Protein 6KBC (pdb70)

B-factor: mean 33.28, std 11.39, range [14.94, 90.56]

Solvent-accessible surface area: 15825 Å² total; per-residue (Å²): 137,78,102,0,69,1,84,46,122,129,16,60,13,143,80,89,57,124,26,68,74,12,50,74,77,0,3,2,8,20,3,8,6,31,117,96,0,0,28,43,0,14,0,7,0,12,0,0,0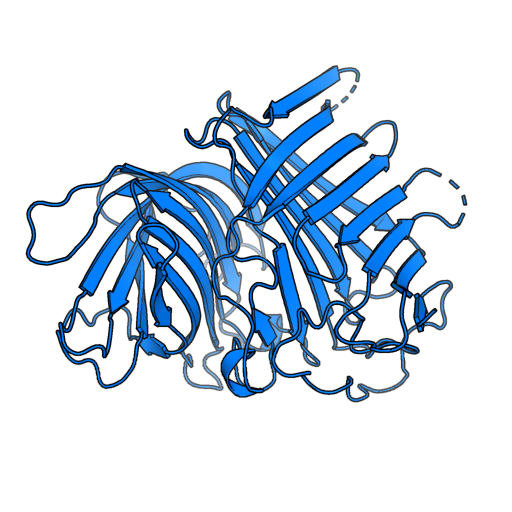,1,6,99,82,6,38,8,0,0,13,0,16,0,55,0,31,2,60,87,37,126,34,0,2,24,0,12,1,23,0,0,20,78,100,46,32,64,14,61,59,83,4,72,6,56,0,0,18,0,33,0,67,37,137,69,52,10,84,6,64,4,24,0,35,0,75,45,150,174,10,39,0,25,1,48,0,23,44,110,26,44,43,2,51,0,61,4,50,0,56,52,64,0,44,23,34,0,26,0,138,33,77,61,27,70,38,45,3,110,45,73,125,50,0,33,5,22,92,28,4,29,30,3,9,3,2,2,3,0,58,1,29,1,71,0,24,0,34,49,180,241,89,105,51,124,5,79,11,18,94,162,101,29,1,3,0,0,0,2,0,2,6,16,50,57,35,85,28,153,51,4,4,5,6,0,21,0,1,0,48,0,46,33,1,1,0,1,2,20,6,20,29,11,20,46,107,79,189,102,83,43,29,2,5,0,3,0,2,90,102,16,150,65,34,0,63,0,29,106,10,13,59,62,125,94,168,50,105,53,9,117,32,36,2,0,6,3,35,53,15,117,120,59,118,26,80,76,6,155,50,75,18,108,3,7,0,2,62,0,5,0,2,10,42,24,144,137,128,54,24,2,29,0,21,0,51,4,97,22,58,2,50,55,96,88,44,38,216,129,49,150,122,14,3,1,26,6,0,9,1,0,56,0,53,22,6,52,73,86,47,174,47,97,20,97,6,35,0,4,0,5,11,20,12,22,53,66,47,244

Secondary structure (DSSP, 8-state):
-EEEEE-TT--B-SS--PPPPP-TTS---S-SS-SSB-TT-EEEEEEEEE-TTSSEEEEEEEEEEGGGTTS-EEEEEEEEETTS-EEEEEEE-SEEEEEEESS-TTSSEEEEEEE----EEEEEE-TTSSEEEEEEEETTTEEEEEEEEE-------SSHHHHEEETTEEEEEEEEEEEEEEEEEEEE--EEEEEEE-TTTT-EEEEEEEEESS-GGGTEEEEEEEEEEETTEEEEEEEEEE-GGGT--EEEEEEEEETTEEEEEE--EE-TT------SS-EEEEEEE-SSSSPPPSSS---SEEEEEEE--STT--EEEEEEEEEEEEEEEESS-SSTT--EEEEEEEEEEEEETTSS--EEEEEEEEEEE-----

Organism: Chaetomium globosum (strain ATCC 6205 / CBS 148.51 / DSM 1962 / NBRC 6347 / NRRL 1970) (NCBI:txid306901)

InterPro domains:
  IPR054499 Diels-Alderase, C-terminal domain [PF22903] (342-501)
  IPR056402 Diels-Alderase, N-terminal domain [PF24137] (118-338)

Nearest PDB structures (foldseek):
  6kbc-assembly1_A  TM=1.003E+00  e=5.858E-81  Chaetomium globosum CBS 148.51
  6kaw-assembly1_A  TM=1.002E+00  e=5.000E-77  Chaetomium globosum CBS 148.51
  7e5u-assembly3_C  TM=9.248E-01  e=1.112E-38  Pyrenochaetopsis sp.
  7e5t-assembly4_D  TM=9.239E-01  e=1.516E-38  Fusarium sp. FN080326
  7e5v-assembly1_A  TM=9.127E-01  e=8.570E-37  Pyrenochaetopsis sp.

Foldseek 3Di:
DQKQKAFDAQQADPALDFFADDDFPFPLPQGRSRRHHYLFKKKWKKWWKAFFFRQKIKIWIFMQHNVVPPQRTWIWIWMAGNVFDIATDIDGERMWMKDFDDPDPRQGWIKIWRCHCPWIWMKTAHSVRQKMKIATDDPLAKGWIKMWGAPPFDWTHRDRLLQDQDVQWGKTFSGQKTQMWTWMWGCDVVDIDTDTDDSPRRMMITIMIIMHSHNCLQFFFKWKWKFKDWQQKTKTKTWTFTFCVVPRDIFIQMFIGGNRYTQARAGAEDDQPDDDLDPPHKHKYKHFAADDDAQFADWQGRGQFIKIWIFHPPPVGKIWIKTWGFDHWGDKAWPDDHDNQTWIKTKGWTWMWTTIPPDPDITTTIMMMIMGGHGSHD

Structure (mmCIF, N/CA/C/O backbone):
data_6KBC
#
_entry.id   6KBC
#
_cell.length_a   75.247
_cell.length_b   75.247
_cell.length_c   189.586
_cell.angle_alpha   90.000
_cell.angle_beta   90.000
_cell.angle_gamma   90.000
#
_symmetry.space_group_name_H-M   'P 43 21 2'
#
loop_
_entity.id
_entity.type
_entity.pdbx_description
1 polymer CghA
2 non-polymer '(2S)-3-[(2S,4E)-4-[[(1R,2S,4aR,6S,8R,8aS)-2-[(E)-but-2-en-2-yl]-6,8-dimethyl-1,2,4a,5,6,7,8,8a-octahydronaphthalen-1-yl]-oxidanyl-methylidene]-3,5-bis(oxidanylidene)pyrrolidin-2-yl]-2-methyl-2-oxidanyl-propanoic acid'
3 water water
#
loop_
_atom_site.group_PDB
_atom_site.id
_atom_site.type_symbol
_atom_site.label_atom_id
_atom_site.label_alt_id
_atom_site.label_comp_id
_atom_site.label_asym_id
_atom_site.label_entity_id
_atom_site.label_seq_id
_atom_site.pdbx_PDB_ins_code
_atom_site.Cartn_x
_atom_site.Cartn_y
_atom_site.Cartn_z
_atom_site.occupancy
_atom_site.B_iso_or_equiv
_atom_site.auth_seq_id
_atom_site.auth_comp_id
_atom_site.auth_asym_id
_atom_site.auth_atom_id
_atom_site.pdbx_PDB_model_num
ATOM 1 N N . PRO A 1 5 ? -53.50900 -21.48000 -32.77100 1.000 61.35543 5 PRO A N 1
ATOM 2 C CA . PRO A 1 5 ? -52.58000 -20.70200 -31.94900 1.000 61.26532 5 PRO A CA 1
ATOM 3 C C . PRO A 1 5 ? -52.66900 -21.06600 -30.46800 1.000 56.36477 5 PRO A C 1
ATOM 4 O O . PRO A 1 5 ? -53.74300 -20.94000 -29.87600 1.000 57.25849 5 PRO A O 1
ATOM 8 N N . PHE A 1 6 ? -51.56700 -21.51700 -29.87300 1.000 55.12490 6 PHE A N 1
ATOM 9 C CA . PHE A 1 6 ? -51.56200 -21.75600 -28.43700 1.000 46.82002 6 PHE A CA 1
ATOM 10 C C . PHE A 1 6 ? -51.80200 -20.44200 -27.71800 1.000 45.30766 6 PHE A C 1
ATOM 11 O O . PHE A 1 6 ? -51.20600 -19.42000 -28.06200 1.000 46.74261 6 PHE A O 1
ATOM 19 N N . ILE A 1 7 ? -52.69000 -20.45600 -26.73400 1.000 44.44402 7 ILE A N 1
ATOM 20 C CA . ILE A 1 7 ? -53.08900 -19.23500 -26.05000 1.000 47.13730 7 ILE A CA 1
ATOM 21 C C . ILE A 1 7 ? -53.12800 -19.48900 -24.54900 1.000 48.79733 7 ILE A C 1
ATOM 22 O O . ILE A 1 7 ? -53.79300 -20.42100 -24.08100 1.000 50.20243 7 ILE A O 1
ATOM 27 N N . SER A 1 8 ? -52.39700 -18.67000 -23.79900 1.000 46.08252 8 SER A N 1
ATOM 28 C CA . SER A 1 8 ? -52.51000 -18.60000 -22.34900 1.000 42.57005 8 SER A CA 1
ATOM 29 C C . SER A 1 8 ? -53.03400 -17.21300 -22.02100 1.000 45.41229 8 SER A C 1
ATOM 30 O O . SER A 1 8 ? -52.29800 -16.22600 -22.13400 1.000 46.78059 8 SER A O 1
ATOM 33 N N . LEU A 1 9 ? -54.30100 -17.12900 -21.62400 1.000 47.25673 9 LEU A N 1
ATOM 34 C CA . LEU A 1 9 ? -54.94400 -15.85100 -21.35300 1.000 45.87719 9 LEU A CA 1
ATOM 35 C C . LEU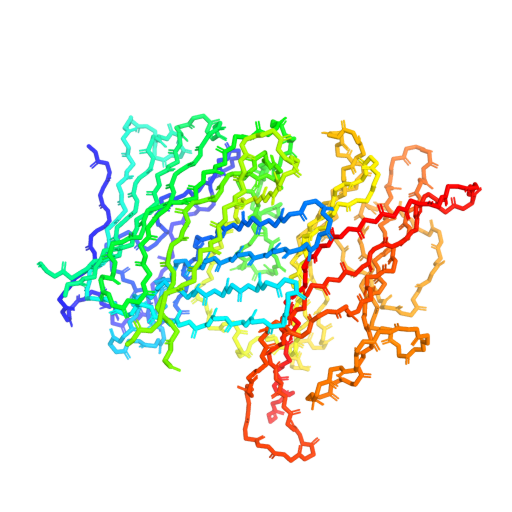 A 1 9 ? -55.39000 -15.80800 -19.90000 1.000 55.30774 9 LEU A C 1
ATOM 36 O O . LEU A 1 9 ? -56.26300 -16.57800 -19.48500 1.000 55.46808 9 LEU A O 1
ATOM 41 N N . LEU A 1 10 ? -54.78500 -14.90300 -19.13900 1.000 47.51552 10 LEU A N 1
ATOM 42 C CA . LEU A 1 10 ? -55.05500 -14.71300 -17.72400 1.000 48.80188 10 LEU A CA 1
ATOM 43 C C . LEU A 1 10 ? -55.59400 -13.30600 -17.53800 1.000 51.47236 10 LEU A C 1
ATOM 44 O O . LEU A 1 10 ? -54.91700 -12.32700 -17.86600 1.000 51.73310 10 LEU A O 1
ATOM 49 N N . GLN A 1 11 ? -56.81000 -13.21800 -17.01400 1.000 51.53914 11 GLN A N 1
ATOM 50 C CA . GLN A 1 11 ? -57.58100 -11.98600 -16.96800 1.000 52.82525 11 GLN A CA 1
ATOM 51 C C . GLN A 1 11 ? -58.61600 -12.11400 -15.86700 1.000 56.19829 11 GLN A C 1
ATOM 52 O O . GLN A 1 11 ? -58.88100 -13.20800 -15.36300 1.000 58.36205 11 GLN A O 1
ATOM 58 N N . GLY A 1 12 ? -59.21800 -10.98500 -15.51400 1.000 59.36505 12 GLY A N 1
ATOM 59 C CA . GLY A 1 12 ? -60.28800 -11.09900 -14.55000 1.000 61.15045 12 GLY A CA 1
ATOM 60 C C . GLY A 1 12 ? -59.75800 -11.41900 -13.16300 1.000 62.98988 12 GLY A C 1
ATOM 61 O O . GLY A 1 12 ? -58.61500 -11.11500 -12.81400 1.000 58.70995 12 GLY A O 1
ATOM 62 N N . ASP A 1 13 ? -60.61200 -12.06300 -12.36300 1.000 66.97050 13 ASP A N 1
ATOM 63 C CA . ASP A 1 13 ? -60.30100 -12.31600 -10.95900 1.000 67.44668 13 ASP A CA 1
ATOM 64 C C . ASP A 1 13 ? -60.38500 -13.79100 -10.58500 1.000 66.77784 13 ASP A C 1
ATOM 65 O O . ASP A 1 13 ? -60.41000 -14.11300 -9.39100 1.000 68.98952 13 ASP A O 1
ATOM 70 N N . GLN A 1 14 ? -60.43600 -14.69400 -11.56300 1.000 63.23217 14 GLN A N 1
ATOM 71 C CA . GLN A 1 14 ? -60.47400 -16.12500 -11.28700 1.000 63.49213 14 GLN A CA 1
ATOM 72 C C . GLN A 1 14 ? -59.36100 -16.86000 -12.02400 1.000 60.88896 14 GLN A C 1
ATOM 73 O O . GLN A 1 14 ? -59.50800 -18.03500 -12.35900 1.000 61.95828 14 GLN A O 1
ATOM 79 N N . PHE A 1 15 ? -58.23600 -16.18500 -12.27800 1.000 58.42667 15 PHE A N 1
ATOM 80 C CA . PHE A 1 15 ? -57.12600 -16.80200 -12.99900 1.000 58.51939 15 PHE A CA 1
ATOM 81 C C . PHE A 1 15 ? -56.23800 -17.64800 -12.09300 1.000 52.10302 15 PHE A C 1
ATOM 82 O O . PHE A 1 15 ? -55.47800 -18.48600 -12.59100 1.000 53.77384 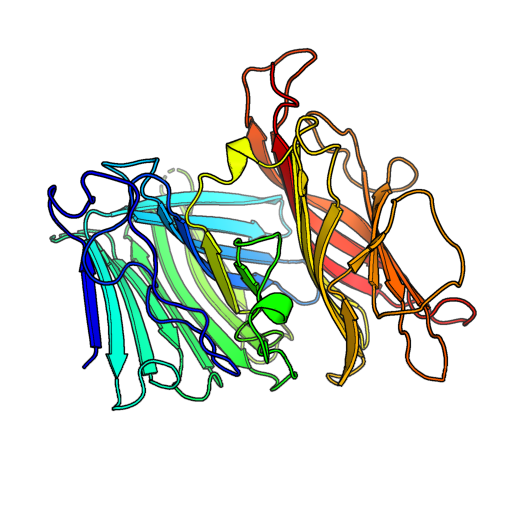15 PHE A O 1
ATOM 90 N N . LEU A 1 16 ? -56.31000 -17.43200 -10.78400 1.000 53.85855 16 LEU A N 1
ATOM 91 C CA . LEU A 1 16 ? -55.45300 -18.12700 -9.83600 1.000 55.02239 16 LEU A CA 1
ATOM 92 C C . LEU A 1 16 ? -56.01500 -19.50600 -9.51400 1.000 57.50306 16 LEU A C 1
ATOM 93 O O . LEU A 1 16 ? -57.22200 -19.67000 -9.32500 1.000 60.57746 16 LEU A O 1
ATOM 98 N N . ALA A 1 17 ? -55.13600 -20.50200 -9.46500 1.000 54.70552 17 ALA A N 1
ATOM 99 C CA . ALA A 1 17 ? -55.56000 -21.81500 -9.00700 1.000 56.80005 17 ALA A CA 1
ATOM 100 C C . ALA A 1 17 ? -55.82500 -21.79200 -7.50200 1.000 60.28888 17 ALA A C 1
ATOM 101 O O . ALA A 1 17 ? -55.39200 -20.89000 -6.77700 1.000 58.04380 17 ALA A O 1
ATOM 103 N N . ASP A 1 18 ? -56.56200 -22.80100 -7.03700 1.000 66.04734 18 ASP A N 1
ATOM 104 C CA . ASP A 1 18 ? -56.90200 -22.88600 -5.62000 1.000 65.72410 18 ASP A CA 1
ATOM 105 C C . ASP A 1 18 ? -55.71000 -23.36100 -4.79700 1.000 63.77496 18 ASP A C 1
ATOM 106 O O . ASP A 1 18 ? -55.41800 -22.80000 -3.73500 1.000 63.00327 18 ASP A O 1
ATOM 111 N N . THR A 1 19 ? -55.02000 -24.38600 -5.27100 1.000 64.87584 19 THR A N 1
ATOM 112 C CA . THR A 1 19 ? -53.81600 -24.91200 -4.65600 1.000 63.54664 19 THR A CA 1
ATOM 113 C C . THR A 1 19 ? -52.63700 -24.68200 -5.59100 1.000 60.11291 19 THR A C 1
ATOM 114 O O . THR A 1 19 ? -52.82100 -24.44900 -6.79200 1.000 57.04416 19 THR A O 1
ATOM 118 N N . PRO A 1 20 ? -51.41200 -24.71300 -5.07200 1.000 58.50887 20 PRO A N 1
ATOM 119 C CA . PRO A 1 20 ? -50.25500 -24.82700 -5.96800 1.000 56.19195 20 PRO A CA 1
ATOM 120 C C . PRO A 1 20 ? -50.40600 -26.04900 -6.86100 1.000 54.89515 20 PRO A C 1
ATOM 121 O O . PRO A 1 20 ? -50.53800 -27.17600 -6.38400 1.000 63.84841 20 PRO A O 1
ATOM 125 N N . ILE A 1 21 ? -50.43400 -25.81000 -8.16700 1.000 53.68808 21 ILE A N 1
ATOM 126 C CA . ILE A 1 21 ? -50.58300 -26.87400 -9.15700 1.000 52.46526 21 ILE A CA 1
ATOM 127 C C . ILE A 1 21 ? -49.27300 -26.96400 -9.93000 1.000 54.40902 21 ILE A C 1
ATOM 128 O O . ILE A 1 21 ? -48.52800 -25.97300 -9.98800 1.000 51.31127 21 ILE A O 1
ATOM 133 N N . PRO A 1 22 ? -48.93300 -28.10300 -10.52900 1.000 52.32996 22 PRO A N 1
ATOM 134 C CA . PRO A 1 22 ? -47.66600 -28.17300 -11.25900 1.000 51.15814 22 PRO A CA 1
ATOM 135 C C . PRO A 1 22 ? -47.71900 -27.36000 -12.54000 1.000 53.08658 22 PRO A C 1
ATOM 136 O O . PRO A 1 22 ? -48.77500 -27.18400 -13.15300 1.000 50.67333 22 PRO A O 1
ATOM 140 N N . GLY A 1 23 ? -46.55600 -26.84300 -12.93300 1.000 46.07007 23 GLY A N 1
ATOM 141 C CA . GLY A 1 23 ? -46.41300 -26.26900 -14.24900 1.000 44.51226 23 GLY A CA 1
ATOM 142 C C . GLY A 1 23 ? -46.00800 -27.31900 -15.26000 1.000 42.76290 23 GLY A C 1
ATOM 143 O O . GLY A 1 23 ? -45.56600 -28.40900 -14.90000 1.000 40.07821 23 GLY A O 1
ATOM 144 N N . SER A 1 24 ? -46.16600 -26.99500 -16.54000 1.000 39.59587 24 SER A N 1
ATOM 145 C CA . SER A 1 24 ? -45.73400 -27.95000 -17.54400 1.000 37.19177 24 SER A CA 1
ATOM 146 C C . SER A 1 24 ? -44.21000 -28.07900 -17.51900 1.000 40.28436 24 SER A C 1
ATOM 147 O O . SER A 1 24 ? -43.50000 -27.28700 -16.89100 1.000 39.78824 24 SER A O 1
ATOM 150 N N . ALA A 1 25 ? -43.71000 -29.09300 -18.22000 1.000 36.77311 25 ALA A N 1
ATOM 151 C CA . ALA A 1 25 ? -42.32700 -29.51000 -18.07700 1.000 39.41452 25 ALA A CA 1
ATOM 152 C C . ALA A 1 25 ? -41.38400 -28.63700 -18.90100 1.000 43.47279 25 ALA A C 1
ATOM 153 O O . ALA A 1 25 ? -41.79000 -27.92500 -19.82700 1.000 36.05255 25 ALA A O 1
ATOM 155 N N . VAL A 1 26 ? -40.09700 -28.69600 -18.53600 1.000 40.63268 26 VAL A N 1
ATOM 156 C CA . VAL A 1 26 ? -39.05800 -28.11600 -19.37500 1.000 37.10932 26 VAL A CA 1
ATOM 157 C C . VAL A 1 26 ? -39.06800 -28.80700 -20.72500 1.000 41.00188 26 VAL A C 1
ATOM 158 O O . VAL A 1 26 ? -39.08900 -30.04200 -20.81000 1.000 38.85435 26 VAL A O 1
ATOM 162 N N . ILE A 1 27 ? -39.02800 -28.01800 -21.78900 1.000 36.29791 27 ILE A N 1
ATOM 163 C CA . ILE A 1 27 ? -38.85500 -28.52400 -23.14500 1.000 36.80164 27 ILE A CA 1
ATOM 164 C C . ILE A 1 27 ? -37.38600 -28.39600 -23.50400 1.000 37.21785 27 ILE A C 1
ATOM 165 O O . ILE A 1 27 ? -36.87600 -27.26400 -23.57700 1.000 39.55483 27 ILE A O 1
ATOM 170 N N . PRO A 1 28 ? -36.66700 -29.49100 -23.73700 1.000 34.37236 28 PRO A N 1
ATOM 171 C CA . PRO A 1 28 ? -35.27400 -29.38200 -24.16900 1.000 36.16956 28 PRO A CA 1
ATOM 172 C C . PRO A 1 28 ? -35.14800 -28.62400 -25.47900 1.000 40.25836 28 PRO A C 1
ATOM 173 O O . PRO A 1 28 ? -36.04500 -28.64100 -26.32700 1.000 35.91009 28 PRO A O 1
ATOM 177 N N . ASN A 1 29 ? -34.00600 -27.95300 -25.62700 1.000 34.00305 29 ASN A N 1
ATOM 178 C CA . ASN A 1 29 ? -33.63900 -27.22900 -26.84400 1.000 38.76115 29 ASN A CA 1
ATOM 179 C C . ASN A 1 29 ? -34.72700 -26.25000 -27.28900 1.000 36.33517 29 ASN A C 1
ATOM 180 O O . ASN A 1 29 ? -35.02200 -26.11000 -28.47800 1.000 38.99974 29 ASN A O 1
ATOM 185 N N . SER A 1 30 ? -35.30600 -25.53500 -26.33400 1.000 34.95791 30 SER A N 1
ATOM 186 C CA . SER A 1 30 ? -36.37000 -24.59100 -26.63100 1.000 34.64334 30 SER A CA 1
ATOM 187 C C . SER A 1 30 ? -36.23100 -23.36300 -25.74700 1.000 35.66840 30 SER A C 1
ATOM 188 O O . SER A 1 30 ? -35.76300 -23.44700 -24.60800 1.000 32.87454 30 SER A O 1
ATOM 191 N N . GLY A 1 31 ? -36.64900 -22.21800 -26.28900 1.000 32.57529 31 GLY A N 1
ATOM 192 C CA . GLY A 1 31 ? -36.80500 -21.03000 -25.47400 1.000 29.73379 31 GLY A CA 1
ATOM 193 C C . GLY A 1 31 ? -37.78900 -21.20000 -24.33900 1.000 35.83375 31 GLY A C 1
ATOM 194 O O . GLY A 1 31 ? -37.73200 -20.44300 -23.36200 1.000 28.66841 31 GLY A O 1
ATOM 195 N N . ASN A 1 32 ? -38.69600 -22.17800 -24.44000 1.000 33.50519 32 ASN A N 1
ATOM 196 C CA . ASN A 1 32 ? -39.70000 -22.41700 -23.40400 1.000 30.44786 32 ASN A CA 1
ATOM 197 C C . ASN A 1 32 ? -40.54100 -21.17700 -23.14000 1.000 31.97842 32 ASN A C 1
ATOM 198 O O . ASN A 1 32 ? -41.00200 -20.95500 -22.02100 1.000 32.41541 32 ASN A O 1
ATOM 203 N N . LEU A 1 33 ? -40.75500 -20.36600 -24.17300 1.000 29.16725 33 LEU A N 1
ATOM 204 C CA . LEU A 1 33 ? -41.35400 -19.05400 -23.96900 1.000 31.31649 33 LEU A CA 1
ATOM 205 C C . LEU A 1 33 ? -42.83100 -19.13800 -23.62700 1.000 31.83890 33 LEU A C 1
ATOM 206 O O . LEU A 1 33 ? -43.37300 -18.21400 -23.00400 1.000 34.25749 33 LEU A O 1
ATOM 211 N N . PHE A 1 34 ? -43.50700 -20.20300 -24.03800 1.000 34.17403 34 PHE A N 1
ATOM 212 C CA . PHE A 1 34 ? -44.91600 -20.32200 -23.70100 1.000 35.68111 34 PHE A CA 1
ATOM 213 C C . PHE A 1 34 ? -45.07400 -20.59700 -22.20500 1.000 33.95798 34 PHE A C 1
ATOM 214 O O . PHE A 1 34 ? -44.30700 -21.37600 -21.63100 1.000 36.35435 34 PHE A O 1
ATOM 222 N N . PRO A 1 35 ? -46.04300 -19.96200 -21.54600 1.000 36.22220 35 PRO A N 1
ATOM 223 C CA . PRO A 1 35 ? -46.14900 -20.08200 -20.08800 1.000 36.23367 35 PRO A CA 1
ATOM 224 C C . PRO A 1 35 ? -46.27900 -21.52800 -19.63100 1.000 40.55969 35 PRO A C 1
ATOM 225 O O . PRO A 1 35 ? -46.92100 -22.35500 -20.28400 1.000 38.66696 35 PRO A O 1
ATOM 229 N N . LYS A 1 36 ? -45.65100 -21.82200 -18.48900 1.000 39.83459 36 LYS A N 1
ATOM 230 C CA . LYS A 1 36 ? -45.71800 -23.14800 -17.89200 1.000 39.46993 36 LYS A CA 1
ATOM 231 C C . LYS A 1 36 ? -46.98000 -23.34100 -17.06900 1.000 35.30307 36 LYS A C 1
ATOM 232 O O . LYS A 1 36 ? -47.34600 -24.48500 -16.78000 1.000 38.69257 36 LYS A O 1
ATOM 238 N N . TRP A 1 37 ? -47.63200 -22.25200 -16.67000 1.000 35.73773 37 TRP A N 1
ATOM 239 C CA . TRP A 1 37 ? -48.97000 -22.27400 -16.08100 1.000 42.13800 37 TRP A CA 1
ATOM 240 C C . TRP A 1 37 ? -49.91200 -21.65100 -17.11100 1.000 42.77619 37 TRP A C 1
ATOM 241 O O . TRP A 1 37 ? -50.23800 -20.46500 -17.05300 1.000 44.51039 37 TRP A O 1
ATOM 252 N N . ALA A 1 38 ? -50.35100 -22.47800 -18.06500 1.000 43.40749 38 ALA A N 1
ATOM 253 C CA . ALA A 1 38 ? -51.04000 -21.96800 -19.25100 1.000 47.64637 38 ALA A CA 1
ATOM 254 C C . ALA A 1 38 ? -52.45300 -21.48800 -18.93200 1.000 50.92261 38 ALA A C 1
ATOM 255 O O . ALA A 1 38 ? -52.86600 -20.41400 -19.38100 1.000 52.17114 38 ALA A O 1
ATOM 257 N N . ASP A 1 39 ? -53.21400 -22.26400 -18.15900 1.000 52.39754 39 ASP A N 1
ATOM 258 C CA . ASP A 1 39 ? -54.62900 -21.96500 -17.96600 1.000 53.16542 39 ASP A CA 1
ATOM 259 C C . ASP A 1 39 ? -54.92300 -21.29900 -16.62700 1.000 53.41146 39 ASP A C 1
ATOM 260 O O . ASP A 1 39 ? -55.58600 -20.25700 -16.58900 1.000 56.36769 39 ASP A O 1
ATOM 265 N N . LYS A 1 40 ? -54.45700 -21.88400 -15.52800 1.000 51.24917 40 LYS A N 1
ATOM 266 C CA . LYS A 1 40 ? -54.58100 -21.29500 -14.20500 1.000 49.52730 40 LYS A CA 1
ATOM 267 C C . LYS A 1 40 ? -53.17800 -21.06800 -13.65600 1.000 47.77126 40 LYS A C 1
ATOM 268 O O . LYS A 1 40 ? -52.26600 -21.85800 -13.91300 1.000 43.24962 40 LYS A O 1
ATOM 274 N N . LEU A 1 41 ? -52.99700 -19.98900 -12.90500 1.000 45.93383 41 LEU A N 1
ATOM 275 C CA . LEU A 1 41 ? -51.68800 -19.65700 -12.35800 1.000 46.47563 41 LEU A CA 1
ATOM 276 C C . LEU A 1 41 ? -51.61600 -20.12700 -10.91000 1.000 47.73941 41 LEU A C 1
ATOM 277 O O . LEU A 1 41 ? -52.43800 -19.72400 -10.07900 1.000 46.68784 41 LEU A O 1
ATOM 282 N N . SER A 1 42 ? -50.63900 -20.98100 -10.62100 1.000 46.48442 42 SER A N 1
ATOM 283 C CA . SER A 1 42 ? -50.41200 -21.41900 -9.25300 1.000 46.21267 42 SER A CA 1
ATOM 284 C C . SER A 1 42 ? -50.18800 -20.21200 -8.34700 1.000 45.62218 42 SER A C 1
ATOM 285 O O . SER A 1 42 ? -49.51100 -19.25400 -8.73800 1.000 42.99324 42 SER A O 1
ATOM 288 N N . PRO A 1 43 ? -50.74200 -20.21800 -7.13200 1.000 47.79882 43 PRO A N 1
ATOM 289 C CA . PRO A 1 43 ? -50.57000 -19.06200 -6.24000 1.000 46.22194 43 PRO A CA 1
ATOM 290 C C . PRO A 1 43 ? -49.16200 -18.92100 -5.67800 1.000 41.42661 43 PRO A C 1
ATOM 291 O O . PRO A 1 43 ? -48.88900 -17.91900 -5.01000 1.000 41.64185 43 PRO A O 1
ATOM 295 N N . THR A 1 44 ? -48.26800 -19.88100 -5.90900 1.000 39.63503 44 THR A N 1
ATOM 296 C CA . THR A 1 44 ? -46.88000 -19.74800 -5.47600 1.000 42.07657 44 THR A CA 1
ATOM 297 C C . THR A 1 44 ? -45.91500 -19.73400 -6.65100 1.000 43.05042 44 THR A C 1
ATOM 298 O O . THR A 1 44 ? -44.69800 -19.82100 -6.44000 1.000 39.48571 44 THR A O 1
ATOM 302 N N . ALA A 1 45 ? -46.42000 -19.66300 -7.87600 1.000 36.03385 45 ALA A N 1
ATOM 303 C CA . ALA A 1 45 ? -45.55200 -19.70000 -9.03900 1.000 38.02784 45 ALA A CA 1
ATOM 304 C C . ALA A 1 45 ? -45.23200 -18.28800 -9.50900 1.000 37.57219 45 ALA A C 1
ATOM 305 O O . ALA A 1 45 ? -45.94800 -17.32400 -9.22300 1.000 37.13692 45 ALA A O 1
ATOM 307 N N . VAL A 1 46 ? -44.12500 -18.17400 -10.22700 1.000 40.09438 46 VAL A N 1
ATOM 308 C CA . VAL A 1 46 ? -43.75200 -16.92900 -10.88300 1.000 35.10037 46 VAL A CA 1
ATOM 309 C C . VAL A 1 46 ? -43.13900 -17.27500 -12.22500 1.000 34.05389 46 VAL A C 1
ATOM 310 O O . VAL A 1 46 ? -42.30500 -18.18100 -12.32200 1.000 35.91952 46 VAL A O 1
ATOM 314 N N . GLU A 1 47 ? -43.60400 -16.59900 -13.26800 1.000 32.42963 47 GLU A N 1
ATOM 315 C CA . GLU A 1 47 ? -43.03400 -16.71000 -14.59500 1.000 32.74645 47 GLU A CA 1
ATOM 316 C C . GLU A 1 47 ? -42.48700 -15.34700 -14.98200 1.000 31.03339 47 GLU A C 1
ATOM 317 O O . GLU A 1 47 ? -43.09800 -14.31500 -14.68000 1.000 31.16510 47 GLU A O 1
ATOM 323 N N . THR A 1 48 ? -41.32200 -15.35100 -15.62100 1.000 29.40125 48 THR A N 1
ATOM 324 C CA . THR A 1 48 ? -40.61100 -14.12800 -15.95800 1.000 27.44248 48 THR A CA 1
ATOM 325 C C . THR A 1 48 ? -40.10000 -14.21700 -17.38500 1.000 25.67531 48 THR A C 1
ATOM 326 O O . THR A 1 48 ? -39.50000 -15.22300 -17.77600 1.000 27.85653 48 THR A O 1
ATOM 330 N N . TRP A 1 49 ? -40.36500 -13.16900 -18.16000 1.000 26.28340 49 TRP A N 1
ATOM 331 C CA . TRP A 1 49 ? -39.74000 -12.94200 -19.45400 1.000 28.64398 49 TRP A CA 1
ATOM 332 C C . TRP A 1 49 ? -38.97100 -11.63600 -19.34300 1.000 25.19230 49 TRP A C 1
ATOM 333 O O . TRP A 1 49 ? -39.57500 -10.58100 -19.12700 1.000 27.69757 49 TRP A O 1
ATOM 344 N N . LEU A 1 50 ? -37.65100 -11.70500 -19.46600 1.000 24.94037 50 LEU A N 1
ATOM 345 C CA . LEU A 1 50 ? -36.79900 -10.53700 -19.27200 1.000 25.07679 50 LEU A CA 1
ATOM 346 C C . LEU A 1 50 ? -36.17600 -10.11400 -20.59300 1.000 23.40503 50 LEU A C 1
ATOM 347 O O . LEU A 1 50 ? -35.66500 -10.95100 -21.34300 1.000 25.66046 50 LEU A O 1
ATOM 352 N N . PHE A 1 51 ? -36.17500 -8.80700 -20.85000 1.000 25.69631 51 PHE A N 1
ATOM 353 C CA . PHE A 1 51 ? -35.55100 -8.23600 -22.04000 1.000 26.08635 51 PHE A CA 1
ATOM 354 C C . PHE A 1 51 ? -34.74200 -7.03100 -21.59800 1.000 21.51031 51 PHE A C 1
ATOM 355 O O . PHE A 1 51 ? -35.24300 -6.19600 -20.84700 1.000 24.09120 51 PHE A O 1
ATOM 363 N N . ASP A 1 52 ? -33.50900 -6.90900 -22.07700 1.000 23.88914 52 ASP A N 1
ATOM 364 C CA . ASP A 1 52 ? -32.73600 -5.75400 -21.65300 1.000 26.27011 52 ASP A CA 1
ATOM 365 C C . ASP A 1 52 ? -31.86600 -5.24600 -22.79000 1.000 23.88698 52 ASP A C 1
ATOM 366 O O . ASP A 1 52 ? -31.76500 -5.85300 -23.86100 1.000 24.77601 52 ASP A O 1
ATOM 371 N N . ALA A 1 53 ? -31.22000 -4.11800 -22.52600 1.000 23.21668 53 ALA A N 1
ATOM 372 C CA . ALA A 1 53 ? -30.35800 -3.49200 -23.50900 1.000 23.92246 53 ALA A CA 1
ATOM 373 C C . ALA A 1 53 ? -29.46100 -2.52600 -22.76100 1.000 23.97678 53 ALA A C 1
ATOM 374 O O . ALA A 1 53 ? -29.91000 -1.86200 -21.82900 1.000 26.39994 53 ALA A O 1
ATOM 376 N N . MET A 1 54 ? -28.19900 -2.44400 -23.15400 1.000 21.70970 54 MET A N 1
ATOM 377 C CA . MET A 1 54 ? -27.41700 -1.34000 -22.63600 1.000 29.05590 54 MET A CA 1
ATOM 378 C C . MET A 1 54 ? -26.44300 -0.88300 -23.69100 1.000 28.11270 54 MET A C 1
ATOM 379 O O . MET A 1 54 ? -26.03800 -1.66500 -24.54800 1.000 24.67678 54 MET A O 1
ATOM 384 N N . ALA A 1 55 ? -26.01900 0.36800 -23.55800 1.000 23.71921 55 ALA A N 1
ATOM 385 C CA . ALA A 1 55 ? -25.03400 0.92300 -24.46900 1.000 27.83215 55 ALA A CA 1
ATOM 386 C C . ALA A 1 55 ? -23.69800 0.24700 -24.22600 1.000 28.48174 55 ALA A C 1
ATOM 387 O O . ALA A 1 55 ? -23.37400 -0.14400 -23.10100 1.000 26.39874 55 ALA A O 1
ATOM 389 N N . GLU A 1 56 ? -22.91000 0.09900 -25.29200 1.000 25.27553 56 GLU A N 1
ATOM 390 C CA . GLU A 1 56 ? -21.66100 -0.63300 -25.13400 1.000 28.54930 56 GLU A CA 1
ATOM 391 C C . GLU A 1 56 ? -20.67300 0.10800 -24.24200 1.000 28.83878 56 GLU A C 1
ATOM 392 O O . GLU A 1 56 ? -19.70900 -0.50100 -23.76600 1.000 27.25830 56 GLU A O 1
ATOM 398 N N . ASP A 1 57 ? -20.89600 1.40200 -24.00600 1.000 27.63312 57 ASP A N 1
ATOM 399 C CA . ASP A 1 57 ? -20.04900 2.21700 -23.14600 1.000 26.22189 57 ASP A CA 1
ATOM 400 C C . ASP A 1 57 ? -20.69300 2.53600 -21.80800 1.000 24.37243 57 ASP A C 1
ATOM 401 O O . ASP A 1 57 ? -20.24900 3.47000 -21.13500 1.000 25.90030 57 ASP A O 1
ATOM 406 N N . GLY A 1 58 ? -21.75900 1.83600 -21.43900 1.000 24.10100 58 GLY A N 1
ATOM 407 C CA . GLY A 1 58 ? -22.41700 2.10100 -20.17100 1.000 27.09426 58 GLY A CA 1
ATOM 408 C C . GLY A 1 58 ? -23.14900 3.42100 -20.08600 1.000 29.78505 58 GLY A C 1
ATOM 409 O O . GLY A 1 58 ? -23.53600 3.82800 -18.98700 1.000 25.15622 58 GLY A O 1
ATOM 410 N N . SER A 1 59 ? -23.37900 4.10100 -21.21500 1.000 25.00757 59 SER A N 1
ATOM 411 C CA . SER A 1 59 ? -24.04400 5.39800 -21.16500 1.000 23.42444 59 SER A CA 1
ATOM 412 C C . SER A 1 59 ? -25.54200 5.28500 -20.97400 1.000 22.21992 59 SER A C 1
ATOM 413 O O . SER A 1 59 ? -26.20200 6.29800 -20.71600 1.000 26.41315 59 SER A O 1
ATOM 416 N N . ALA A 1 60 ? -26.09600 4.08600 -21.08800 1.000 23.17758 60 ALA A N 1
ATOM 417 C CA . ALA A 1 60 ? -27.52000 3.88700 -20.89600 1.000 21.10842 60 ALA A CA 1
ATOM 418 C C . ALA A 1 60 ? -27.75800 2.40600 -20.66600 1.000 21.54121 60 ALA A C 1
ATOM 419 O O . ALA A 1 60 ? -26.97700 1.56000 -21.10700 1.000 23.16081 60 ALA A O 1
ATOM 421 N N . ALA A 1 61 ? -28.83300 2.10900 -19.95500 1.000 21.93731 61 ALA A N 1
ATOM 422 C CA . ALA A 1 61 ? -29.17600 0.73000 -19.66600 1.000 21.97247 61 ALA A CA 1
ATOM 423 C C . ALA A 1 61 ? -30.67900 0.66300 -19.49900 1.000 23.69169 61 ALA A C 1
ATOM 424 O O . ALA A 1 61 ? -31.31500 1.61700 -19.04300 1.000 23.96740 61 ALA A O 1
ATOM 426 N N . PHE A 1 62 ? -31.24100 -0.48200 -19.85000 1.000 22.09357 62 PHE A N 1
ATOM 427 C CA . PHE A 1 62 ? -32.68200 -0.63600 -19.80700 1.000 24.91101 62 PHE A CA 1
ATOM 428 C C . PHE A 1 62 ? -32.98600 -2.09800 -19.55000 1.000 20.65170 62 PHE A C 1
ATOM 429 O O . PHE A 1 62 ? -32.34800 -2.97600 -20.12300 1.000 23.48437 62 PHE A O 1
ATOM 437 N N . THR A 1 63 ? -33.97300 -2.35400 -18.70900 1.000 25.17482 63 THR A N 1
ATOM 438 C CA . THR A 1 63 ? -34.38800 -3.72900 -18.50700 1.000 24.16305 63 THR A CA 1
ATOM 439 C C . THR A 1 63 ? -35.86500 -3.72700 -18.15900 1.000 24.28675 63 THR A C 1
ATOM 440 O O . THR A 1 63 ? -36.35900 -2.81700 -17.48900 1.000 25.49618 63 THR A O 1
ATOM 444 N N . VAL A 1 64 ? -36.56500 -4.73100 -18.65900 1.000 24.26238 64 VAL A N 1
ATOM 445 C CA . VAL A 1 64 ? -37.95900 -4.95100 -18.32100 1.000 26.42352 64 VAL A CA 1
ATOM 446 C C . VAL A 1 64 ? -38.12100 -6.43100 -18.02700 1.000 26.63549 64 VAL A C 1
ATOM 447 O O . VAL A 1 64 ? -37.56900 -7.28100 -18.73700 1.000 29.10945 64 VAL A O 1
ATOM 451 N N . SER A 1 65 ? -38.83700 -6.74000 -16.95800 1.000 25.99075 65 SER A N 1
ATOM 452 C CA . SER A 1 65 ? -39.24000 -8.10600 -16.67700 1.000 29.63327 65 SER A CA 1
ATOM 453 C C . SER A 1 65 ? -40.75500 -8.14200 -16.75100 1.000 29.59638 65 SER A C 1
ATOM 454 O O . SER A 1 65 ? -41.42700 -7.37800 -16.05100 1.000 31.42543 65 SER A O 1
ATOM 457 N N . PHE A 1 66 ? -41.28000 -8.98600 -17.63300 1.000 28.39460 66 PHE A N 1
ATOM 458 C CA . PHE A 1 66 ? -42.70500 -9.26700 -17.67900 1.000 31.42532 66 PHE A CA 1
ATOM 459 C C . PHE A 1 66 ? -42.99200 -10.39500 -16.69600 1.000 32.27687 66 PHE A C 1
ATOM 460 O O . PHE A 1 66 ? -42.47600 -11.50800 -16.85500 1.000 29.51592 66 PHE A O 1
ATOM 468 N N . PHE A 1 67 ? -43.81300 -10.10500 -15.69100 1.000 31.90890 67 PHE A N 1
ATOM 469 C CA . PHE A 1 67 ? -44.07500 -11.01600 -14.58900 1.000 36.50997 67 PHE A CA 1
ATOM 470 C C . PHE A 1 67 ? -45.50200 -11.54800 -14.63500 1.000 38.25965 67 PHE A C 1
ATOM 471 O O . PHE A 1 67 ? -46.45000 -10.79600 -14.88300 1.000 34.79985 67 PHE A O 1
ATOM 479 N N . ARG A 1 68 ? -45.63800 -12.84700 -14.38300 1.000 35.72395 68 ARG A N 1
ATOM 480 C CA . ARG A 1 68 ? -46.85200 -13.44200 -13.83300 1.000 36.01617 68 ARG A CA 1
ATOM 481 C C . ARG A 1 68 ? -46.45600 -14.02700 -12.48200 1.000 36.30422 68 ARG A C 1
ATOM 482 O O . ARG A 1 68 ? -45.75700 -15.04400 -12.42800 1.000 36.50382 68 ARG A O 1
ATOM 490 N N . ASP A 1 69 ? -46.87400 -13.37800 -11.40000 1.000 35.80006 69 ASP A N 1
ATOM 491 C CA . ASP A 1 69 ? -46.49100 -13.77000 -10.04200 1.000 41.18535 69 ASP A CA 1
ATOM 492 C C . ASP A 1 69 ? -47.75500 -14.14800 -9.27100 1.000 41.94415 69 ASP A C 1
ATOM 493 O O . ASP A 1 69 ? -48.52000 -13.27300 -8.84600 1.000 40.29060 69 ASP A O 1
ATOM 498 N N . GLY A 1 70 ? -47.96000 -15.45400 -9.08400 1.000 39.70073 70 GLY A N 1
ATOM 499 C CA . GLY A 1 70 ? -49.15100 -15.91400 -8.38900 1.000 46.19688 70 GLY A CA 1
ATOM 500 C C . GLY A 1 70 ? -49.22200 -15.40400 -6.96500 1.000 47.02828 70 GLY A C 1
ATOM 501 O O . GLY A 1 70 ? -50.28900 -15.01700 -6.48500 1.000 48.54040 70 GLY A O 1
ATOM 502 N N . SER A 1 71 ? -48.07900 -15.34800 -6.28500 1.000 43.95469 71 SER A N 1
ATOM 503 C CA . SER A 1 71 ? -48.07300 -14.95600 -4.87800 1.000 46.90118 71 SER A CA 1
ATOM 504 C C . SER A 1 71 ? -48.44900 -13.50300 -4.64100 1.000 50.49319 71 SER A C 1
ATOM 505 O O . SER A 1 71 ? -48.76600 -13.14700 -3.50300 1.000 50.52789 71 SER A O 1
ATOM 508 N N . GLN A 1 72 ? -48.40900 -12.64200 -5.65200 1.000 48.59086 72 GLN A N 1
ATOM 509 C CA . GLN A 1 72 ? -48.69800 -11.24600 -5.38600 1.000 51.26016 72 GLN A CA 1
ATOM 510 C C . GLN A 1 72 ? -50.06500 -10.85500 -5.97700 1.000 52.35902 72 GLN A C 1
ATOM 511 O O . GLN A 1 72 ? -50.35200 -9.67200 -6.19400 1.000 52.15166 72 GLN A O 1
ATOM 517 N N . ALA A 1 73 ? -50.90100 -11.85600 -6.26800 1.000 51.28885 73 ALA A N 1
ATOM 518 C CA . ALA A 1 73 ? -52.28700 -11.62200 -6.64000 1.000 51.13222 73 ALA A CA 1
ATOM 519 C C . ALA A 1 73 ? -52.99300 -10.79400 -5.56300 1.000 49.56300 73 ALA A C 1
ATOM 520 O O . ALA A 1 73 ? -52.67300 -10.89300 -4.37100 1.000 53.15844 73 ALA A O 1
ATOM 522 N N . PRO A 1 74 ? -53.97400 -9.95500 -5.95600 1.000 51.93121 74 PRO A N 1
ATOM 523 C CA . PRO A 1 74 ? -54.55800 -9.87100 -7.30500 1.000 52.59763 74 PRO A CA 1
ATOM 524 C C . PRO A 1 74 ? -53.64400 -9.25000 -8.36800 1.000 50.09183 74 PRO A C 1
ATOM 525 O O . PRO A 1 74 ? -53.81700 -9.55100 -9.54800 1.000 48.87798 74 PRO A O 1
ATOM 529 N N . ALA A 1 75 ? -52.68200 -8.42200 -7.95500 1.000 51.07079 75 ALA A N 1
ATOM 530 C CA . ALA A 1 75 ? -51.80200 -7.72300 -8.89500 1.000 48.12986 75 ALA A CA 1
ATOM 531 C C . ALA A 1 75 ? -50.67700 -8.64400 -9.38200 1.000 48.03480 75 ALA A C 1
ATOM 532 O O . ALA A 1 75 ? -49.49000 -8.39500 -9.18100 1.000 49.73572 75 ALA A O 1
ATOM 534 N N . SER A 1 76 ? -51.07600 -9.72200 -10.05900 1.000 46.26960 76 SER A N 1
ATOM 535 C CA . SER A 1 76 ? -50.12100 -10.74500 -10.46800 1.000 47.04943 76 SER A CA 1
ATOM 536 C C . SER A 1 76 ? -49.37500 -10.40700 -11.74700 1.000 42.39129 7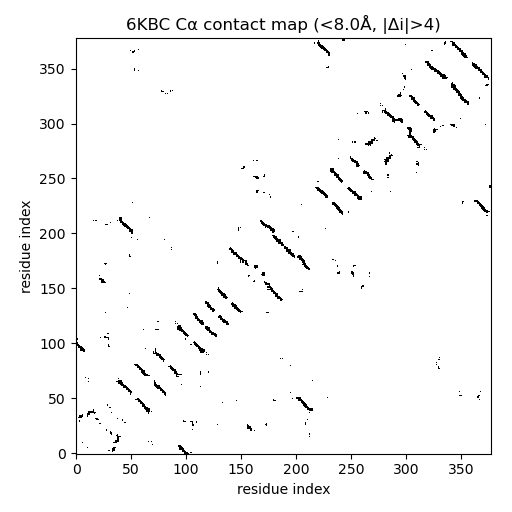6 SER A C 1
ATOM 537 O O . SER A 1 76 ? -48.35600 -11.04400 -12.03100 1.000 42.89216 76 SER A O 1
ATOM 540 N N . PHE A 1 77 ? -49.86400 -9.45800 -12.54000 1.000 43.51761 77 PHE A N 1
ATOM 541 C CA . PHE A 1 77 ? -49.34300 -9.21600 -13.88000 1.000 41.91475 77 PHE A CA 1
ATOM 542 C C . PHE A 1 77 ? -48.70000 -7.84400 -13.93100 1.000 42.88153 77 PHE A C 1
ATOM 543 O O . PHE A 1 77 ? -49.33300 -6.83700 -13.59500 1.000 41.95072 77 PHE A O 1
ATOM 551 N N . ARG A 1 78 ? -47.45000 -7.80900 -14.37500 1.000 39.51407 78 ARG A N 1
ATOM 552 C CA . ARG A 1 78 ? -46.59800 -6.67600 -14.06900 1.000 39.47194 78 ARG A CA 1
ATOM 553 C C . ARG A 1 78 ? -45.45800 -6.68300 -15.07200 1.000 35.13186 78 ARG A C 1
ATOM 554 O O . ARG A 1 78 ? -44.88500 -7.74000 -15.35000 1.000 33.71628 78 ARG A O 1
ATOM 562 N N . ALA A 1 79 ? -45.16800 -5.52700 -15.64500 1.000 34.10415 79 ALA A N 1
ATOM 563 C CA . ALA A 1 79 ? -43.94300 -5.32100 -16.40700 1.000 34.21818 79 ALA A CA 1
ATOM 564 C C . ALA A 1 79 ? -43.10700 -4.38900 -15.55200 1.000 34.75870 79 ALA A C 1
ATOM 565 O O . ALA A 1 79 ? -43.45900 -3.21700 -15.38400 1.000 34.68983 79 ALA A O 1
ATOM 567 N N . ALA A 1 80 ? -42.03600 -4.92100 -14.96800 1.000 29.51426 80 ALA A N 1
ATOM 568 C CA . ALA A 1 80 ? -41.17500 -4.13000 -14.10000 1.000 33.55814 80 ALA A CA 1
ATOM 569 C C . ALA A 1 80 ? -40.06900 -3.53800 -14.95700 1.000 26.93545 80 ALA A C 1
ATOM 570 O O . ALA A 1 80 ? -39.30600 -4.28000 -15.58200 1.000 27.52908 80 ALA A O 1
ATOM 572 N N . ILE A 1 81 ? -39.97300 -2.20900 -14.97100 1.000 28.40299 81 ILE A N 1
ATOM 573 C CA . ILE A 1 81 ? -39.10600 -1.50000 -15.90200 1.000 29.55392 81 ILE A CA 1
ATOM 574 C C . ILE A 1 81 ? -38.08100 -0.68500 -15.13600 1.000 25.36372 81 ILE A C 1
ATOM 575 O O . ILE A 1 81 ? -38.42000 0.01700 -14.17800 1.000 27.91193 81 ILE A O 1
ATOM 580 N N . ASN A 1 82 ? -36.83400 -0.74300 -15.59100 1.000 25.49045 82 ASN A N 1
ATOM 581 C CA . ASN A 1 82 ? -35.78600 0.10000 -15.03700 1.000 26.81737 82 ASN A CA 1
ATOM 582 C C . ASN A 1 82 ? -34.96800 0.68300 -16.17600 1.000 23.53054 82 ASN A C 1
ATOM 583 O O . ASN A 1 82 ? -34.63400 -0.02200 -17.13000 1.000 23.89888 82 ASN A O 1
ATOM 588 N N . ALA A 1 83 ? -34.60900 1.95600 -16.04600 1.000 22.99235 83 ALA A N 1
ATOM 589 C CA . ALA A 1 83 ? -33.85500 2.64300 -17.08200 1.000 25.14335 83 ALA A CA 1
ATOM 590 C C . ALA A 1 83 ? -32.84600 3.56500 -16.42200 1.000 24.57472 83 ALA A C 1
ATOM 591 O O . ALA A 1 83 ? -33.13300 4.15300 -15.37400 1.000 25.03540 83 ALA A O 1
ATOM 593 N N . ALA A 1 84 ? -31.66700 3.68000 -17.03100 1.000 24.80414 84 ALA A N 1
ATOM 594 C CA . ALA A 1 84 ? -30.59600 4.50900 -16.49900 1.000 25.59791 84 ALA A CA 1
ATOM 595 C C . ALA A 1 84 ? -29.94100 5.27900 -17.63500 1.000 25.14675 84 ALA A C 1
ATOM 596 O O . ALA A 1 84 ? -29.78700 4.75300 -18.74000 1.000 25.04851 84 ALA A O 1
ATOM 598 N N . TRP A 1 85 ? -29.54700 6.51900 -17.35300 1.000 26.31714 85 TRP A N 1
ATOM 599 C CA . TRP A 1 85 ? -28.80600 7.35600 -18.28900 1.000 27.01378 85 TRP A CA 1
ATOM 600 C C . TRP A 1 85 ? -27.49200 7.76600 -17.64100 1.000 28.04487 85 TRP A C 1
ATOM 601 O O . TRP A 1 85 ? -27.43400 7.98800 -16.43300 1.000 26.85883 85 TRP A O 1
ATOM 612 N N . SER A 1 86 ? -26.45400 7.92200 -18.46500 1.000 27.16872 86 SER A N 1
ATOM 613 C CA . SER A 1 86 ? -25.13800 8.28200 -17.94100 1.000 34.02287 86 SER A CA 1
ATOM 614 C C . SER A 1 86 ? -25.16000 9.60000 -17.17400 1.000 34.59597 86 SER A C 1
ATOM 615 O O . SER A 1 86 ? -24.28400 9.83200 -16.33600 1.000 31.24798 86 SER A O 1
ATOM 618 N N . ASP A 1 87 ? -26.13200 10.47700 -17.44200 1.000 32.59430 87 ASP A N 1
ATOM 619 C CA . ASP A 1 87 ? -26.17500 11.74900 -16.72500 1.000 32.02358 87 ASP A CA 1
ATOM 620 C C . ASP A 1 87 ? -26.71100 11.62100 -15.30400 1.000 38.21532 87 ASP A C 1
ATOM 621 O O . ASP A 1 87 ? -26.81900 12.63900 -14.61000 1.000 36.05729 87 ASP A O 1
ATOM 626 N N . GLY A 1 88 ? -27.03300 10.40400 -14.85100 1.000 33.38110 88 GLY A N 1
ATOM 627 C CA . GLY A 1 88 ? -27.52500 10.17200 -13.51100 1.000 30.99840 88 GLY A CA 1
ATOM 628 C C . GLY A 1 88 ? -29.00800 9.88100 -13.43600 1.000 31.46637 88 GLY A C 1
ATOM 629 O O . GLY A 1 88 ? -29.47000 9.34300 -12.42500 1.000 30.31365 88 GLY A O 1
ATOM 630 N N . THR A 1 89 ? -29.76300 10.20000 -14.48500 1.000 30.10927 89 THR A N 1
ATOM 631 C CA . THR A 1 89 ? -31.19000 9.92800 -14.45500 1.000 26.86632 89 THR A CA 1
ATOM 632 C C . THR A 1 89 ? -31.44400 8.43100 -14.36700 1.000 23.57977 89 THR A C 1
ATOM 633 O O . THR A 1 89 ? -30.81500 7.63300 -15.06400 1.000 28.28994 89 THR A O 1
ATOM 637 N N . VAL A 1 90 ? -32.36500 8.05000 -13.49000 1.000 24.00768 90 VAL A N 1
ATOM 638 C CA . VAL A 1 90 ? -32.86200 6.68700 -13.45300 1.000 26.62270 90 VAL A CA 1
ATOM 639 C C . VAL A 1 90 ? -34.38000 6.75800 -13.44100 1.000 29.26949 90 VAL A C 1
ATOM 640 O O . VAL A 1 90 ? -34.97700 7.74100 -12.99200 1.000 31.27517 90 VAL A O 1
ATOM 644 N N . TRP A 1 91 ? -35.00200 5.70500 -13.94900 1.000 25.85096 91 TRP A N 1
ATOM 645 C CA . TRP A 1 91 ? -36.44400 5.65700 -14.11000 1.000 28.04171 91 TRP A CA 1
ATOM 646 C C . TRP A 1 91 ? -36.88100 4.23000 -13.84800 1.000 31.35205 91 TRP A C 1
ATOM 647 O O . TRP A 1 91 ? -36.42500 3.30500 -14.53000 1.000 31.30256 91 TRP A O 1
ATOM 658 N N . SER A 1 92 ? -37.75100 4.05600 -12.86200 1.000 28.79639 92 SER A N 1
ATOM 659 C CA . SER A 1 92 ? -38.20000 2.73800 -12.44600 1.000 32.41665 92 SER A CA 1
ATOM 660 C C . SER A 1 92 ? -39.68900 2.81100 -12.19400 1.000 31.15741 92 SER A C 1
ATOM 661 O O . SER A 1 92 ? -40.13800 3.59200 -11.35200 1.000 34.30978 92 SER A O 1
ATOM 664 N N . GLN A 1 93 ? -40.44700 2.00000 -12.91400 1.000 34.39490 93 GLN A N 1
ATOM 665 C CA . GLN A 1 93 ? -41.87200 1.90500 -12.66100 1.000 38.65963 93 GLN A CA 1
ATOM 666 C C . GLN A 1 93 ? -42.33100 0.50100 -13.00000 1.000 35.64938 93 GLN A C 1
ATOM 667 O O . GLN A 1 93 ? -41.73700 -0.17900 -13.84200 1.000 30.61043 93 GLN A O 1
ATOM 673 N N . HIS A 1 94 ? -43.38800 0.07700 -12.32200 1.000 32.96077 94 HIS A N 1
ATOM 674 C CA . HIS A 1 94 ? -44.14100 -1.10700 -12.69200 1.000 37.79981 94 HIS A CA 1
ATOM 675 C C . HIS A 1 94 ? -45.37000 -0.68100 -13.47100 1.000 38.55084 94 HIS A C 1
ATOM 676 O O . HIS A 1 94 ? -46.05600 0.27100 -13.09000 1.000 39.86669 94 HIS A O 1
ATOM 683 N N . LEU A 1 95 ? -45.62300 -1.37000 -14.57200 1.000 38.55755 95 LEU A N 1
ATOM 684 C CA . LEU A 1 95 ? -46.90500 -1.30400 -15.26300 1.000 39.58896 95 LEU A CA 1
ATOM 685 C C . LEU A 1 95 ? -47.70300 -2.50600 -14.78200 1.000 38.83985 95 LEU A C 1
ATOM 686 O O . LEU A 1 95 ? -47.47300 -3.63200 -15.22500 1.000 38.36511 95 LEU A O 1
ATOM 691 N N . VAL A 1 96 ? -48.60700 -2.27700 -13.84400 1.000 42.36922 96 VAL A N 1
ATOM 692 C CA . VAL A 1 96 ? -49.47800 -3.32800 -13.33800 1.000 43.16930 96 VAL A CA 1
ATOM 693 C C . VAL A 1 96 ? -50.73500 -3.35200 -14.19500 1.000 42.24054 96 VAL A C 1
ATOM 694 O O . VAL A 1 96 ? -51.40300 -2.32500 -14.35600 1.000 40.82310 96 VAL A O 1
ATOM 698 N N . VAL A 1 97 ? -51.05200 -4.51700 -14.75000 1.000 44.87392 97 VAL A N 1
ATOM 699 C CA . VAL A 1 97 ? -52.13600 -4.64000 -15.72200 1.000 45.35039 97 VAL A CA 1
ATOM 700 C C . VAL A 1 97 ? -53.05100 -5.78200 -15.30000 1.000 48.77998 97 VAL A C 1
ATOM 701 O O . VAL A 1 97 ? -52.63700 -6.70100 -14.57300 1.000 45.30522 97 VAL A O 1
ATOM 705 N N . PRO A 1 98 ? -54.31600 -5.74800 -15.73600 1.000 48.84755 98 PRO A N 1
ATOM 706 C CA . PRO A 1 98 ? -55.24400 -6.84600 -15.43400 1.000 48.30688 98 PRO A CA 1
ATOM 707 C C . PRO A 1 98 ? -55.20900 -8.01700 -16.40300 1.000 45.42294 98 PRO A C 1
ATOM 708 O O . PRO A 1 98 ? -55.79800 -9.05900 -16.09100 1.000 47.21925 98 PRO A O 1
ATOM 712 N N . VAL A 1 99 ? -54.55300 -7.89300 -17.55400 1.000 43.90767 99 VAL A N 1
ATOM 713 C CA . VAL A 1 99 ? -54.53700 -8.94400 -18.56500 1.000 48.35290 99 VAL A CA 1
ATOM 714 C C . VAL A 1 99 ? -53.09900 -9.27600 -18.92800 1.000 48.57776 99 VAL A C 1
ATOM 715 O O . VAL A 1 99 ? -52.30600 -8.38000 -19.24000 1.000 46.69909 99 VAL A O 1
ATOM 719 N N . SER A 1 100 ? -52.78100 -10.56600 -18.92000 1.000 42.09548 100 SER A N 1
ATOM 720 C CA . SER A 1 100 ? -51.54200 -11.09000 -19.47500 1.000 43.46519 100 SER A CA 1
ATOM 721 C C . SER A 1 100 ? -51.88500 -12.23000 -20.40800 1.000 42.73794 100 SER A C 1
ATOM 722 O O . SER A 1 100 ? -52.41400 -13.25300 -19.96600 1.000 45.37836 100 SER A O 1
ATOM 725 N N . VAL A 1 101 ? -51.56100 -12.07500 -21.68400 1.000 41.73349 101 VAL A N 1
ATOM 726 C CA . VAL A 1 101 ? -51.81700 -13.11900 -22.66100 1.000 41.76972 101 VAL A CA 1
ATOM 727 C C . VAL A 1 101 ? -50.53300 -13.41800 -23.41400 1.000 40.93057 101 VAL A C 1
ATOM 728 O O . VAL A 1 101 ? -49.83600 -12.50100 -23.86300 1.000 41.34773 101 VAL A O 1
ATOM 732 N N . VAL A 1 102 ? -50.21100 -14.70100 -23.53300 1.000 38.22311 102 VAL A N 1
ATOM 733 C CA . VAL A 1 102 ? -49.08600 -15.15400 -24.33700 1.000 38.28073 102 VAL A CA 1
ATOM 734 C C . VAL A 1 102 ? -49.60700 -16.14800 -25.35800 1.000 42.57388 102 VAL A C 1
ATOM 735 O O . VAL A 1 102 ? -50.32500 -17.09000 -25.00600 1.000 43.02840 102 VAL A O 1
ATOM 739 N N . THR A 1 103 ? -49.25200 -15.93100 -26.61500 1.000 40.28914 103 THR A N 1
ATOM 740 C CA . THR A 1 103 ? -49.62600 -16.81900 -27.69600 1.000 39.61531 103 THR A CA 1
ATOM 741 C C . THR A 1 103 ? -48.36900 -17.33500 -28.37100 1.000 41.69826 103 THR A C 1
ATOM 742 O O . THR A 1 103 ? -47.35800 -16.63500 -28.44800 1.000 44.29738 103 THR A O 1
ATOM 746 N N . SER A 1 104 ? -48.43200 -18.57100 -28.84700 1.000 40.68428 104 SER A N 1
ATOM 747 C CA . SER A 1 104 ? -47.36400 -19.15500 -29.64200 1.000 41.28075 104 SER A CA 1
ATOM 748 C C . SER A 1 104 ? -47.97700 -19.65700 -30.94100 1.000 46.33221 104 SER A C 1
ATOM 749 O O . SER A 1 104 ? -48.89700 -20.48100 -30.91400 1.000 43.80434 104 SER A O 1
ATOM 752 N N . ASP A 1 105 ? -47.47400 -19.15700 -32.06800 1.000 47.77045 105 ASP A N 1
ATOM 753 C CA . ASP A 1 105 ? -48.01700 -19.46700 -33.38700 1.000 47.71791 105 ASP A CA 1
ATOM 754 C C . ASP A 1 105 ? -47.22700 -20.60500 -34.01300 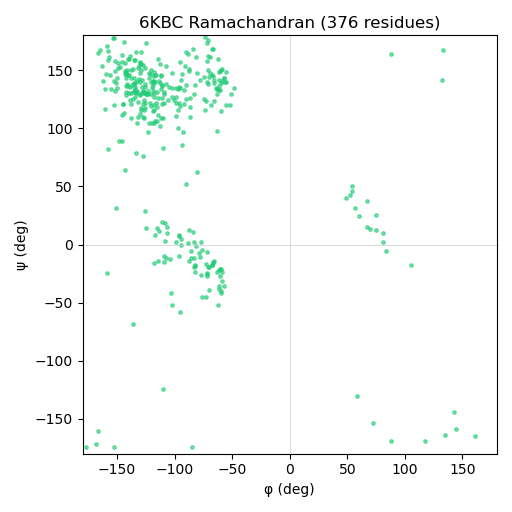1.000 48.48875 105 ASP A C 1
ATOM 755 O O . ASP A 1 105 ? -46.01700 -20.48000 -34.22700 1.000 50.56672 105 ASP A O 1
ATOM 760 N N . GLY A 1 106 ? -47.92000 -21.68900 -34.34300 1.000 50.96524 106 GLY A N 1
ATOM 761 C CA . GLY A 1 106 ? -47.30500 -22.82600 -34.98200 1.000 50.15569 106 GLY A CA 1
ATOM 762 C C . GLY A 1 106 ? -47.73300 -24.10500 -34.29700 1.000 48.15615 106 GLY A C 1
ATOM 763 O O . GLY A 1 106 ? -48.31100 -24.07900 -33.20700 1.000 49.42467 106 GLY A O 1
ATOM 764 N N . PRO A 1 107 ? -47.46100 -25.25300 -34.92300 1.000 44.88235 107 PRO A N 1
ATOM 765 C CA . PRO A 1 107 ? -47.87200 -26.52100 -34.30200 1.000 51.90939 107 PRO A CA 1
ATOM 766 C C . PRO A 1 107 ? -47.04000 -26.89800 -33.08400 1.000 51.09748 107 PRO A C 1
ATOM 767 O O . PRO A 1 107 ? -47.55600 -27.58500 -32.19300 1.000 51.97009 107 PRO A O 1
ATOM 771 N N . ASP A 1 108 ? -45.78000 -26.45000 -33.00500 1.000 47.19061 108 ASP A N 1
ATOM 772 C CA . ASP A 1 108 ? -44.84500 -26.85300 -31.95400 1.000 44.40991 108 ASP A CA 1
ATOM 773 C C . ASP A 1 108 ? -44.80500 -25.77900 -30.86500 1.000 43.26000 108 ASP A C 1
ATOM 774 O O . ASP A 1 108 ? -44.26900 -24.68800 -31.08200 1.000 42.93269 108 ASP A O 1
ATOM 779 N N . VAL A 1 109 ? -45.33300 -26.10700 -29.68000 1.000 43.04556 109 VAL A N 1
ATOM 780 C CA . VAL A 1 109 ? -45.46300 -25.12500 -28.60300 1.000 44.36642 109 VAL A CA 1
ATOM 781 C C . VAL A 1 109 ? -44.09700 -24.67300 -28.08200 1.000 41.45374 109 VAL A C 1
ATOM 782 O O . VAL A 1 109 ? -44.00700 -23.65900 -27.37500 1.000 41.25929 109 VAL A O 1
ATOM 786 N N . GLY A 1 110 ? -43.03300 -25.40100 -28.40900 1.000 35.10401 110 GLY A N 1
ATOM 787 C CA . GLY A 1 110 ? -41.69500 -25.03000 -28.00800 1.000 41.93007 110 GLY A CA 1
ATOM 788 C C . GLY A 1 110 ? -40.90300 -24.27100 -29.03800 1.000 44.64745 110 GLY A C 1
ATOM 789 O O . GLY A 1 110 ? -39.82400 -23.76300 -28.72300 1.000 35.95492 110 GLY A O 1
ATOM 790 N N . HIS A 1 111 ? -41.40400 -24.18700 -30.27500 1.000 40.39262 111 HIS A N 1
ATOM 791 C CA . HIS A 1 111 ? -40.71900 -23.48600 -31.35300 1.000 41.15636 111 HIS A CA 1
ATOM 792 C C . HIS A 1 111 ? -41.73400 -22.76900 -32.24000 1.000 40.92060 111 HIS A C 1
ATOM 793 O O . HIS A 1 111 ? -41.89600 -23.06800 -33.41200 1.000 44.06434 111 HIS A O 1
ATOM 800 N N . GLY A 1 112 ? -42.42900 -21.79200 -31.66500 1.000 41.48184 112 GLY A N 1
ATOM 801 C CA . GLY A 1 112 ? -43.33400 -20.96600 -32.42500 1.000 44.18438 112 GLY A CA 1
ATOM 802 C C . GLY A 1 112 ? -43.05600 -19.49800 -32.18000 1.000 45.45648 112 GLY A C 1
ATOM 803 O O . GLY A 1 112 ? -42.34300 -19.11300 -31.24700 1.000 37.85080 112 GLY A O 1
ATOM 804 N N . HIS A 1 113 ? -43.62300 -18.67600 -33.05300 1.000 40.52652 113 HIS A N 1
ATOM 805 C CA . HIS A 1 113 ? -43.58500 -17.23400 -32.87300 1.000 40.37969 113 HIS A CA 1
ATOM 806 C C . HIS A 1 113 ? -44.43500 -16.85900 -31.66500 1.000 42.05083 113 HIS A C 1
ATOM 807 O O . HIS A 1 113 ? -45.63700 -17.14200 -31.63600 1.000 42.51844 113 HIS A O 1
ATOM 814 N N . VAL A 1 114 ? -43.81200 -16.23500 -30.66100 1.000 36.96619 114 VAL A N 1
ATOM 815 C CA . VAL A 1 114 ? -44.45700 -15.94400 -29.38600 1.000 34.46198 114 VAL A CA 1
ATOM 816 C C . VAL A 1 114 ? -44.74300 -14.45300 -29.29100 1.000 35.13135 114 VAL A C 1
ATOM 817 O O . VAL A 1 114 ? -43.90400 -13.62300 -29.65700 1.000 40.74367 114 VAL A O 1
ATOM 821 N N . ALA A 1 115 ? -45.91900 -14.11500 -28.77900 1.000 36.44039 115 ALA A N 1
ATOM 822 C CA . ALA A 1 115 ? -46.29100 -12.73700 -28.50000 1.000 38.46737 115 ALA A CA 1
ATOM 823 C C . ALA A 1 115 ? -46.91000 -12.67300 -27.11800 1.000 38.96430 115 ALA A C 1
ATOM 824 O O . ALA A 1 115 ? -47.80500 -13.46000 -26.79800 1.000 39.56840 115 ALA A O 1
ATOM 826 N N . GLY A 1 116 ? -46.43300 -11.75000 -26.30300 1.000 36.23622 116 GLY A N 1
ATOM 827 C CA . GLY A 1 116 ? -46.96300 -11.55100 -24.96600 1.000 39.34290 116 GLY A CA 1
ATOM 828 C C . GLY A 1 116 ? -47.51900 -10.14800 -24.85800 1.000 38.55666 116 GLY A C 1
ATOM 829 O O . GLY A 1 116 ? -46.94300 -9.20600 -25.40500 1.000 38.64562 116 GLY A O 1
ATOM 830 N N . VAL A 1 117 ? -48.65800 -10.02200 -24.18100 1.000 36.81813 117 VAL A N 1
ATOM 831 C CA . VAL A 1 117 ? -49.28200 -8.71900 -23.99000 1.000 36.59567 117 VAL A CA 1
ATOM 832 C C . VAL A 1 117 ? -49.79200 -8.59800 -22.56200 1.000 39.09392 117 VAL A C 1
ATOM 833 O O . VAL A 1 117 ? -50.72400 -9.29600 -22.15000 1.000 42.03915 117 VAL A O 1
ATOM 837 N N . TRP A 1 118 ? -49.10300 -7.76600 -21.79400 1.000 40.23573 118 TRP A N 1
ATOM 838 C CA . TRP A 1 118 ? -49.53600 -7.14600 -20.54600 1.000 42.01703 118 TRP A CA 1
ATOM 839 C C . TRP A 1 118 ? -50.29000 -5.86500 -20.86900 1.000 44.61465 118 TRP A C 1
ATOM 840 O O . TRP A 1 118 ? -49.69700 -4.88800 -21.34200 1.000 41.59924 118 TRP A O 1
ATOM 851 N N . ARG A 1 119 ? -51.60300 -5.87100 -20.64300 1.000 44.24851 119 ARG A N 1
ATOM 852 C CA . ARG A 1 119 ? -52.43600 -4.77200 -21.11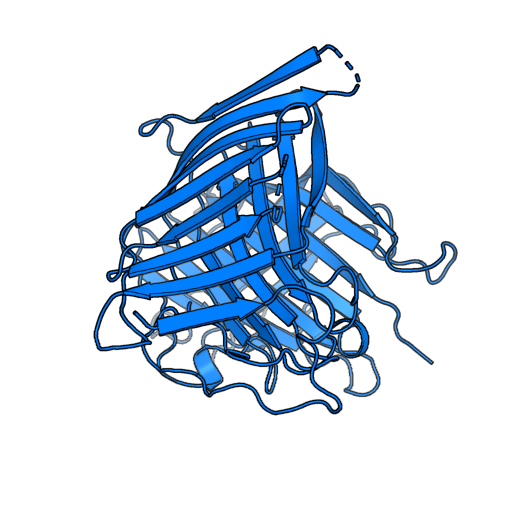200 1.000 48.33418 119 ARG A CA 1
ATOM 853 C C . ARG A 1 119 ? -53.66200 -4.59200 -20.23600 1.000 47.64533 119 ARG A C 1
ATOM 854 O O . ARG A 1 119 ? -54.10000 -5.50700 -19.53500 1.000 47.98642 119 ARG A O 1
ATOM 862 N N . THR A 1 120 ? -54.21000 -3.38100 -20.30100 1.000 49.38461 120 THR A N 1
ATOM 863 C CA . THR A 1 120 ? -55.54800 -3.10300 -19.80800 1.000 53.66989 120 THR A CA 1
ATOM 864 C C . THR A 1 120 ? -56.59400 -3.72700 -20.74000 1.000 53.45884 120 THR A C 1
ATOM 865 O O . THR A 1 120 ? -56.28000 -4.25100 -21.81600 1.000 51.59140 120 THR A O 1
ATOM 869 N N . GLU A 1 121 ? -57.85600 -3.65900 -20.31500 1.000 56.41646 121 GLU A N 1
ATOM 870 C CA . GLU A 1 121 ? -58.94100 -4.39100 -20.97500 1.000 58.14290 121 GLU A CA 1
ATOM 871 C C . GLU A 1 121 ? -59.32800 -3.80600 -22.33600 1.000 56.73234 121 GLU A C 1
ATOM 872 O O . GLU A 1 121 ? -59.32100 -2.59100 -22.52800 1.000 57.27402 121 GLU A O 1
ATOM 878 N N . ARG A 1 130 ? -54.92700 3.88500 -19.96400 1.000 51.70852 130 ARG A N 1
ATOM 879 C CA . ARG A 1 130 ? -54.50600 2.90700 -21.00300 1.000 53.97183 130 ARG A CA 1
ATOM 880 C C . ARG A 1 130 ? -53.06900 2.43700 -20.77300 1.000 51.38850 130 ARG A C 1
ATOM 881 O O . ARG A 1 130 ? -52.19900 3.28300 -20.59200 1.000 52.76005 130 ARG A O 1
ATOM 889 N N . THR A 1 131 ? -52.85700 1.12700 -20.80800 1.000 51.85153 131 THR A N 1
ATOM 890 C CA . THR A 1 131 ? -51.53300 0.53600 -20.62700 1.000 50.65325 131 THR A CA 1
ATOM 891 C C . THR A 1 131 ? -51.39000 -0.70300 -21.49700 1.000 49.16557 131 THR A C 1
ATOM 892 O O . THR A 1 131 ? -52.14500 -1.66800 -21.34500 1.000 49.00234 131 THR A O 1
ATOM 896 N N . THR A 1 132 ? -50.40500 -0.68400 -22.38700 1.000 44.18708 132 THR A N 1
ATOM 897 C CA . THR A 1 132 ? -50.01900 -1.85700 -23.15100 1.000 43.48080 132 THR A CA 1
ATOM 898 C C . THR A 1 132 ? -48.51000 -2.01300 -23.06100 1.000 45.21889 132 THR A C 1
ATOM 899 O O . THR A 1 132 ? -47.76800 -1.05300 -23.28600 1.000 45.63896 132 THR A O 1
ATOM 903 N N . ALA A 1 133 ? -48.06100 -3.21300 -22.70600 1.000 41.69159 133 ALA A N 1
ATOM 904 C CA . ALA A 1 133 ? -46.65600 -3.58000 -22.78600 1.000 38.77776 133 ALA A CA 1
ATOM 905 C C . ALA A 1 133 ? -46.60400 -4.95600 -23.41900 1.000 37.40233 133 ALA A C 1
ATOM 906 O O . ALA A 1 133 ? -47.29700 -5.87200 -22.97100 1.000 38.91657 133 ALA A O 1
ATOM 908 N N . SER A 1 134 ? -45.81900 -5.10200 -24.47200 1.000 33.62364 134 SER A N 1
ATOM 909 C CA . SER A 1 134 ? -45.89700 -6.32600 -25.24200 1.000 36.66086 134 SER A CA 1
ATOM 910 C C . SER A 1 134 ? -44.50600 -6.74700 -25.67400 1.000 34.17611 134 SER A C 1
ATOM 911 O O . SER A 1 134 ? -43.61900 -5.91300 -25.87000 1.000 35.65916 134 SER A O 1
ATOM 914 N N . PHE A 1 135 ? -44.32100 -8.05300 -25.82300 1.000 34.39086 135 PHE A N 1
ATOM 915 C CA . PHE A 1 135 ? -43.10400 -8.57200 -26.41800 1.000 33.71634 135 PHE A CA 1
ATOM 916 C C . PHE A 1 135 ? -43.45000 -9.55200 -27.52300 1.000 34.55991 135 PHE A C 1
ATOM 917 O O . PHE A 1 135 ? -44.51900 -10.16200 -27.54000 1.000 35.97264 135 PHE A O 1
ATOM 925 N N . ASP A 1 136 ? -42.51200 -9.69200 -28.45200 1.000 33.82150 136 ASP A N 1
ATOM 926 C CA . ASP A 1 136 ? -42.67000 -10.55100 -29.60600 1.000 36.05527 136 ASP A CA 1
ATOM 927 C C . ASP A 1 136 ? -41.33000 -11.21100 -29.87500 1.000 34.51225 136 ASP A C 1
ATOM 928 O O . ASP A 1 136 ? -40.30900 -10.52400 -29.96200 1.000 34.55718 136 ASP A O 1
ATOM 933 N N . VAL A 1 137 ? -41.31500 -12.53100 -29.99800 1.000 35.96802 137 VAL A N 1
ATOM 934 C CA . VAL A 1 137 ? -40.07900 -13.25800 -30.24500 1.000 32.50068 137 VAL A CA 1
ATOM 935 C C . VAL A 1 137 ? -40.26900 -14.16400 -31.44900 1.000 35.84640 137 VAL A C 1
ATOM 936 O O . VAL A 1 137 ? -41.23800 -14.92900 -31.50300 1.000 37.23925 137 VAL A O 1
ATOM 940 N N . ALA A 1 138 ? -39.33200 -14.09100 -32.39500 1.000 34.30460 138 ALA A N 1
ATOM 941 C CA . ALA A 1 138 ? -39.35700 -14.95500 -33.56600 1.000 35.61881 138 ALA A CA 1
ATOM 942 C C . ALA A 1 138 ? -39.32300 -16.42100 -33.15100 1.000 39.58903 138 ALA A C 1
ATOM 943 O O . ALA A 1 138 ? -38.77900 -16.78100 -32.10200 1.000 35.07293 138 ALA A O 1
ATOM 945 N N . ALA A 1 139 ? -39.92700 -17.27300 -33.98500 1.000 33.27761 139 ALA A N 1
ATOM 946 C CA . ALA A 1 139 ? -39.91000 -18.70800 -33.71900 1.000 36.54953 139 ALA A CA 1
ATOM 947 C C . ALA A 1 139 ? -38.49300 -19.26300 -33.70800 1.000 35.05522 139 ALA A C 1
ATOM 948 O O . ALA A 1 139 ? -38.19900 -20.19100 -32.94700 1.000 35.68339 139 ALA A O 1
ATOM 950 N N . ASP A 1 140 ? -37.60600 -18.74700 -34.55600 1.000 32.05844 140 ASP A N 1
ATOM 951 C CA . ASP A 1 140 ? -36.22300 -19.20400 -34.51300 1.000 33.59475 140 ASP A CA 1
ATOM 952 C C . ASP A 1 140 ? -35.35800 -18.42000 -33.52600 1.000 29.89180 140 ASP A C 1
ATOM 953 O O . ASP A 1 140 ? -34.13300 -18.55800 -33.57100 1.000 28.77838 140 ASP A O 1
ATOM 958 N N . LEU A 1 141 ? -35.97100 -17.61300 -32.65900 1.000 28.87178 141 LEU A N 1
ATOM 959 C CA . LEU A 1 141 ? -35.28000 -16.82800 -31.63000 1.000 33.81592 141 LEU A CA 1
ATOM 960 C C . LEU A 1 141 ? -34.28000 -15.84300 -32.23100 1.000 36.37772 141 LEU A C 1
ATOM 961 O O . LEU A 1 141 ? -33.31200 -15.43400 -31.57000 1.000 29.59350 141 LEU A O 1
ATOM 966 N N . SER A 1 142 ? -34.48300 -15.44700 -33.48600 1.000 27.45931 142 SER A N 1
ATOM 967 C CA . SER A 1 142 ? -33.49400 -14.58800 -34.11600 1.000 28.37305 142 SER A CA 1
ATOM 968 C C . SER A 1 142 ? -33.69200 -13.13100 -33.74200 1.000 24.61686 142 SER A C 1
ATOM 969 O O . SER A 1 142 ? -32.74200 -12.34800 -33.81900 1.000 28.65390 142 SER A O 1
ATOM 972 N N . THR A 1 143 ? -34.90400 -12.74500 -33.34800 1.000 24.86985 143 THR A N 1
ATOM 973 C CA . THR A 1 143 ? -35.22400 -11.34800 -33.10600 1.000 27.87114 143 THR A CA 1
ATOM 974 C C . THR A 1 143 ? -36.28700 -11.26400 -32.02900 1.000 28.73677 143 THR A C 1
ATOM 975 O O . THR A 1 143 ? -37.06200 -12.20100 -31.81700 1.000 31.60142 143 THR A O 1
ATOM 979 N N . THR A 1 144 ? -36.32300 -10.11400 -31.35600 1.000 25.76609 144 THR A N 1
ATOM 980 C CA . THR A 1 144 ? -37.39000 -9.77700 -30.43700 1.000 26.01152 144 THR A CA 1
ATOM 981 C C . THR A 1 144 ? -37.83500 -8.35700 -30.70900 1.000 26.65806 144 THR A C 1
ATOM 982 O O . THR A 1 144 ? -37.08400 -7.54200 -31.24500 1.000 31.67649 144 THR A O 1
ATOM 986 N N . THR A 1 145 ? -39.05000 -8.06000 -30.27700 1.000 29.32316 145 THR A N 1
ATOM 987 C CA . THR A 1 145 ? -39.54100 -6.69600 -30.23900 1.000 30.18298 145 THR A CA 1
ATOM 988 C C . THR A 1 145 ? -40.33100 -6.51600 -28.96300 1.000 31.46604 145 THR A C 1
ATOM 989 O O . THR A 1 145 ? -41.18900 -7.33800 -28.64200 1.000 35.43297 145 THR A O 1
ATOM 993 N N . VAL A 1 146 ? -40.02600 -5.45600 -28.23100 1.000 29.29168 146 VAL A N 1
ATOM 994 C CA . VAL A 1 146 ? -40.75600 -5.08400 -27.03200 1.000 33.29188 146 VAL A CA 1
ATOM 995 C C . VAL A 1 146 ? -41.30600 -3.69200 -27.26600 1.000 30.16122 146 VAL A C 1
ATOM 996 O O . VAL A 1 146 ? -40.56700 -2.79800 -27.68400 1.000 32.64722 146 VAL A O 1
ATOM 1000 N N . VAL A 1 147 ? -42.59900 -3.51000 -27.02300 1.000 30.45841 147 VAL A N 1
ATOM 1001 C CA . VAL A 1 147 ? -43.25700 -2.25000 -27.32800 1.000 33.65901 147 VAL A CA 1
ATOM 1002 C C . VAL A 1 147 ? -44.03900 -1.79500 -26.11300 1.000 31.31545 147 VAL A C 1
ATOM 1003 O O . VAL A 1 147 ? -44.82300 -2.56200 -25.54400 1.000 35.27485 147 VAL A O 1
ATOM 1007 N N . PHE A 1 148 ? -43.82100 -0.55200 -25.71900 1.000 34.08647 148 PHE A N 1
ATOM 1008 C CA . PHE A 1 148 ? -44.54100 0.06700 -24.62100 1.000 34.04788 148 PHE A CA 1
ATOM 1009 C C . PHE A 1 148 ? -45.48300 1.11700 -25.18300 1.000 38.60178 148 PHE A C 1
ATOM 1010 O O . PHE A 1 148 ? -45.07800 1.94300 -26.00900 1.000 32.68108 148 PHE A O 1
ATOM 1018 N N . ASP A 1 149 ? -46.73400 1.06900 -24.74200 1.000 40.86751 149 ASP A N 1
ATOM 1019 C CA . ASP A 1 149 ? -47.73200 2.09300 -25.04700 1.000 46.27282 149 ASP A CA 1
ATOM 1020 C C . ASP A 1 149 ? -48.40900 2.41700 -23.72100 1.000 39.45197 149 ASP A C 1
ATOM 1021 O O . ASP A 1 149 ? -49.50300 1.93900 -23.42500 1.000 43.45812 149 ASP A O 1
ATOM 1026 N N . ALA A 1 150 ? -47.73100 3.21500 -22.90200 1.000 41.26592 150 ALA A N 1
ATOM 1027 C CA . ALA A 1 150 ? -48.22700 3.60300 -21.58300 1.000 41.28538 150 ALA A CA 1
ATOM 1028 C C . ALA A 1 150 ? -48.17300 5.12000 -21.49400 1.000 46.08511 150 ALA A C 1
ATOM 1029 O O . ALA A 1 150 ? -47.28800 5.68300 -20.83100 1.000 43.90999 150 ALA A O 1
ATOM 1031 N N . PRO A 1 151 ? -49.11500 5.81500 -22.14100 1.000 47.61559 151 PRO A N 1
ATOM 1032 C CA . PRO A 1 151 ? -49.02400 7.28000 -22.23100 1.000 46.46762 151 PRO A CA 1
ATOM 1033 C C . PRO A 1 151 ? -48.91400 7.93000 -20.86000 1.000 45.16112 151 PRO A C 1
ATOM 1034 O O . PRO A 1 151 ? -49.56000 7.51200 -19.89400 1.000 46.70777 151 PRO A O 1
ATOM 1038 N N . GLY A 1 152 ? -48.06000 8.95000 -20.77600 1.000 45.56765 152 GLY A N 1
ATOM 1039 C CA . GLY A 1 152 ? -47.75600 9.58100 -19.51000 1.000 47.33413 152 GLY A CA 1
ATOM 1040 C C . GLY A 1 152 ? -46.73100 8.85500 -18.66300 1.000 46.27217 152 GLY A C 1
ATOM 1041 O O . GLY A 1 152 ? -46.44000 9.31200 -17.54900 1.000 49.37367 152 GLY A O 1
ATOM 1042 N N . ARG A 1 153 ? -46.17500 7.74300 -19.15200 1.000 44.67199 153 ARG A N 1
ATOM 1043 C CA . ARG A 1 153 ? -45.15000 6.99100 -18.43200 1.000 41.61513 153 ARG A CA 1
ATOM 1044 C C . ARG A 1 153 ? -44.02600 6.56800 -19.37400 1.000 39.71574 153 ARG A C 1
ATOM 1045 O O . ARG A 1 153 ? -42.90600 7.08000 -19.27300 1.000 39.59570 153 ARG A O 1
ATOM 1053 N N . ILE A 1 154 ? -44.30800 5.65200 -20.30000 1.000 36.15745 154 ILE A N 1
ATOM 1054 C CA . ILE A 1 154 ? -43.27900 5.14600 -21.20700 1.000 35.78959 154 ILE A CA 1
ATOM 1055 C C . ILE A 1 154 ? -43.91800 4.74400 -22.53000 1.000 35.18742 154 ILE A C 1
ATOM 1056 O O . ILE A 1 154 ? -44.95700 4.07500 -22.55700 1.000 37.62789 154 ILE A O 1
ATOM 1061 N N . THR A 1 155 ? -43.28500 5.14200 -23.63200 1.000 35.37238 155 THR A N 1
ATOM 1062 C CA . THR A 1 155 ? -43.68200 4.70500 -24.96200 1.000 36.68169 155 THR A CA 1
ATOM 1063 C C . THR A 1 155 ? -42.44300 4.43200 -25.79400 1.000 36.44191 155 THR A C 1
ATOM 1064 O O . THR A 1 155 ? -41.42300 5.11700 -25.66800 1.000 37.42466 155 THR A O 1
ATOM 1068 N N . GLY A 1 156 ? -42.54500 3.45000 -26.66800 1.000 34.18597 156 GLY A N 1
ATOM 1069 C CA . GLY A 1 156 ? -41.46200 3.19700 -27.57900 1.000 34.17451 156 GLY A CA 1
ATOM 1070 C C . GLY A 1 156 ? -41.16900 1.73100 -27.65100 1.000 32.10358 156 GLY A C 1
ATOM 1071 O O . GLY A 1 156 ? -41.96500 0.88900 -27.22800 1.000 34.31200 156 GLY A O 1
ATOM 1072 N N . SER A 1 157 ? -39.99600 1.40500 -28.18300 1.000 32.44205 157 SER A N 1
ATOM 1073 C CA . SER A 1 157 ? -39.68700 0.01700 -28.45800 1.000 32.15713 157 SER A CA 1
ATOM 1074 C C . SER A 1 157 ? -38.23900 -0.31200 -28.11800 1.000 32.76449 157 SER A C 1
ATOM 1075 O O . SER A 1 157 ? -37.36300 0.55400 -28.02200 1.000 31.29663 157 SER A O 1
ATOM 1078 N N . LEU A 1 158 ? -38.02900 -1.60800 -27.93600 1.000 28.88242 158 LEU A N 1
ATOM 1079 C CA . LEU A 1 158 ? -36.75200 -2.27600 -27.79700 1.000 28.76655 158 LEU A CA 1
ATOM 1080 C C . LEU A 1 158 ? -36.73500 -3.41400 -28.79000 1.000 26.93756 158 LEU A C 1
ATOM 1081 O O . LEU A 1 158 ? -37.74800 -4.09700 -28.96400 1.000 30.82205 158 LEU A O 1
ATOM 1086 N N . THR A 1 159 ? -35.59000 -3.65500 -29.41000 1.000 24.88859 159 THR A N 1
ATOM 1087 C CA . THR A 1 159 ? -35.48400 -4.80800 -30.28500 1.000 27.49120 159 THR A CA 1
ATOM 1088 C C . THR A 1 159 ? -34.15100 -5.48900 -30.06900 1.000 26.37332 159 THR A C 1
ATOM 1089 O O . THR A 1 159 ? -33.15900 -4.85700 -29.70600 1.000 29.90881 159 THR A O 1
ATOM 1093 N N . HIS A 1 160 ? -34.15200 -6.79400 -30.28900 1.000 24.08078 160 HIS A N 1
ATOM 1094 C CA . HIS A 1 160 ? -32.95900 -7.61700 -30.26200 1.000 25.32182 160 HIS A CA 1
ATOM 1095 C C . HIS A 1 160 ? -32.76000 -8.24800 -31.62400 1.000 25.87401 160 HIS A C 1
ATOM 1096 O O . HIS A 1 1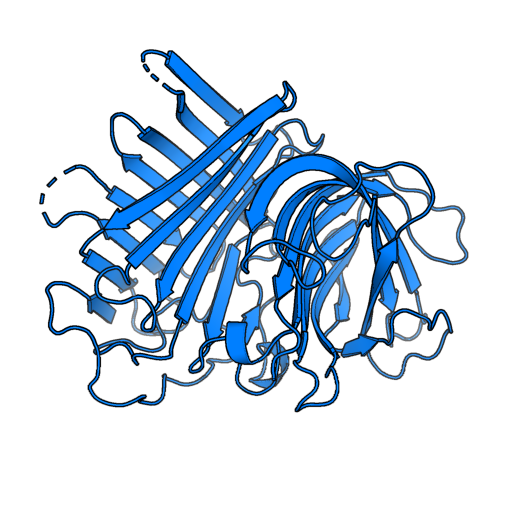60 ? -33.72200 -8.69900 -32.24400 1.000 27.16647 160 HIS A O 1
ATOM 1103 N N . ARG A 1 161 ? -31.50900 -8.32500 -32.05200 1.000 27.34629 161 ARG A N 1
ATOM 1104 C CA . ARG A 1 161 ? -31.09000 -9.10800 -33.21200 1.000 32.23072 161 ARG A CA 1
ATOM 1105 C C . ARG A 1 161 ? -30.09500 -10.10400 -32.64600 1.000 29.69468 161 ARG A C 1
ATOM 1106 O O . ARG A 1 161 ? -28.96100 -9.72300 -32.34100 1.000 26.94655 161 ARG A O 1
ATOM 1114 N N . SER A 1 162 ? -30.50700 -11.36200 -32.50400 1.000 27.98225 162 SER A N 1
ATOM 1115 C CA . SER A 1 162 ? -29.65200 -12.33500 -31.84200 1.000 28.89668 162 SER A CA 1
ATOM 1116 C C . SER A 1 162 ? -28.33300 -12.48200 -32.57600 1.000 30.40235 162 SER A C 1
ATOM 1117 O O . SER A 1 162 ? -28.28600 -12.50400 -33.80800 1.000 27.28565 162 SER A O 1
ATOM 1120 N N . LEU A 1 163 ? -27.24600 -12.57700 -31.81300 1.000 26.18509 163 LEU A N 1
ATOM 1121 C CA . LEU A 1 163 ? -25.97100 -12.88500 -32.43600 1.000 27.19018 163 LEU A CA 1
ATOM 1122 C C . LEU A 1 163 ? -25.78300 -14.38300 -32.64800 1.000 27.80188 163 LEU A C 1
ATOM 1123 O O . LEU A 1 163 ? -24.72800 -14.79600 -33.14200 1.000 29.76575 163 LEU A O 1
ATOM 1128 N N . GLY A 1 164 ? -26.77700 -15.19400 -32.29100 1.000 27.59833 164 GLY A N 1
ATOM 1129 C CA . GLY A 1 164 ? -26.71300 -16.62800 -32.53100 1.000 29.70507 164 GLY A CA 1
ATOM 1130 C C . GLY A 1 164 ? -25.79400 -17.39700 -31.60500 1.000 31.04923 164 GLY A C 1
ATOM 1131 O O . GLY A 1 164 ? -25.27400 -18.45200 -31.99300 1.000 27.03405 164 GLY A O 1
ATOM 1132 N N . TYR A 1 165 ? -25.55400 -16.88000 -30.39400 1.000 27.08968 165 TYR A N 1
ATOM 1133 C CA . TYR A 1 165 ? -24.73300 -17.59200 -29.42900 1.000 25.83250 165 TYR A CA 1
ATOM 1134 C C . TYR A 1 165 ? -25.44000 -18.87600 -28.99900 1.000 24.77058 165 TYR A C 1
ATOM 1135 O O . TYR A 1 165 ? -26.64500 -18.85800 -28.74100 1.000 24.56547 165 TYR A O 1
ATOM 1144 N N . PRO A 1 166 ? -24.71500 -19.98200 -28.86000 1.000 26.37637 166 PRO A N 1
ATOM 1145 C CA . PRO A 1 166 ? -25.31800 -21.18500 -28.27100 1.000 30.81519 166 PRO A CA 1
ATOM 1146 C C . PRO A 1 166 ? -25.77500 -20.90900 -26.84800 1.000 29.34031 166 PRO A C 1
ATOM 1147 O O . PRO A 1 166 ? -25.05800 -20.28900 -26.06000 1.000 28.44933 166 PRO A O 1
ATOM 1151 N N . THR A 1 167 ? -26.97800 -21.37800 -26.51000 1.000 25.32080 167 THR A N 1
ATOM 1152 C CA . THR A 1 167 ? -27.55200 -20.99800 -25.22300 1.000 28.33737 167 THR A CA 1
ATOM 1153 C C . THR A 1 167 ? -28.63300 -21.93200 -24.68600 1.000 30.25122 167 THR A C 1
ATOM 1154 O O . THR A 1 167 ? -28.88500 -21.95800 -23.47600 1.000 29.05745 167 THR A O 1
ATOM 1158 N N . LEU A 1 168 ? -29.31000 -22.68000 -25.56800 1.000 28.78791 168 LEU A N 1
ATOM 1159 C CA . LEU A 1 168 ? -30.55400 -23.28400 -25.09400 1.000 29.02928 168 LEU A CA 1
ATOM 1160 C C . LEU A 1 168 ? -30.24800 -24.51100 -24.23200 1.000 28.14994 168 LEU A C 1
ATOM 1161 O O . LEU A 1 168 ? -29.30100 -25.24900 -24.51600 1.000 25.65309 168 LEU A O 1
ATOM 1166 N N . PRO A 1 169 ? -31.00800 -24.73000 -23.15700 1.000 26.99895 169 PRO A N 1
ATOM 1167 C CA . PRO A 1 169 ? -30.74700 -25.89200 -22.30600 1.000 29.42474 169 PRO A CA 1
ATOM 1168 C C . PRO A 1 169 ? -31.16800 -27.17200 -23.00300 1.000 36.21587 169 PRO A C 1
ATOM 1169 O O . PRO A 1 169 ? -32.21100 -27.23800 -23.66200 1.000 31.75056 169 PRO A O 1
ATOM 1173 N N . GLN A 1 170 ? -30.34100 -28.19500 -22.84300 1.000 36.19203 170 GLN A N 1
ATOM 1174 C CA . GLN A 1 170 ? -30.52900 -29.46500 -23.52000 1.000 33.56398 170 GLN A CA 1
ATOM 1175 C C . GLN A 1 170 ? -31.19900 -30.49500 -22.62200 1.000 38.49500 170 GLN A C 1
ATOM 1176 O O . GLN A 1 170 ? -31.41800 -31.63300 -23.05100 1.000 38.04456 170 GLN A O 1
ATOM 1182 N N . SER A 1 171 ? -31.55400 -30.10400 -21.40000 1.000 33.69762 171 SER A N 1
ATOM 1183 C CA . SER A 1 171 ? -32.02500 -30.99500 -20.35000 1.000 36.12363 171 SER A CA 1
ATOM 1184 C C . SER A 1 171 ? -32.63100 -30.13400 -19.25100 1.000 36.93246 171 SER A C 1
ATOM 1185 O O . SER A 1 171 ? -32.43300 -28.91700 -19.21100 1.000 35.05033 171 SER A O 1
ATOM 1188 N N . ASP A 1 172 ? -33.38800 -30.77700 -18.35900 1.000 34.48511 172 ASP A N 1
ATOM 1189 C CA . ASP A 1 172 ? -33.94700 -30.05000 -17.22700 1.000 34.43435 172 ASP A CA 1
ATOM 1190 C C . ASP A 1 172 ? -32.84600 -29.43200 -16.37500 1.000 32.54020 172 ASP A C 1
ATOM 1191 O O . ASP A 1 172 ? -32.97700 -28.29300 -15.91300 1.000 30.22381 172 ASP A O 1
ATOM 1196 N N . ARG A 1 173 ? -31.75000 -30.17000 -16.17000 1.000 32.44280 173 ARG A N 1
ATOM 1197 C CA . ARG A 1 173 ? -30.63700 -29.68600 -15.35600 1.000 35.37253 173 ARG A CA 1
ATOM 1198 C C . ARG A 1 173 ? -30.04500 -28.40100 -15.93100 1.000 34.15568 173 ARG A C 1
ATOM 1199 O O . ARG A 1 173 ? -29.71700 -27.47000 -15.18800 1.000 29.38233 173 ARG A O 1
ATOM 1207 N N . GLU A 1 174 ? -29.89900 -28.33400 -17.25600 1.000 29.52454 174 GLU A N 1
ATOM 1208 C CA . GLU A 1 174 ? -29.31000 -27.15700 -17.88400 1.000 28.80421 174 GLU A CA 1
ATOM 1209 C C . GLU A 1 174 ? -30.22200 -25.94000 -17.83400 1.000 28.49212 174 GLU A C 1
ATOM 1210 O O . GLU A 1 174 ? -29.73800 -24.81500 -17.97800 1.000 28.35725 174 GLU A O 1
ATOM 1216 N N . ALA A 1 175 ? -31.51800 -26.12500 -17.62100 1.000 25.38825 175 ALA A N 1
ATOM 1217 C CA . ALA A 1 175 ? -32.42500 -24.99900 -17.47500 1.000 26.94263 175 ALA A CA 1
ATOM 1218 C C . ALA A 1 175 ? -32.51600 -24.50200 -16.04400 1.000 26.29336 175 ALA A C 1
ATOM 1219 O O . ALA A 1 175 ? -33.04800 -23.41100 -15.80700 1.000 24.62129 175 ALA A O 1
ATOM 1221 N N . GLU A 1 176 ? -32.02100 -25.28300 -15.09100 1.000 24.91248 176 GLU A N 1
ATOM 1222 C CA . GLU A 1 176 ? -32.18400 -24.94900 -13.69300 1.000 27.65002 176 GLU A CA 1
ATOM 1223 C C . GLU A 1 176 ? -31.25600 -23.80800 -13.30500 1.000 23.35505 176 GLU A C 1
ATOM 1224 O O . GLU A 1 176 ? -30.12600 -23.71700 -13.78900 1.000 24.23591 176 GLU A O 1
ATOM 1230 N N . VAL A 1 177 ? -31.74600 -22.94700 -12.42200 1.000 24.12726 177 VAL A N 1
ATOM 1231 C CA . VAL A 1 177 ? -30.90100 -22.05000 -11.63700 1.000 22.68856 177 VAL A CA 1
ATOM 1232 C C . VAL A 1 177 ? -30.82900 -22.50000 -10.18200 1.000 26.51006 177 VAL A C 1
ATOM 1233 O O . VAL A 1 177 ? -30.01100 -21.96600 -9.41600 1.000 24.74006 177 VAL A O 1
ATOM 1237 N N . ALA A 1 178 ? -31.67900 -23.44200 -9.79000 1.000 25.24788 178 ALA A N 1
ATOM 1238 C CA . ALA A 1 178 ? -31.66600 -24.15900 -8.51900 1.000 27.14064 178 ALA A CA 1
ATOM 1239 C C . ALA A 1 178 ? -32.57200 -25.37100 -8.70100 1.000 31.23174 178 ALA A C 1
ATOM 1240 O O . ALA A 1 178 ? -33.29000 -25.46300 -9.71300 1.000 27.38386 178 ALA A O 1
ATOM 1242 N N . PRO A 1 179 ? -32.54000 -26.34800 -7.77200 1.000 30.62623 179 PRO A N 1
ATOM 1243 C CA . PRO A 1 179 ? -33.43000 -27.51300 -7.93800 1.000 27.85431 179 PRO A CA 1
ATOM 1244 C C . PRO A 1 179 ? -34.88300 -27.11700 -8.16400 1.000 27.21478 179 PRO A C 1
ATOM 1245 O O . PRO A 1 179 ? -35.48400 -26.41300 -7.34400 1.000 30.51486 179 PRO A O 1
ATOM 1249 N N . GLY A 1 180 ? -35.43900 -27.52600 -9.30600 1.000 33.50036 180 GLY A N 1
ATOM 1250 C CA . GLY A 1 180 ? -36.82800 -27.23600 -9.62200 1.000 34.05783 180 GLY A CA 1
ATOM 1251 C C . GLY A 1 180 ? -37.15000 -25.77900 -9.86200 1.000 33.08162 180 GLY A C 1
ATOM 1252 O O . GLY A 1 180 ? -38.32900 -25.40300 -9.84300 1.000 30.32368 180 GLY A O 1
ATOM 1253 N N . ALA A 1 181 ? -36.13500 -24.94100 -10.06800 1.000 30.92638 181 ALA A N 1
ATOM 1254 C CA . ALA A 1 181 ? -36.31000 -23.52800 -10.37300 1.000 29.75038 181 ALA A CA 1
ATOM 1255 C C . ALA A 1 181 ? -35.49100 -23.21500 -11.61800 1.000 28.69211 181 ALA A C 1
ATOM 1256 O O . ALA A 1 181 ? -34.34700 -23.66300 -11.74000 1.000 27.15987 181 ALA A O 1
ATOM 1258 N N . TYR A 1 182 ? -36.07600 -22.47000 -12.55500 1.000 27.55000 182 TYR A N 1
ATOM 1259 C CA . TYR A 1 182 ? -35.49700 -22.34100 -13.88600 1.000 26.10542 182 TYR A CA 1
ATOM 1260 C C . TYR A 1 182 ? -35.23900 -20.88600 -14.21900 1.000 23.54958 182 TYR A C 1
ATOM 1261 O O . TYR A 1 182 ? -36.08900 -20.02300 -13.98000 1.000 25.33134 182 TYR A O 1
ATOM 1270 N N . TRP A 1 183 ? -34.03500 -20.63200 -14.71400 1.000 24.76634 183 TRP A N 1
ATOM 1271 C CA . TRP A 1 183 ? -33.66000 -19.34600 -15.27700 1.000 23.97596 183 TRP A CA 1
ATOM 1272 C C . TRP A 1 183 ? -32.57200 -19.63200 -16.29200 1.000 25.39944 183 TRP A C 1
ATOM 1273 O O . TRP A 1 183 ? -31.52600 -20.18500 -15.94900 1.000 25.09443 183 TRP A O 1
ATOM 1284 N N . PHE A 1 184 ? -32.82000 -19.28600 -17.54600 1.000 22.84471 184 PHE A N 1
ATOM 1285 C CA . PHE A 1 184 ? -31.80400 -19.45800 -18.56200 1.000 21.60309 184 PHE A CA 1
ATOM 1286 C C . PHE A 1 184 ? -32.07000 -18.40900 -19.63600 1.000 21.87585 184 PHE A C 1
ATOM 1287 O O . PHE A 1 184 ? -32.95100 -17.55700 -19.48900 1.000 25.51095 184 PHE A O 1
ATOM 1295 N N . ARG A 1 185 ? -31.32100 -18.47500 -20.72500 1.000 23.33657 185 ARG A N 1
ATOM 1296 C CA . ARG A 1 185 ? -31.28700 -17.36900 -21.67700 1.000 22.42628 185 ARG A CA 1
ATOM 1297 C C . ARG A 1 185 ? -31.69100 -17.84000 -23.06500 1.000 22.96219 185 ARG A C 1
ATOM 1298 O O . ARG A 1 185 ? -30.85500 -18.37700 -23.81400 1.000 25.46438 185 ARG A O 1
ATOM 1306 N N . PRO A 1 186 ? -32.95100 -17.66100 -23.45200 1.000 23.15173 186 PRO A N 1
ATOM 1307 C CA . PRO A 1 186 ? -33.34300 -17.99600 -24.83200 1.000 24.41904 186 PRO A CA 1
ATOM 1308 C C . PRO A 1 186 ? -32.52800 -17.25500 -25.87200 1.000 27.13690 186 PRO A C 1
ATOM 1309 O O . PRO A 1 186 ? -32.23400 -17.81400 -26.93900 1.000 27.81733 186 PRO A O 1
ATOM 1313 N N . ILE A 1 187 ? -32.15200 -16.00700 -25.60200 1.000 24.24720 187 ILE A N 1
ATOM 1314 C CA . ILE A 1 187 ? -31.19000 -15.29700 -26.43300 1.000 24.65877 187 ILE A CA 1
ATOM 1315 C C . ILE A 1 187 ? -30.08600 -14.77000 -25.53100 1.000 23.03370 187 ILE A C 1
ATOM 1316 O O . ILE A 1 187 ? -30.30500 -13.83200 -24.75100 1.000 21.79886 187 ILE A O 1
ATOM 1321 N N . ALA A 1 188 ? -28.90300 -15.36600 -25.65500 1.000 24.67442 188 ALA A N 1
ATOM 1322 C CA . ALA A 1 188 ? -27.78300 -15.04500 -24.78200 1.000 26.79862 188 ALA A CA 1
ATOM 1323 C C . ALA A 1 188 ? -27.24200 -13.65500 -25.07200 1.000 28.99798 188 ALA A C 1
ATOM 1324 O O . ALA A 1 188 ? -26.88000 -12.92100 -24.14300 1.000 24.62102 188 ALA A O 1
ATOM 1326 N N . MET A 1 189 ? -27.17600 -13.27700 -26.35300 1.000 23.48309 189 MET A N 1
ATOM 1327 C CA . MET A 1 189 ? -26.51500 -12.04000 -26.75000 1.000 22.42634 189 MET A CA 1
ATOM 1328 C C . MET A 1 189 ? -27.15900 -11.52600 -28.03200 1.000 27.71361 189 MET A C 1
ATOM 1329 O O . MET A 1 189 ? -27.33100 -12.28700 -28.99200 1.000 25.65066 189 MET A O 1
ATOM 1334 N N . ALA A 1 190 ? -27.49500 -10.24200 -28.05500 1.000 26.14610 190 ALA A N 1
ATOM 1335 C CA . ALA A 1 190 ? -28.14700 -9.65400 -29.21400 1.000 27.37498 190 ALA A CA 1
ATOM 1336 C C . ALA A 1 190 ? -27.64100 -8.23600 -29.41800 1.000 30.66909 190 ALA A C 1
ATOM 1337 O O . ALA A 1 190 ? -27.31000 -7.53900 -28.45300 1.000 26.82742 190 ALA A O 1
ATOM 1339 N N . ASN A 1 191 ? -27.56500 -7.81400 -30.68400 1.000 28.63902 191 ASN A N 1
ATOM 1340 C CA . ASN A 1 191 ? -27.56400 -6.38400 -30.96500 1.000 27.13686 191 ASN A CA 1
ATOM 1341 C C . ASN A 1 191 ? -28.88600 -5.81400 -30.50800 1.000 25.78519 191 ASN A C 1
ATOM 1342 O O . ASN A 1 191 ? -29.94800 -6.33600 -30.85000 1.000 28.63463 191 ASN A O 1
ATOM 1347 N N . ALA A 1 192 ? -28.83100 -4.74700 -29.73200 1.000 25.98763 192 ALA A N 1
ATOM 1348 C CA . ALA A 1 192 ? -30.03300 -4.16500 -29.17600 1.000 23.77153 192 ALA A CA 1
ATOM 1349 C C . ALA A 1 192 ? -30.24400 -2.78300 -29.77200 1.000 28.37109 192 ALA A C 1
ATOM 1350 O O . ALA A 1 192 ? -29.28500 -2.04500 -30.02000 1.000 28.13491 192 ALA A O 1
ATOM 1352 N N . THR A 1 193 ? -31.49500 -2.45500 -30.05500 1.000 28.45249 193 THR A N 1
ATOM 1353 C CA . THR A 1 193 ? -31.86100 -1.07900 -30.31600 1.000 30.88295 193 THR A CA 1
ATOM 1354 C C . THR A 1 193 ? -32.90300 -0.65500 -29.30400 1.000 31.78012 193 THR A C 1
ATOM 1355 O O . THR A 1 193 ? -33.68700 -1.46900 -28.80500 1.000 33.52627 193 THR A O 1
ATOM 1359 N N . VAL A 1 194 ? -32.88700 0.63200 -28.99300 1.000 29.62062 194 VAL A N 1
ATOM 1360 C CA . VAL A 1 194 ? -33.85400 1.23100 -28.09700 1.000 26.75840 194 VAL A CA 1
ATOM 1361 C C . VAL A 1 194 ? -34.31900 2.54200 -28.71000 1.000 26.14683 194 VAL A C 1
ATOM 1362 O O . VAL A 1 194 ? -33.51300 3.31300 -29.23700 1.000 27.13252 194 VAL A O 1
ATOM 1366 N N . ASP A 1 195 ? -35.61600 2.80000 -28.63400 1.000 26.67866 195 ASP A N 1
ATOM 1367 C CA . ASP A 1 195 ? -36.12700 4.10000 -29.05400 1.000 32.53848 195 ASP A CA 1
ATOM 1368 C C . ASP A 1 195 ? -37.33000 4.36300 -28.15100 1.000 31.56698 195 ASP A C 1
ATOM 1369 O O . ASP A 1 195 ? -38.45900 3.96900 -28.45000 1.000 32.27424 195 ASP A O 1
ATOM 1374 N N . LEU A 1 196 ? -37.05900 4.98300 -27.01200 1.000 31.50112 196 LEU A N 1
ATOM 1375 C CA . LEU A 1 196 ? -38.01200 5.03400 -25.92400 1.000 31.28345 196 LEU A CA 1
ATOM 1376 C C . LEU A 1 196 ? -38.17300 6.47100 -25.46900 1.000 32.21477 196 LEU A C 1
ATOM 1377 O O . LEU A 1 196 ? -37.23300 7.26700 -25.54000 1.000 29.97694 196 LEU A O 1
ATOM 1382 N N . THR A 1 197 ? -39.36900 6.78200 -24.97500 1.000 30.41961 197 THR A N 1
ATOM 1383 C CA . THR A 1 197 ? -39.64800 8.08000 -24.38300 1.000 34.42342 197 THR A CA 1
ATOM 1384 C C . THR A 1 197 ? -40.22100 7.85600 -22.99800 1.000 36.48636 197 THR A C 1
ATOM 1385 O O . THR A 1 197 ? -41.20700 7.12700 -22.84300 1.000 36.51581 197 THR A O 1
ATOM 1389 N N . PHE A 1 198 ? -39.58200 8.46500 -21.99900 1.000 34.42214 198 PHE A N 1
ATOM 1390 C CA . PHE A 1 198 ? -39.96600 8.34000 -20.60100 1.000 38.58942 198 PHE A CA 1
ATOM 1391 C C . PHE A 1 198 ? -40.47700 9.68100 -20.10300 1.000 43.96511 198 PHE A C 1
ATOM 1392 O O . PHE A 1 198 ? -39.89400 10.72900 -20.40400 1.000 42.36426 198 PHE A O 1
ATOM 1400 N N . HIS A 1 199 ? -41.54100 9.64900 -19.31900 1.000 41.12987 199 HIS A N 1
ATOM 1401 C CA . HIS A 1 199 ? -42.06300 10.85700 -18.70000 1.000 46.87754 199 HIS A CA 1
ATOM 1402 C C . HIS A 1 199 ? -41.48500 10.95400 -17.29400 1.000 45.64115 199 HIS A C 1
ATOM 1403 O O . HIS A 1 199 ? -41.67600 10.04900 -16.47600 1.000 44.88201 199 HIS A O 1
ATOM 1410 N N . ILE A 1 200 ? -40.74400 12.02200 -17.03700 1.000 47.85900 200 ILE A N 1
ATOM 1411 C CA . ILE A 1 200 ? -40.08500 12.22900 -15.71800 1.000 50.95197 200 ILE A CA 1
ATOM 1412 C C . ILE A 1 200 ? -40.94900 13.17800 -14.88900 1.000 56.61774 200 ILE A C 1
ATOM 1413 O O . ILE A 1 200 ? -41.26800 14.26000 -15.38200 1.000 59.04621 200 ILE A O 1
ATOM 1418 N N . ASP A 1 201 ? -41.30100 12.77500 -13.67100 1.000 63.70383 201 ASP A N 1
ATOM 1419 C CA . ASP A 1 201 ? -42.10600 13.64800 -12.78100 1.000 65.52980 201 ASP A CA 1
ATOM 1420 C C . ASP A 1 201 ? -41.31500 14.92000 -12.45100 1.000 61.90368 201 ASP A C 1
ATOM 1421 O O . ASP A 1 201 ? -40.33400 14.80600 -11.71200 1.000 61.53306 201 ASP A O 1
ATOM 1426 N N . LYS A 1 209 ? -44.76400 18.83000 -17.64100 1.000 73.24576 209 LYS A N 1
ATOM 1427 C CA . LYS A 1 209 ? -44.42800 17.42100 -17.45500 1.000 72.55225 209 LYS A CA 1
ATOM 1428 C C . LYS A 1 209 ? -43.35400 17.02500 -18.47700 1.000 66.46028 209 LYS A C 1
ATOM 1429 O O . LYS A 1 209 ? -43.55800 17.13500 -19.68700 1.000 66.84377 209 LYS A O 1
ATOM 1435 N N . THR A 1 210 ? -42.20900 16.56800 -17.97400 1.000 64.61957 210 THR A N 1
ATOM 1436 C CA . THR A 1 210 ? -40.99900 16.44300 -18.77500 1.000 57.49389 210 THR A CA 1
ATOM 1437 C C . THR A 1 210 ? -40.85600 15.04900 -19.37600 1.000 52.14790 210 THR A C 1
ATOM 1438 O O . THR A 1 210 ? -41.25100 14.04300 -18.77900 1.000 50.93162 210 THR A O 1
ATOM 1442 N N . GLU A 1 211 ? -40.27800 15.00700 -20.57400 1.000 47.13455 211 GLU A N 1
ATOM 1443 C CA . GLU A 1 211 ? -40.01300 13.77700 -21.29900 1.000 41.97117 211 GLU A CA 1
ATOM 1444 C C . GLU A 1 211 ? -38.51300 13.60500 -21.50000 1.000 43.45026 211 GLU A C 1
ATOM 1445 O O . GLU A 1 211 ? -37.77400 14.58100 -21.67000 1.000 45.44737 211 GLU A O 1
ATOM 1451 N N . LYS A 1 212 ? -38.06200 12.35400 -21.47800 1.000 37.25969 212 LYS A N 1
ATOM 1452 C CA . LYS A 1 212 ? -36.65800 12.05300 -21.69400 1.000 33.71806 212 LYS A CA 1
ATOM 1453 C C . LYS A 1 212 ? -36.57500 10.89300 -22.66400 1.000 31.09808 212 LYS A C 1
ATOM 1454 O O . LYS A 1 212 ? -37.36100 9.94700 -22.57700 1.000 31.93654 212 LYS A O 1
ATOM 1460 N N . ARG A 1 213 ? -35.62500 10.97300 -23.58500 1.000 32.32975 213 ARG A N 1
ATOM 1461 C CA . ARG A 1 213 ? -35.46700 9.96400 -24.61600 1.000 34.40267 213 ARG A CA 1
ATOM 1462 C C . ARG A 1 213 ? -34.31200 9.03600 -24.27600 1.000 30.10155 213 ARG A C 1
ATOM 1463 O O . ARG A 1 213 ? -33.32000 9.43900 -23.66400 1.000 29.02858 213 ARG A O 1
ATOM 1471 N N . MET A 1 214 ? -34.45000 7.78100 -24.68600 1.000 31.97800 214 MET A N 1
ATOM 1472 C CA . MET A 1 214 ? -33.33100 6.85500 -24.72300 1.000 30.72554 214 MET A CA 1
ATOM 1473 C C . MET A 1 214 ? -33.29800 6.23000 -26.10300 1.000 27.54729 214 MET A C 1
ATOM 1474 O O . MET A 1 214 ? -34.23000 5.51300 -26.48100 1.000 28.79556 214 MET A O 1
ATOM 1479 N N . VAL A 1 215 ? -32.23000 6.49700 -26.84700 1.000 27.90803 215 VAL A N 1
ATOM 1480 C CA . VAL A 1 215 ? -32.11400 6.05800 -28.22700 1.000 28.24258 215 VAL A CA 1
ATOM 1481 C C . VAL A 1 215 ? -30.79300 5.33100 -28.36600 1.000 28.17261 215 VAL A C 1
ATOM 1482 O O . VAL A 1 215 ? -29.73000 5.91200 -28.11400 1.000 30.71485 215 VAL A O 1
ATOM 1486 N N . LEU A 1 216 ? -30.85300 4.07200 -28.77300 1.000 26.12683 216 LEU A N 1
ATOM 1487 C CA . LEU A 1 216 ? -29.65900 3.30800 -29.10200 1.000 28.13106 216 LEU A CA 1
ATOM 1488 C C . LEU A 1 216 ? -29.92300 2.69100 -30.46300 1.000 28.63998 216 LEU A C 1
ATOM 1489 O O . LEU A 1 216 ? -30.81100 1.84400 -30.59400 1.000 26.40596 216 LEU A O 1
ATOM 1494 N N . GLY A 1 217 ? -29.18200 3.14200 -31.47100 1.000 29.79155 217 GLY A N 1
ATOM 1495 C CA . GLY A 1 217 ? -29.41500 2.72100 -32.83100 1.000 29.09058 217 GLY A CA 1
ATOM 1496 C C . GLY A 1 217 ? -28.73900 1.40900 -33.14600 1.000 32.85838 217 GLY A C 1
ATOM 1497 O O . GLY A 1 217 ? -27.88600 0.89600 -32.39400 1.000 31.93267 217 GLY A O 1
ATOM 1498 N N . PRO A 1 218 ? -29.10400 0.84300 -34.29700 1.000 30.01150 218 PRO A N 1
ATOM 1499 C CA . PRO A 1 218 ? -28.66700 -0.52300 -34.61300 1.000 30.44540 218 PRO A CA 1
ATOM 1500 C C . PRO A 1 218 ? -27.17700 -0.67600 -34.81100 1.000 31.33976 218 PRO A C 1
ATOM 1501 O O . PRO A 1 218 ? -26.68900 -1.80600 -34.76600 1.000 36.37633 218 PRO A O 1
ATOM 1505 N N . GLU A 1 219 ? -26.44700 0.42500 -34.96700 1.000 30.78611 219 GLU A N 1
ATOM 1506 C CA . GLU A 1 219 ? -24.99700 0.32900 -35.27800 1.000 33.40508 219 GLU A CA 1
ATOM 1507 C C . GLU A 1 219 ? -24.15800 0.90000 -34.13500 1.000 33.99320 219 GLU A C 1
ATOM 1508 O O . GLU A 1 219 ? -22.96300 1.11700 -34.33100 1.000 39.03204 219 GLU A O 1
ATOM 1514 N N . GLN A 1 220 ? -24.76500 1.10100 -32.98000 1.000 30.30085 220 GLN A N 1
ATOM 1515 C CA . GLN A 1 220 ? -24.04900 1.68500 -31.86100 1.000 30.46971 220 GLN A CA 1
ATOM 1516 C C . GLN A 1 220 ? -23.46000 0.64600 -30.92100 1.000 30.83540 220 GLN A C 1
ATOM 1517 O O . GLN A 1 220 ? -22.90300 1.01900 -29.88800 1.000 30.04327 220 GLN A O 1
ATOM 1523 N N . GLY A 1 221 ? -23.56300 -0.63900 -31.24900 1.000 27.51860 221 GLY A N 1
ATOM 1524 C CA . GLY A 1 221 ? -22.96500 -1.64000 -30.39100 1.000 30.48882 221 GLY A CA 1
ATOM 1525 C C . GLY A 1 221 ? -23.72000 -1.89800 -29.10700 1.000 27.62382 221 GLY A C 1
ATOM 1526 O O . GLY A 1 221 ? -23.17700 -2.54600 -28.20500 1.000 28.27376 221 GLY A O 1
ATOM 1527 N N . ALA A 1 222 ? -24.95300 -1.41100 -28.99200 1.000 24.29124 222 ALA A N 1
ATOM 1528 C CA . ALA A 1 222 ? -25.74900 -1.69100 -27.80600 1.000 29.40225 222 ALA A CA 1
ATOM 1529 C C . ALA A 1 222 ? -26.15500 -3.15800 -27.81700 1.000 29.06280 222 ALA A C 1
ATOM 1530 O O . ALA A 1 222 ? -26.40400 -3.74500 -28.87500 1.000 28.22243 222 ALA A O 1
ATOM 1532 N N . PHE A 1 223 ? -26.19700 -3.76100 -26.63700 1.000 26.10949 223 PHE A N 1
ATOM 1533 C CA . PHE A 1 223 ? -26.36600 -5.20100 -26.55100 1.000 24.53456 223 PHE A CA 1
ATOM 1534 C C . PHE A 1 223 ? -27.32700 -5.54100 -25.42400 1.000 27.16583 223 PHE A C 1
ATOM 1535 O O . PHE A 1 223 ? -27.59200 -4.74000 -24.51800 1.000 25.48620 223 PHE A O 1
ATOM 1543 N N . GLY A 1 224 ? -27.83100 -6.76000 -25.48100 1.000 26.29907 224 GLY A N 1
ATOM 1544 C CA . GLY A 1 224 ? -28.75300 -7.21000 -24.46300 1.000 24.51683 224 GLY A CA 1
ATOM 1545 C C . GLY A 1 224 ? -29.11500 -8.64700 -24.73600 1.000 25.77615 224 GLY A C 1
ATOM 1546 O O . GLY A 1 224 ? -28.56000 -9.28800 -25.63200 1.000 24.29601 224 GLY A O 1
ATOM 1547 N N . GLY A 1 225 ? -30.04900 -9.14600 -23.95600 1.000 27.33024 225 GLY A N 1
ATOM 1548 C CA . GLY A 1 225 ? -30.46700 -10.53300 -24.13300 1.000 25.25085 225 GLY A CA 1
ATOM 1549 C C . GLY A 1 225 ? -31.88400 -10.72900 -23.68500 1.000 25.88322 225 GLY A C 1
ATOM 1550 O O . GLY A 1 225 ? -32.49300 -9.78900 -23.20500 1.000 22.86284 225 GLY A O 1
ATOM 1551 N N . MET A 1 226 ? -32.35600 -11.94700 -23.85500 1.000 23.39282 226 MET A N 1
ATOM 1552 C CA . MET A 1 226 ? -33.70600 -12.32900 -23.42900 1.000 24.19534 226 MET A CA 1
ATOM 1553 C C . MET A 1 226 ? -33.53700 -13.48600 -22.44800 1.000 25.53621 226 MET A C 1
ATOM 1554 O O . MET A 1 226 ? -32.86900 -14.42700 -22.78300 1.000 23.46150 226 MET A O 1
ATOM 1559 N N . ASP A 1 227 ? -34.03800 -13.30700 -21.23600 1.000 23.11412 227 ASP A N 1
ATOM 1560 C CA . ASP A 1 227 ? -33.93700 -14.33100 -20.17400 1.000 24.08446 227 ASP A CA 1
ATOM 1561 C C . ASP A 1 227 ? -35.33800 -14.86500 -19.89100 1.000 25.37162 227 ASP A C 1
ATOM 1562 O O . ASP A 1 227 ? -36.26100 -14.10500 -19.92100 1.000 25.80572 227 ASP A O 1
ATOM 1567 N N . ARG A 1 228 ? -35.41100 -16.13700 -19.56100 1.000 26.45342 228 ARG A N 1
ATOM 1568 C CA . ARG A 1 228 ? -36.68700 -16.80100 -19.32900 1.000 24.66079 228 ARG A CA 1
ATOM 1569 C C . ARG A 1 228 ? -36.58900 -17.58000 -18.03400 1.000 24.21752 228 ARG A C 1
ATOM 1570 O O . ARG A 1 228 ? -35.62100 -18.31600 -17.82700 1.000 26.03831 228 ARG A O 1
ATOM 1578 N N . SER A 1 229 ? -37.58900 -17.42200 -17.17600 1.000 26.61095 229 SER A N 1
ATOM 1579 C CA . SER A 1 229 ? -37.57200 -18.05100 -15.87100 1.000 27.39067 229 SER A CA 1
ATOM 1580 C C . SER A 1 229 ? -38.97300 -18.50400 -15.49600 1.000 30.46000 229 SER A C 1
ATOM 1581 O O . SER A 1 229 ? -39.97300 -17.89500 -15.89400 1.000 30.30043 229 SER A O 1
ATOM 1584 N N . TRP A 1 230 ? -39.03100 -19.58100 -14.72000 1.000 27.91892 230 TRP A N 1
ATOM 1585 C CA . TRP A 1 230 ? -40.26300 -19.92300 -14.02000 1.000 32.80190 230 TRP A CA 1
ATOM 1586 C C . TRP A 1 230 ? -39.92500 -20.76900 -12.80000 1.000 31.07302 230 TRP A C 1
ATOM 1587 O O . TRP A 1 230 ? -38.98100 -21.56000 -12.81800 1.000 29.48768 230 TRP A O 1
ATOM 1598 N N . LEU A 1 231 ? -40.70700 -20.57700 -11.74100 1.000 31.84098 231 LEU A N 1
ATOM 1599 C CA . LEU A 1 231 ? -40.54800 -21.24700 -10.45500 1.000 38.13109 231 LEU A CA 1
ATOM 1600 C C . LEU A 1 231 ? -41.93700 -21.57800 -9.93200 1.000 39.57926 231 LEU A C 1
ATOM 1601 O O . LEU A 1 231 ? -42.82900 -20.71900 -9.98800 1.000 39.80079 231 LEU A O 1
ATOM 1606 N N . PRO A 1 232 ? -42.14800 -22.78000 -9.39800 1.000 38.60915 232 PRO A N 1
ATOM 1607 C CA . PRO A 1 232 ? -43.43900 -23.10600 -8.77600 1.000 36.65945 232 PRO A CA 1
ATOM 1608 C C . PRO A 1 232 ? -43.52600 -22.74800 -7.30200 1.000 40.70401 232 PRO A C 1
ATOM 1609 O O . PRO A 1 232 ? -44.54900 -23.03300 -6.67600 1.000 42.89419 232 PRO A O 1
ATOM 1613 N N . MET A 1 233 ? -42.44900 -22.16400 -6.77400 1.000 39.19684 233 MET A N 1
ATOM 1614 C CA . MET A 1 233 ? -42.37300 -21.75500 -5.35400 1.000 41.33856 233 MET A CA 1
ATOM 1615 C C . MET A 1 233 ? -41.96200 -20.28800 -5.25600 1.000 40.53912 233 MET A C 1
ATOM 1616 O O . MET A 1 233 ? -41.35200 -19.78500 -6.17600 1.000 39.78262 233 MET A O 1
ATOM 1621 N N . VAL A 1 234 ? -42.32800 -19.62400 -4.17800 1.000 36.99575 234 VAL A N 1
ATOM 1622 C CA . VAL A 1 234 ? -41.97200 -18.21200 -4.08200 1.000 43.75166 234 VAL A CA 1
ATOM 1623 C C . VAL A 1 234 ? -40.47800 -18.19600 -3.78000 1.000 42.47791 234 VAL A C 1
ATOM 1624 O O . VAL A 1 234 ? -40.00600 -18.88300 -2.86600 1.000 40.04842 234 VAL A O 1
ATOM 1628 N N . TRP A 1 235 ? -39.71400 -17.48500 -4.60000 1.000 37.33838 235 TRP A N 1
ATOM 1629 C CA . TRP A 1 235 ? -38.27000 -17.66000 -4.53200 1.000 37.70981 235 TRP A CA 1
ATOM 1630 C C . TRP A 1 235 ? -37.67900 -16.93800 -3.33100 1.000 35.85149 235 TRP A C 1
ATOM 1631 O O . TRP A 1 235 ? -36.64600 -17.36200 -2.79900 1.000 38.93631 235 TRP A O 1
ATOM 1642 N N . GLY A 1 236 ? -38.34400 -15.88300 -2.86800 1.000 36.93386 236 GLY A N 1
ATOM 1643 C CA . GLY A 1 236 ? -37.85800 -15.14800 -1.71800 1.000 36.57141 236 GLY A CA 1
ATOM 1644 C C . GLY A 1 236 ? -37.72900 -15.99600 -0.47100 1.000 38.82650 236 GLY A C 1
ATOM 1645 O O . GLY A 1 236 ? -36.84700 -15.75500 0.35900 1.000 38.02826 236 GLY A O 1
ATOM 1646 N N . LYS A 1 237 ? -38.59000 -17.00200 -0.32300 1.000 36.31959 237 LYS A N 1
ATOM 1647 C CA . LYS A 1 237 ? -38.51200 -17.87600 0.83900 1.000 40.37921 237 LYS A CA 1
ATOM 1648 C C . LYS A 1 237 ? -37.40600 -18.90800 0.70800 1.000 41.28480 237 LYS A C 1
ATOM 1649 O O . LYS A 1 237 ? -37.13400 -19.62900 1.67200 1.000 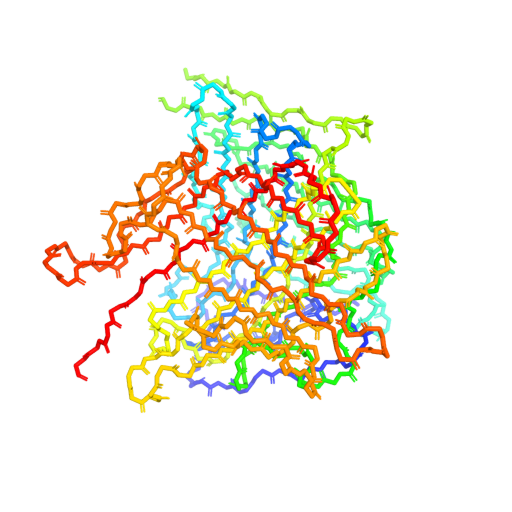43.01924 237 LYS A O 1
ATOM 1655 N N . GLU A 1 238 ? -36.76300 -18.99600 -0.45300 1.000 35.78644 238 GLU A N 1
ATOM 1656 C CA . GLU A 1 238 ? -35.74200 -19.99700 -0.67500 1.000 35.35607 238 GLU A CA 1
ATOM 1657 C C . GLU A 1 238 ? -34.32400 -19.43100 -0.74400 1.000 37.85887 238 GLU A C 1
ATOM 1658 O O . GLU A 1 238 ? -33.37000 -20.20900 -0.65200 1.000 39.14992 238 GLU A O 1
ATOM 1664 N N . ALA A 1 239 ? -34.15200 -18.11400 -0.89900 1.000 30.31442 239 ALA A N 1
ATOM 1665 C CA . ALA A 1 239 ? -32.84400 -17.53200 -1.17400 1.000 27.77306 239 ALA A CA 1
ATOM 1666 C C . ALA A 1 239 ? -32.49400 -16.45000 -0.16100 1.000 24.75484 239 ALA A C 1
ATOM 1667 O O . ALA A 1 239 ? -33.37300 -15.77900 0.39100 1.000 29.20731 239 ALA A O 1
ATOM 1669 N N . THR A 1 240 ? -31.18800 -16.26900 0.06600 1.000 20.27727 240 THR A N 1
ATOM 1670 C CA . THR A 1 240 ? -30.68300 -15.09300 0.77400 1.000 20.86492 240 THR A CA 1
ATOM 1671 C C . THR A 1 240 ? -29.94200 -14.13900 -0.14700 1.000 21.97831 240 THR A C 1
ATOM 1672 O O . THR A 1 240 ? -29.64700 -13.00800 0.25800 1.000 21.92269 240 THR A O 1
ATOM 1676 N N . ASP A 1 241 ? -29.66100 -14.55800 -1.37700 1.000 20.81571 241 ASP A N 1
ATOM 1677 C CA . ASP A 1 241 ? -28.84600 -13.76900 -2.28600 1.000 21.25449 241 ASP A CA 1
ATOM 1678 C C . ASP A 1 241 ? -29.18900 -14.15800 -3.71400 1.000 22.50623 241 ASP A C 1
ATOM 1679 O O . ASP A 1 241 ? -29.28500 -15.34700 -4.03200 1.000 20.79383 241 ASP A O 1
ATOM 1684 N N . ALA A 1 242 ? -29.37100 -13.15900 -4.56600 1.000 22.52649 242 ALA A N 1
ATOM 1685 C CA . ALA A 1 242 ? -29.56600 -13.40100 -5.98800 1.000 22.64492 242 ALA A CA 1
ATOM 1686 C C . ALA A 1 242 ? -28.70400 -12.40000 -6.73500 1.000 22.87843 242 ALA A C 1
ATOM 1687 O O . ALA A 1 242 ? -28.69600 -11.21600 -6.39200 1.000 23.63846 242 ALA A O 1
ATOM 1689 N N . LEU A 1 243 ? -27.95000 -12.87300 -7.72100 1.000 20.19181 243 LEU A N 1
ATOM 1690 C CA . LEU A 1 243 ? -27.09900 -12.00000 -8.52000 1.000 20.65186 243 LEU A CA 1
ATOM 1691 C C . LEU A 1 243 ? -27.41100 -12.20400 -9.99300 1.000 19.65173 243 LEU A C 1
ATOM 1692 O O . LEU A 1 243 ? -27.18200 -13.29400 -10.53000 1.000 19.11397 243 LEU A O 1
ATOM 1697 N N . PHE A 1 244 ? -27.92000 -11.15900 -10.63800 1.000 19.23838 244 PHE A N 1
ATOM 1698 C CA . PHE A 1 244 ? -28.02800 -11.09700 -12.09600 1.000 18.63767 244 PHE A CA 1
ATOM 1699 C C . PHE A 1 244 ? -26.82900 -10.35300 -12.65700 1.000 19.92390 244 PHE A C 1
ATOM 1700 O O . PHE A 1 244 ? -26.46000 -9.29900 -12.13900 1.000 20.61479 244 PHE A O 1
ATOM 1708 N N . VAL A 1 245 ? -26.23300 -10.87700 -13.73300 1.000 19.39876 245 VAL A N 1
ATOM 1709 C CA . VAL A 1 245 ? -25.17000 -10.16300 -14.43700 1.000 18.32215 245 VAL A CA 1
ATOM 1710 C C . VAL A 1 245 ? -25.39900 -10.28300 -15.92800 1.000 20.43841 245 VAL A C 1
ATOM 1711 O O . VAL A 1 245 ? -25.66100 -11.37700 -16.43400 1.000 20.72984 245 VAL A O 1
ATOM 1715 N N . ARG A 1 246 ? -25.21700 -9.17800 -16.64600 1.000 19.77056 246 ARG A N 1
ATOM 1716 C CA . ARG A 1 246 ? -24.95100 -9.25200 -18.07900 1.000 19.26936 246 ARG A CA 1
ATOM 1717 C C . ARG A 1 246 ? -23.87500 -8.23200 -18.38200 1.000 20.84446 246 ARG A C 1
ATOM 1718 O O . ARG A 1 246 ? -24.04000 -7.05800 -18.05000 1.000 22.49054 246 ARG A O 1
ATOM 1726 N N . ALA A 1 247 ? -22.77200 -8.67400 -18.97800 1.000 19.12710 247 ALA A N 1
ATOM 1727 C CA . ALA A 1 247 ? -21.65100 -7.77600 -19.19900 1.000 22.32267 247 ALA A CA 1
ATOM 1728 C C . ALA A 1 247 ? -20.92900 -8.16900 -20.47200 1.000 21.97795 247 ALA A C 1
ATOM 1729 O O . ALA A 1 247 ? -20.89200 -9.34300 -20.84300 1.000 20.04173 247 ALA A O 1
ATOM 1731 N N . GLN A 1 248 ? -20.29700 -7.17800 -21.09100 1.000 20.02390 248 GLN A N 1
ATOM 1732 C CA . GLN A 1 248 ? -19.45500 -7.38700 -22.26400 1.000 19.56525 248 GLN A CA 1
ATOM 1733 C C . GLN A 1 248 ? -18.15200 -6.63100 -22.06000 1.000 22.80075 248 GLN A C 1
ATOM 1734 O O . GLN A 1 248 ? -18.17100 -5.46000 -21.66600 1.000 27.13847 248 GLN A O 1
ATOM 1740 N N . ALA A 1 249 ? -17.02800 -7.30100 -22.29700 1.000 23.19271 249 ALA A N 1
ATOM 1741 C CA . ALA A 1 249 ? -15.71000 -6.67400 -22.16800 1.000 25.81404 249 ALA A CA 1
ATOM 1742 C C . ALA A 1 249 ? -14.80600 -7.28500 -23.22500 1.000 24.25171 249 ALA A C 1
ATOM 1743 O O . ALA A 1 249 ? -14.46400 -8.46700 -23.13700 1.000 22.86710 249 ALA A O 1
ATOM 1745 N N . GLY A 1 250 ? -14.42000 -6.49400 -24.22000 1.000 26.34552 250 GLY A N 1
ATOM 1746 C CA . GLY A 1 250 ? -13.63300 -7.01400 -25.31300 1.000 26.93983 250 GLY A CA 1
ATOM 1747 C C . GLY A 1 250 ? -14.36700 -8.14000 -26.00900 1.000 24.63627 250 GLY A C 1
ATOM 1748 O O . GLY A 1 250 ? -15.54700 -8.02500 -26.33800 1.000 24.99111 250 GLY A O 1
ATOM 1749 N N . PRO A 1 251 ? -13.69100 -9.27300 -26.21800 1.000 27.26747 251 PRO A N 1
ATOM 1750 C CA . PRO A 1 251 ? -14.35500 -10.41600 -26.86100 1.000 29.29972 251 PRO A CA 1
ATOM 1751 C C . PRO A 1 251 ? -15.30400 -11.17000 -25.94200 1.000 27.55702 251 PRO A C 1
ATOM 1752 O O . PRO A 1 251 ? -15.98100 -12.09300 -26.41100 1.000 24.32448 251 PRO A O 1
ATOM 1756 N N . TYR A 1 252 ? -15.37800 -10.81700 -24.66200 1.000 23.85917 252 TYR A N 1
ATOM 1757 C CA . TYR A 1 252 ? -16.09100 -11.62100 -23.67400 1.000 20.44784 252 TYR A CA 1
ATOM 1758 C C . TYR A 1 252 ? -17.50300 -11.10900 -23.47700 1.000 22.81379 252 TYR A C 1
ATOM 1759 O O . TYR A 1 252 ? -17.72300 -9.89900 -23.31600 1.000 22.01825 252 TYR A O 1
ATOM 1768 N N . VAL A 1 253 ? -18.45300 -12.03700 -23.45100 1.000 22.02706 253 VAL A N 1
ATOM 1769 C CA . VAL A 1 253 ? -19.81800 -11.75200 -23.03900 1.000 19.60256 253 VAL A CA 1
ATOM 1770 C C . VAL A 1 253 ? -20.15400 -12.71700 -21.91300 1.000 19.68804 253 VAL A C 1
ATOM 1771 O O . VAL A 1 253 ? -19.92900 -13.92400 -22.04100 1.000 19.64799 253 VAL A O 1
ATOM 1775 N N . MET A 1 254 ? -20.67000 -12.18700 -20.81500 1.000 20.00647 254 MET A N 1
ATOM 1776 C CA . MET A 1 254 ? -20.96200 -13.01300 -19.65000 1.000 21.34681 254 MET A CA 1
ATOM 1777 C C . MET A 1 254 ? -22.35100 -12.70500 -19.13100 1.000 22.00358 254 MET A C 1
ATOM 1778 O O . MET A 1 254 ? -22.79300 -11.54800 -19.13300 1.000 21.32795 254 MET A O 1
ATOM 1783 N N . ALA A 1 255 ? -23.05300 -13.75700 -18.71400 1.000 17.79057 255 ALA A N 1
ATOM 1784 C CA . ALA A 1 255 ? -24.39900 -13.61000 -18.19600 1.000 16.31225 255 ALA A CA 1
ATOM 1785 C C . ALA A 1 255 ? -24.55700 -14.59100 -17.05100 1.000 20.85904 255 ALA A C 1
ATOM 1786 O O . ALA A 1 255 ? -24.07000 -15.71900 -17.12400 1.000 21.41332 255 ALA A O 1
ATOM 1788 N N . VAL A 1 256 ? -25.16900 -14.13400 -15.96900 1.000 20.63588 256 VAL A N 1
ATOM 1789 C CA . VAL A 1 256 ? -25.15900 -14.88300 -14.71700 1.000 21.71183 256 VAL A CA 1
ATOM 1790 C C . VAL A 1 256 ? -26.51200 -14.74400 -14.05900 1.000 20.64612 256 VAL A C 1
ATOM 1791 O O . VAL A 1 256 ? -27.08700 -13.65400 -14.01900 1.000 20.83566 256 VAL A O 1
ATOM 1795 N N . MET A 1 257 ? -27.00900 -15.84700 -13.51500 1.000 20.39205 257 MET A N 1
ATOM 1796 C CA . MET A 1 257 ? -28.07400 -15.82300 -12.51600 1.000 19.47563 257 MET A CA 1
ATOM 1797 C C . MET A 1 257 ? -27.58400 -16.76700 -11.43000 1.000 19.40485 257 MET A C 1
ATOM 1798 O O . MET A 1 257 ? -27.57000 -17.98200 -11.65200 1.000 19.60457 257 MET A O 1
ATOM 1803 N N . ARG A 1 258 ? -27.11400 -16.21500 -10.30300 1.000 20.20006 258 ARG A N 1
ATOM 1804 C CA . ARG A 1 258 ? -26.58100 -17.00200 -9.19200 1.000 19.67298 258 ARG A CA 1
ATOM 1805 C C . ARG A 1 258 ? -27.47800 -16.82800 -7.96600 1.000 21.41363 258 ARG A C 1
ATOM 1806 O O . ARG A 1 258 ? -27.77300 -15.69500 -7.56300 1.000 20.37740 258 ARG A O 1
ATOM 1814 N N . LEU A 1 259 ? -27.85600 -17.94800 -7.33300 1.000 17.75997 259 LEU A N 1
ATOM 1815 C CA . LEU A 1 259 ? -28.67300 -17.93500 -6.12500 1.000 17.43046 259 LEU A CA 1
ATOM 1816 C C . LEU A 1 259 ? -27.88700 -18.54500 -4.97500 1.000 17.35036 259 LEU A C 1
ATOM 1817 O O . LEU A 1 259 ? -27.18300 -19.53800 -5.15800 1.000 18.78940 259 LEU A O 1
ATOM 1822 N N . VAL A 1 260 ? -28.03400 -17.95300 -3.79600 1.000 18.77835 260 VAL A N 1
ATOM 1823 C CA . VAL A 1 260 ? -27.58500 -18.55400 -2.54800 1.000 19.89477 260 VAL A CA 1
ATOM 1824 C C . VAL A 1 260 ? -28.82200 -18.76900 -1.68300 1.000 20.04910 260 VAL A C 1
ATOM 1825 O O . VAL A 1 260 ? -29.58900 -17.83000 -1.45100 1.000 21.81190 260 VAL A O 1
ATOM 1829 N N . SER A 1 261 ? -29.01200 -20.00000 -1.21000 1.000 20.47181 261 SER A N 1
ATOM 1830 C CA . SER A 1 261 ? -30.24700 -20.36300 -0.52700 1.000 24.84931 261 SER A CA 1
ATOM 1831 C C . SER A 1 261 ? -30.32100 -19.75200 0.87600 1.000 26.23057 261 SER A C 1
ATOM 1832 O O . SER A 1 261 ? -29.40900 -19.05800 1.35200 1.000 21.08964 261 SER A O 1
ATOM 1835 N N . LYS A 1 262 ? -31.44700 -20.02100 1.54300 1.000 24.47327 262 LYS A N 1
ATOM 1836 C CA . LYS A 1 262 ? -31.60700 -19.74100 2.96000 1.000 27.93395 262 LYS A CA 1
ATOM 1837 C C . LYS A 1 262 ? -30.72300 -20.67500 3.79200 1.000 23.08431 262 LYS A C 1
ATOM 1838 O O . LYS A 1 262 ? -30.30700 -21.73200 3.31500 1.000 21.86122 262 LYS A O 1
ATOM 1844 N N . PRO A 1 263 ? -30.45300 -20.32500 5.05900 1.000 23.82552 263 PRO A N 1
ATOM 1845 C CA . PRO A 1 263 ? -29.69700 -21.25200 5.92800 1.000 24.24485 263 PRO A CA 1
ATOM 1846 C C . PRO A 1 263 ? -30.38000 -22.59300 6.15600 1.000 25.72052 263 PRO A C 1
ATOM 1847 O O . PRO A 1 263 ? -29.68800 -23.56000 6.48500 1.000 26.29098 263 PRO A O 1
ATOM 1851 N N . HIS A 1 264 ? -31.70500 -22.70800 5.99000 1.000 25.76836 264 HIS A N 1
ATOM 1852 C CA . HIS A 1 264 ? -32.31000 -24.02100 6.21200 1.000 27.86345 264 HIS A CA 1
ATOM 1853 C C . HIS A 1 264 ? -31.87600 -25.02500 5.15900 1.000 31.50824 264 HIS A C 1
ATOM 1854 O O . HIS A 1 264 ? -31.99300 -26.23200 5.39000 1.000 28.70194 264 HIS A O 1
ATOM 1861 N N . LYS A 1 265 ? -31.33700 -24.56400 4.02500 1.000 24.57098 265 LYS A N 1
ATOM 1862 C CA . LYS A 1 265 ? -30.67100 -25.45700 3.08800 1.000 24.44619 265 LYS A CA 1
ATOM 1863 C C . LYS A 1 265 ? -29.16800 -25.22300 3.04200 1.000 23.64430 265 LYS A C 1
ATOM 1864 O O . LYS A 1 265 ? -28.51500 -25.61800 2.06600 1.000 23.02108 265 LYS A O 1
ATOM 1870 N N . TYR A 1 266 ? -28.61400 -24.57400 4.07200 1.000 22.98228 266 TYR A N 1
ATOM 1871 C CA . TYR A 1 266 ? -27.16100 -24.49100 4.26100 1.000 20.84461 266 TYR A CA 1
ATOM 1872 C C . TYR A 1 266 ? -26.49600 -23.65800 3.16200 1.000 19.90788 266 TYR A C 1
ATOM 1873 O O . TYR A 1 266 ? -25.38500 -23.95700 2.72800 1.000 20.17615 266 TYR A O 1
ATOM 1882 N N . TYR A 1 267 ? -27.17800 -22.58900 2.74400 1.000 19.52761 267 TYR A N 1
ATOM 1883 C CA . TYR A 1 267 ? -26.65300 -21.63100 1.77000 1.000 20.97990 267 TYR A CA 1
ATOM 1884 C C . TYR A 1 267 ? -26.19300 -22.33900 0.50400 1.000 21.56812 267 TYR A C 1
ATOM 1885 O O . TYR A 1 267 ? -25.08400 -22.12900 0.01000 1.000 23.94432 267 TYR A O 1
ATOM 1894 N N . GLN A 1 268 ? -27.03300 -23.24400 0.01700 1.000 19.51271 268 GLN A N 1
ATOM 1895 C CA . GLN A 1 268 ? -26.79000 -23.85700 -1.28100 1.000 22.06061 268 GLN A CA 1
ATOM 1896 C C . GLN A 1 268 ? -26.47200 -22.77800 -2.30300 1.000 20.38754 268 GLN A C 1
ATOM 1897 O O . GLN A 1 268 ? -27.12600 -21.73300 -2.34600 1.000 22.37494 268 GLN A O 1
ATOM 1903 N N . ASN A 1 269 ? -25.43700 -23.03700 -3.09700 1.000 19.80058 269 ASN A N 1
ATOM 1904 C CA . ASN A 1 269 ? -24.86700 -22.09000 -4.04600 1.000 23.23741 269 ASN A CA 1
ATOM 1905 C C . ASN A 1 269 ? -25.17300 -22.62900 -5.43500 1.000 18.92518 269 ASN A C 1
ATOM 1906 O O . ASN A 1 269 ? -24.62000 -23.66200 -5.82900 1.000 21.29992 269 ASN A O 1
ATOM 1911 N N . THR A 1 270 ? -26.08000 -21.97000 -6.15500 1.000 19.48592 270 THR A N 1
ATOM 1912 C CA . THR A 1 270 ? -26.48800 -22.45500 -7.47000 1.000 20.57502 270 THR A CA 1
ATOM 1913 C C . THR A 1 270 ? -26.41000 -21.33000 -8.49500 1.000 20.52691 270 THR A C 1
ATOM 1914 O O . THR A 1 270 ? -26.48100 -20.14200 -8.15500 1.000 19.52425 270 THR A O 1
ATOM 1918 N N . VAL A 1 271 ? -26.29500 -21.71100 -9.77000 1.000 23.26747 271 VAL A N 1
ATOM 1919 C CA . VAL A 1 271 ? -26.06900 -20.71600 -10.81200 1.000 20.45758 271 VAL A CA 1
ATOM 1920 C C . VAL A 1 271 ? -26.45800 -21.28300 -12.16800 1.000 20.62707 271 VAL A C 1
ATOM 1921 O O . VAL A 1 271 ? -26.28800 -22.47200 -12.44600 1.000 19.75703 271 VAL A O 1
ATOM 1925 N N . ASN A 1 272 ? -26.95300 -20.40900 -13.02400 1.000 19.05592 272 ASN A N 1
ATOM 1926 C CA . ASN A 1 272 ? -27.04400 -20.68700 -14.44900 1.000 20.31576 272 ASN A CA 1
ATOM 1927 C C . ASN A 1 272 ? -26.34000 -19.52400 -15.13300 1.000 17.88840 272 ASN A C 1
ATOM 1928 O O . ASN A 1 272 ? -26.83000 -18.39700 -15.08500 1.000 19.52433 272 ASN A O 1
ATOM 1933 N N . ALA A 1 273 ? -25.16400 -19.78400 -15.69700 1.000 20.15473 273 ALA A N 1
ATOM 1934 C CA . ALA A 1 273 ? -24.30900 -18.71100 -16.17900 1.000 22.17086 273 ALA A CA 1
ATOM 1935 C C . ALA A 1 273 ? -23.57400 -19.17900 -17.41700 1.000 19.79291 273 ALA A C 1
ATOM 1936 O O . ALA A 1 273 ? -23.44200 -20.37900 -17.67800 1.000 20.20891 273 ALA A O 1
ATOM 1938 N N . ALA A 1 274 ? -23.04000 -18.21300 -18.15100 1.000 17.72290 274 ALA A N 1
ATOM 1939 C CA . ALA A 1 274 ? -22.31300 -18.54200 -19.36100 1.000 18.61247 274 ALA A CA 1
ATOM 1940 C C . ALA A 1 274 ? -21.28900 -17.45700 -19.63200 1.000 21.82669 274 ALA A C 1
ATOM 1941 O O . ALA A 1 274 ? -21.56400 -16.26900 -19.43000 1.000 21.05555 274 ALA A O 1
ATOM 1943 N N . LEU A 1 275 ? -20.11300 -17.87200 -20.08600 1.000 20.30400 275 LEU A N 1
ATOM 1944 C CA . LEU A 1 275 ? -19.11300 -16.95600 -20.60300 1.000 20.07718 275 LEU A CA 1
ATOM 1945 C C . LEU A 1 275 ? -18.86000 -17.31000 -22.06300 1.000 21.69252 275 LEU A C 1
ATOM 1946 O O . LEU A 1 275 ? -18.68700 -18.48400 -22.40300 1.000 20.89229 275 LEU A O 1
ATOM 1951 N N . TYR A 1 276 ? -18.85700 -16.29900 -22.91300 1.000 18.70020 276 TYR A N 1
ATOM 1952 C CA . TYR A 1 276 ? -18.56800 -16.46500 -24.32500 1.000 20.55528 276 TYR A CA 1
ATOM 1953 C C . TYR A 1 276 ? -17.32800 -15.65800 -24.64200 1.000 22.04129 276 TYR A C 1
ATOM 1954 O O . TYR A 1 276 ? -17.06800 -14.63700 -24.01000 1.000 19.90383 276 TYR A O 1
ATOM 1963 N N . ARG A 1 277 ? -16.54800 -16.13900 -25.60300 1.000 22.51783 277 ARG A N 1
ATOM 1964 C CA . ARG A 1 277 ? -15.45100 -15.37300 -26.17300 1.000 21.73331 277 ARG A CA 1
ATOM 1965 C C . ARG A 1 277 ? -15.66100 -15.35000 -27.67800 1.000 28.60751 277 ARG A C 1
ATOM 1966 O O . ARG A 1 277 ? -15.67100 -16.40600 -28.31500 1.000 25.25921 277 ARG A O 1
ATOM 1974 N N . ASP A 1 278 ? -15.86100 -14.15800 -28.22700 1.000 27.48129 278 ASP A N 1
ATOM 1975 C CA . ASP A 1 278 ? -16.21200 -13.98800 -29.64100 1.000 33.71034 278 ASP A CA 1
ATOM 1976 C C . ASP A 1 278 ? -17.36000 -14.90100 -30.04200 1.000 33.52747 278 ASP A C 1
ATOM 1977 O O . ASP A 1 278 ? -17.36500 -15.48800 -31.12200 1.000 31.03984 278 ASP A O 1
ATOM 1982 N N . GLY A 1 279 ? -18.34200 -15.03100 -29.15500 1.000 26.94752 279 GLY A N 1
ATOM 1983 C CA . GLY A 1 279 ? -19.54300 -15.76300 -29.47700 1.000 27.30631 279 GLY A CA 1
ATOM 1984 C C . GLY A 1 279 ? -19.45900 -17.26000 -29.30500 1.000 23.84209 279 GLY A C 1
ATOM 1985 O O . GLY A 1 279 ? -20.48100 -17.94100 -29.45500 1.000 28.23373 279 GLY A O 1
ATOM 1986 N N . LYS A 1 280 ? -18.29200 -17.80200 -28.99800 1.000 23.25006 280 LYS A N 1
ATOM 1987 C CA . LYS A 1 280 ? -18.16300 -19.21700 -28.67500 1.000 21.67285 280 LYS A CA 1
ATOM 1988 C C . LYS A 1 280 ? -18.29900 -19.38500 -27.16300 1.000 25.86937 280 LYS A C 1
ATOM 1989 O O . LYS A 1 280 ? -17.66600 -18.64700 -26.39900 1.000 21.85051 280 LYS A O 1
ATOM 1995 N N . ILE A 1 281 ? -19.10700 -20.35200 -26.73000 1.000 24.87846 281 ILE A N 1
ATOM 1996 C CA . ILE A 1 281 ? -19.26500 -20.56500 -25.29400 1.000 24.54229 281 ILE A CA 1
ATOM 1997 C C . ILE A 1 281 ? -17.99100 -21.20400 -24.75400 1.000 25.83860 281 ILE A C 1
ATOM 1998 O O . ILE A 1 281 ? -17.52000 -22.23100 -25.25500 1.000 26.17679 281 ILE A O 1
ATOM 2003 N N . VAL A 1 282 ? -17.37900 -20.56200 -23.76300 1.000 22.40015 282 VAL A N 1
ATOM 2004 C CA . VAL A 1 282 ? -16.12900 -21.06700 -23.21700 1.000 18.86288 282 VAL A CA 1
ATOM 2005 C C . VAL A 1 282 ? -16.27700 -21.50900 -21.77000 1.000 22.25837 282 VAL A C 1
ATOM 2006 O O . VAL A 1 282 ? -15.40500 -22.23600 -21.26500 1.000 23.30123 282 VAL A O 1
ATOM 2010 N N . SER A 1 283 ? -17.37100 -21.14100 -21.10800 1.000 20.73134 283 SER A N 1
ATOM 2011 C CA . SER A 1 283 ? -17.73700 -21.73000 -19.82400 1.000 22.76977 283 SER A CA 1
ATOM 2012 C C . SER A 1 283 ? -19.25400 -21.84000 -19.78000 1.000 23.32989 283 SER A C 1
ATOM 2013 O O . SER A 1 283 ? -19.95600 -20.82500 -19.76000 1.000 23.39696 283 SER A O 1
ATOM 2016 N N . ASN A 1 284 ? -19.75900 -23.07100 -19.77600 1.000 21.71132 284 ASN A N 1
ATOM 2017 C CA . ASN A 1 284 ? -21.18000 -23.33200 -19.56200 1.000 22.59250 284 ASN A CA 1
ATOM 2018 C C . ASN A 1 284 ? -21.35800 -23.60000 -18.07200 1.000 24.43960 284 ASN A C 1
ATOM 2019 O O . ASN A 1 284 ? -21.34800 -24.74800 -17.61000 1.000 23.01164 284 ASN A O 1
ATOM 2024 N N . ALA A 1 285 ? -21.52200 -22.52800 -17.30700 1.000 25.36824 285 ALA A N 1
ATOM 2025 C CA . ALA A 1 285 ? -21.31300 -22.57800 -15.85900 1.000 23.16244 285 ALA A CA 1
ATOM 2026 C C . ALA A 1 285 ? -22.63700 -22.86400 -15.16600 1.000 20.69513 285 ALA A C 1
ATOM 2027 O O . ALA A 1 285 ? -23.44000 -21.96100 -14.91700 1.000 22.32308 285 ALA A O 1
ATOM 2029 N N . LEU A 1 286 ? -22.86100 -24.13200 -14.84400 1.000 19.92831 286 LEU A N 1
ATOM 2030 C CA . LEU A 1 286 ? -24.02300 -24.54500 -14.07400 1.000 20.47727 286 LEU A CA 1
ATOM 2031 C C . LEU A 1 286 ? -23.63000 -24.92500 -12.65400 1.000 22.22320 286 LEU A C 1
ATOM 2032 O O . LEU A 1 286 ? -24.44700 -25.48400 -11.91400 1.000 24.91378 286 LEU A O 1
ATOM 2037 N N . ARG A 1 287 ? -22.39000 -24.64000 -12.27500 1.000 23.36856 287 ARG A N 1
ATOM 2038 C CA . ARG A 1 287 ? -21.85200 -24.91500 -10.95200 1.000 20.84729 287 ARG A CA 1
ATOM 2039 C C . ARG A 1 287 ? -21.31700 -23.60600 -10.37400 1.000 20.95415 287 ARG A C 1
ATOM 2040 O O . ARG A 1 287 ? -20.55100 -22.90000 -11.03600 1.000 18.03653 287 ARG A O 1
ATOM 2048 N N . SER A 1 288 ? -21.72700 -23.28000 -9.15100 1.000 22.79489 288 SER A N 1
ATOM 2049 C CA . SER A 1 288 ? -21.33500 -22.05000 -8.47100 1.000 19.74016 288 SER A CA 1
ATOM 2050 C C . SER A 1 288 ? -20.38700 -22.39900 -7.32900 1.000 23.62640 288 SER A C 1
ATOM 2051 O O . SER A 1 288 ? -20.76900 -23.12900 -6.41400 1.000 21.76230 288 SER A O 1
ATOM 2054 N N . LEU A 1 289 ? -19.16100 -21.83500 -7.35800 1.000 20.74274 289 LEU A N 1
ATOM 2055 C CA . LEU A 1 289 ? -18.12900 -22.23900 -6.41400 1.000 19.96626 289 LEU A CA 1
ATOM 2056 C C . LEU A 1 289 ? -18.15400 -21.38200 -5.15500 1.000 20.10950 289 LEU A C 1
ATOM 2057 O O . LEU A 1 289 ? -18.56000 -20.21400 -5.20100 1.000 18.52580 289 LEU A O 1
ATOM 2062 N N . PRO A 1 290 ? -17.68000 -21.94200 -4.04100 1.000 21.61275 290 PRO A N 1
ATOM 2063 C CA . PRO A 1 290 ? -17.48800 -21.13900 -2.82200 1.000 18.88038 290 PRO A CA 1
ATOM 2064 C C . PRO A 1 290 ? -16.68200 -19.88900 -3.12700 1.000 19.85426 290 PRO A C 1
ATOM 2065 O O . PRO A 1 290 ? -15.62200 -19.95800 -3.76600 1.000 19.19691 290 PRO A O 1
ATOM 2069 N N . PRO A 1 291 ? -17.17600 -18.72500 -2.70600 1.000 20.04278 291 PRO A N 1
ATOM 2070 C CA . PRO A 1 291 ? -16.54900 -17.45200 -3.10200 1.000 20.81121 291 PRO A CA 1
ATOM 2071 C C . PRO A 1 291 ? -15.09700 -17.29300 -2.66100 1.000 22.56436 291 PRO A C 1
ATOM 2072 O O . PRO A 1 291 ? -14.38700 -16.46000 -3.23900 1.000 18.75026 291 PRO A O 1
ATOM 2076 N N . ASP A 1 292 ? -14.63300 -18.02600 -1.64400 1.000 18.62677 292 ASP A N 1
ATOM 2077 C CA . ASP A 1 292 ? -13.27100 -17.84700 -1.15900 1.000 17.98626 292 ASP A CA 1
ATOM 2078 C C . ASP A 1 292 ? -12.28600 -18.84500 -1.76100 1.000 20.79812 292 ASP A C 1
ATOM 2079 O O . ASP A 1 292 ? -11.12100 -18.89100 -1.34200 1.000 21.13899 292 ASP A O 1
ATOM 2084 N N . ARG A 1 293 ? -12.71100 -19.62400 -2.74900 1.000 19.43253 293 ARG A N 1
ATOM 2085 C CA . ARG A 1 293 ? -11.78600 -20.46100 -3.49300 1.000 22.33554 293 ARG A CA 1
ATOM 2086 C C . ARG A 1 293 ? -11.21700 -19.64400 -4.64800 1.000 24.57246 293 ARG A C 1
ATOM 2087 O O . ARG A 1 293 ? -11.83000 -18.68000 -5.10700 1.000 26.57363 293 ARG A O 1
ATOM 2095 N N . ARG A 1 294 ? -9.99300 -19.97600 -5.05600 1.000 23.79198 294 ARG A N 1
ATOM 2096 C CA . ARG A 1 294 ? -9.41800 -19.35000 -6.24600 1.000 25.63956 294 ARG A CA 1
ATOM 2097 C C . ARG A 1 294 ? -8.45200 -20.31500 -6.89300 1.000 25.15950 294 ARG A C 1
ATOM 2098 O O . ARG A 1 294 ? -7.45100 -19.90600 -7.49300 1.000 24.35514 294 ARG A O 1
ATOM 2106 N N . ASP A 1 295 ? -8.75000 -21.59300 -6.76500 1.000 23.12319 295 ASP A N 1
ATOM 2107 C CA . ASP A 1 295 ? -7.88300 -22.69400 -7.12000 1.000 23.06334 295 ASP A CA 1
ATOM 2108 C C . ASP A 1 295 ? -8.04200 -23.01200 -8.60400 1.000 21.85570 295 ASP A C 1
ATOM 2109 O O . ASP A 1 295 ? -8.77800 -22.33900 -9.32900 1.000 24.45101 295 ASP A O 1
ATOM 2114 N N . THR A 1 296 ? -7.40200 -24.08600 -9.05400 1.000 21.08106 296 THR A N 1
ATOM 2115 C CA . THR A 1 296 ? -7.46600 -24.49100 -10.45400 1.000 26.99162 296 THR A CA 1
ATOM 2116 C C . THR A 1 296 ? -8.29800 -25.73500 -10.68400 1.000 26.19997 296 THR A C 1
ATOM 2117 O O . THR A 1 296 ? -8.34600 -26.21700 -11.81600 1.000 27.15427 296 THR A O 1
ATOM 2121 N N . ALA A 1 297 ? -8.92900 -26.29700 -9.65600 1.000 23.09617 297 ALA A N 1
ATOM 2122 C CA . ALA A 1 297 ? -9.70900 -27.50000 -9.89700 1.000 26.02542 297 ALA A CA 1
ATOM 2123 C C . ALA A 1 297 ? -10.83400 -27.20200 -10.87900 1.000 30.73873 297 ALA A C 1
ATOM 2124 O O . ALA A 1 297 ? -11.44200 -26.12800 -10.85700 1.000 27.35542 297 ALA A O 1
ATOM 2126 N N . ALA A 1 298 ? -11.09900 -28.15700 -11.76200 1.000 28.58766 298 ALA A N 1
ATOM 2127 C CA . ALA A 1 298 ? -12.18300 -27.96800 -12.70700 1.000 29.39894 298 ALA A CA 1
ATOM 2128 C C . ALA A 1 298 ? -12.66600 -29.31000 -13.23400 1.000 32.02079 298 ALA A C 1
ATOM 2129 O O . ALA A 1 298 ? -12.26700 -29.72200 -14.32600 1.000 30.99995 298 ALA A O 1
ATOM 2131 N N . THR A 1 299 ? -13.52800 -29.98800 -12.48000 1.000 27.23817 299 THR A N 1
ATOM 2132 C CA . THR A 1 299 ? -14.18800 -31.18000 -12.98700 1.000 32.50956 299 THR A CA 1
ATOM 2133 C C . THR A 1 299 ? -15.45100 -30.85600 -13.76900 1.000 30.48513 299 THR A C 1
ATOM 2134 O O . THR A 1 299 ? -16.08200 -31.76900 -14.31300 1.000 32.98244 299 THR A O 1
ATOM 2138 N N . ALA A 1 300 ? -15.85000 -29.59000 -13.80400 1.000 25.74104 300 ALA A N 1
ATOM 2139 C CA . ALA A 1 300 ? -16.94800 -29.12400 -14.63700 1.000 26.57641 300 ALA A CA 1
ATOM 2140 C C . ALA A 1 300 ? -16.75600 -27.63300 -14.82900 1.000 26.90505 300 ALA A C 1
ATOM 2141 O O . ALA A 1 300 ? -16.06200 -26.97600 -14.04400 1.000 23.19723 300 ALA A O 1
ATOM 2143 N N . ASP A 1 301 ? -17.36700 -27.11100 -15.89000 1.000 25.56304 301 ASP A N 1
ATOM 2144 C CA . ASP A 1 301 ? -17.42000 -25.66900 -16.05600 1.000 24.73918 301 ASP A CA 1
ATOM 2145 C C . ASP A 1 301 ? -18.08500 -25.06300 -14.82500 1.000 23.85098 301 ASP A C 1
ATOM 2146 O O . ASP A 1 301 ? -19.03200 -25.62400 -14.26200 1.000 23.86864 301 ASP A O 1
ATOM 2151 N N . ALA A 1 302 ? -17.60000 -23.90600 -14.40500 1.000 19.31543 302 ALA A N 1
ATOM 2152 C CA . ALA A 1 302 ? -18.13000 -23.35000 -13.17600 1.000 20.20414 302 ALA A CA 1
ATOM 2153 C C . ALA A 1 302 ? -17.89100 -21.85400 -13.18300 1.000 21.27857 302 ALA A C 1
ATOM 2154 O O . ALA A 1 302 ? -17.08000 -21.33700 -13.95700 1.000 20.96718 302 ALA A O 1
ATOM 2156 N N . VAL A 1 303 ? -18.63400 -21.16100 -12.33200 1.000 18.63866 303 VAL A N 1
ATOM 2157 C CA . VAL A 1 303 ? -18.37000 -19.75800 -12.08000 1.000 21.48025 303 VAL A CA 1
ATOM 2158 C C . VAL A 1 303 ? -18.33800 -19.56000 -10.57600 1.000 19.43035 303 VAL A C 1
ATOM 2159 O O . VAL A 1 303 ? -19.07400 -20.22100 -9.83800 1.000 18.95643 303 VAL A O 1
ATOM 2163 N N . ARG A 1 304 ? -17.43100 -18.70500 -10.12400 1.000 19.07280 304 ARG A N 1
ATOM 2164 C CA . ARG A 1 304 ? -17.38700 -18.24500 -8.74600 1.000 17.91725 304 ARG A CA 1
ATOM 2165 C C . ARG A 1 304 ? -17.78100 -16.77900 -8.72600 1.000 19.84071 304 ARG A C 1
ATOM 2166 O O . ARG A 1 304 ? -17.21100 -15.97300 -9.47200 1.000 18.69631 304 ARG A O 1
ATOM 2174 N N . THR A 1 305 ? -18.77800 -16.44000 -7.91800 1.000 17.09994 305 THR A N 1
ATOM 2175 C CA . THR A 1 305 ? -19.19400 -15.05800 -7.71700 1.000 19.46291 305 THR A CA 1
ATOM 2176 C C . THR A 1 305 ? -18.71300 -14.62500 -6.33400 1.000 22.81892 305 THR A C 1
ATOM 2177 O O . THR A 1 305 ? -19.03600 -15.28000 -5.34100 1.000 19.84161 305 THR A O 1
ATOM 2181 N N . GLU A 1 306 ? -17.94900 -13.53600 -6.25800 1.000 19.52541 306 GLU A N 1
ATOM 2182 C CA . GLU A 1 306 ? -17.40500 -13.09700 -4.96900 1.000 20.04789 306 GLU A CA 1
ATOM 2183 C C . GLU A 1 306 ? -17.66400 -11.61300 -4.79300 1.000 18.87515 306 GLU A C 1
ATOM 2184 O O . GLU A 1 306 ? -17.25700 -10.80400 -5.63700 1.000 18.41495 306 GLU A O 1
ATOM 2190 N N . LYS A 1 307 ? -18.34600 -11.26100 -3.71200 1.000 17.40902 307 LYS A N 1
ATOM 2191 C CA . LYS A 1 307 ? -18.55500 -9.85500 -3.39700 1.000 21.15087 307 LYS A CA 1
ATOM 2192 C C . LYS A 1 307 ? -17.20400 -9.18000 -3.17800 1.000 19.13016 307 LYS A C 1
ATOM 2193 O O . LYS A 1 307 ? -16.33300 -9.72500 -2.49300 1.000 20.48069 307 LYS A O 1
ATOM 2199 N N . LEU A 1 308 ? -17.02500 -8.01100 -3.79900 1.000 19.21989 308 LEU A N 1
ATOM 2200 C CA . LEU A 1 308 ? -15.80800 -7.21500 -3.67700 1.000 20.23458 308 LEU A CA 1
ATOM 2201 C C . LEU A 1 308 ? -16.07200 -6.07200 -2.71500 1.000 20.37924 308 LEU A C 1
ATOM 2202 O O . LEU A 1 308 ? -17.12400 -5.43100 -2.79200 1.000 20.09085 308 LEU A O 1
ATOM 2207 N N . TYR A 1 309 ? -15.13400 -5.84100 -1.79200 1.000 20.55328 309 TYR A N 1
ATOM 2208 C CA . TYR A 1 309 ? -15.24300 -4.74000 -0.84400 1.000 23.56086 309 TYR A CA 1
ATOM 2209 C C . TYR A 1 309 ? -14.11700 -3.72900 -0.97300 1.000 27.31275 309 TYR A C 1
ATOM 2210 O O . TYR A 1 309 ? -14.25300 -2.61800 -0.45500 1.000 28.33123 309 TYR A O 1
ATOM 2219 N N . ASP A 1 310 ? -13.02800 -4.07400 -1.65800 1.000 23.63136 310 ASP A N 1
ATOM 2220 C CA . ASP A 1 310 ? -11.85800 -3.21800 -1.78300 1.000 28.52872 310 ASP A CA 1
ATOM 2221 C C . ASP A 1 310 ? -11.78000 -2.64400 -3.19500 1.000 28.82007 310 ASP A C 1
ATOM 2222 O O . ASP A 1 310 ? -12.28000 -3.24300 -4.15300 1.000 24.22715 310 ASP A O 1
ATOM 2227 N N . GLY A 1 311 ? -11.13900 -1.47900 -3.32000 1.000 28.65321 311 GLY A N 1
ATOM 2228 C CA . GLY A 1 311 ? -10.95400 -0.85300 -4.62000 1.000 27.49719 311 GLY A CA 1
ATOM 2229 C C . GLY A 1 311 ? -12.11800 0.03800 -5.00600 1.000 29.03731 311 GLY A C 1
ATOM 2230 O O . GLY A 1 311 ? -13.01000 0.35500 -4.20900 1.000 26.33428 311 GLY A O 1
ATOM 2231 N N . ASP A 1 312 ? -12.10200 0.44400 -6.27600 1.000 26.57496 312 ASP A N 1
ATOM 2232 C CA . ASP A 1 312 ? -13.08500 1.38800 -6.78200 1.000 27.78915 312 ASP A CA 1
ATOM 2233 C C . ASP A 1 312 ? -14.45700 0.73900 -6.90700 1.000 26.07394 312 ASP A C 1
ATOM 2234 O O . ASP A 1 312 ? -14.59600 -0.48500 -7.03700 1.000 24.18345 312 ASP A O 1
ATOM 2239 N N . GLY A 1 313 ? -15.47700 1.59200 -6.90500 1.000 28.66598 313 GLY A N 1
ATOM 2240 C CA . GLY A 1 313 ? -16.85000 1.16300 -7.07100 1.000 25.16084 313 GLY A CA 1
ATOM 2241 C C . GLY A 1 313 ? -17.74700 1.79000 -6.03400 1.000 23.75972 313 GLY A C 1
ATOM 2242 O O . GLY A 1 313 ? -17.35200 1.93800 -4.87000 1.000 23.26285 313 GLY A O 1
ATOM 2243 N N . LEU A 1 314 ? -18.95300 2.16600 -6.45000 1.000 21.62131 314 LEU A N 1
ATOM 2244 C CA . LEU A 1 314 ? -19.97100 2.60800 -5.50700 1.000 24.57046 314 LEU A CA 1
ATOM 2245 C C . LEU A 1 314 ? -20.26800 1.50200 -4.50100 1.000 23.80015 314 LEU A C 1
ATOM 2246 O O . LEU A 1 314 ? -20.35500 0.32300 -4.85900 1.000 21.10985 314 LEU A O 1
ATOM 2251 N N . VAL A 1 315 ? -20.46000 1.88800 -3.24900 1.000 21.66562 315 VAL A N 1
ATOM 2252 C CA . VAL A 1 315 ? -20.77700 0.93700 -2.18800 1.000 22.50043 315 VAL A CA 1
ATOM 2253 C C . VAL A 1 315 ? -22.28800 0.72400 -2.15500 1.000 22.03651 315 VAL A C 1
ATOM 2254 O O . VAL A 1 315 ? -23.05600 1.69100 -2.08000 1.000 23.45712 315 VAL A O 1
ATOM 2258 N N . ALA A 1 316 ? -22.72300 -0.53600 -2.23200 1.000 19.46569 316 ALA A N 1
ATOM 2259 C CA . ALA A 1 316 ? -24.13900 -0.83400 -2.07000 1.000 18.67087 316 ALA A CA 1
ATOM 2260 C C . ALA A 1 316 ? -24.60600 -0.43500 -0.66700 1.000 23.68615 316 ALA A C 1
ATOM 2261 O O . ALA A 1 316 ? -23.80500 -0.27400 0.25000 1.000 20.84801 316 ALA A O 1
ATOM 2263 N N . LYS A 1 317 ? -25.92500 -0.26100 -0.52100 1.000 21.81684 317 LYS A N 1
ATOM 2264 C CA . LYS A 1 317 ? -26.51300 0.47500 0.59300 1.000 29.68417 317 LYS A CA 1
ATOM 2265 C C . LYS A 1 317 ? -27.12700 -0.42500 1.64600 1.000 27.78989 317 LYS A C 1
ATOM 2266 O O . LYS A 1 317 ? -27.50000 0.07500 2.70700 1.000 28.45904 317 LYS A O 1
ATOM 2272 N N . TYR A 1 318 ? -27.31200 -1.71000 1.35900 1.000 23.43328 318 TYR A N 1
ATOM 2273 C CA . TYR A 1 318 ? -28.15600 -2.52000 2.22600 1.000 25.43356 318 TYR A CA 1
ATOM 2274 C C . TYR A 1 318 ? -27.32300 -3.53200 2.99200 1.000 23.22332 318 TYR A C 1
ATOM 2275 O O . TYR A 1 318 ? -26.39500 -3.12900 3.69000 1.000 24.59218 318 TYR A O 1
ATOM 2284 N N . ARG A 1 319 ? -27.62400 -4.82700 2.89600 1.000 22.82287 319 ARG A N 1
ATOM 2285 C CA . ARG A 1 319 ? -26.92900 -5.78000 3.76100 1.000 24.18427 319 ARG A CA 1
ATOM 2286 C C . ARG A 1 319 ? -25.42900 -5.78700 3.48500 1.000 22.55368 319 ARG A C 1
ATOM 2287 O O . ARG A 1 319 ? -24.61100 -5.65400 4.40500 1.000 23.22105 319 ARG A O 1
ATOM 2295 N N . ASP A 1 320 ? -25.05100 -5.94800 2.22700 1.000 19.79462 320 ASP A N 1
ATOM 2296 C CA . ASP A 1 320 ? -23.65300 -6.06200 1.83600 1.000 21.24581 320 ASP A CA 1
ATOM 2297 C C . ASP A 1 320 ? -23.19100 -4.72900 1.28800 1.000 22.20834 320 ASP A C 1
ATOM 2298 O O . ASP A 1 320 ? -23.76400 -4.21400 0.32600 1.000 23.34815 320 ASP A O 1
ATOM 2303 N N . LYS A 1 321 ? -22.12800 -4.20500 1.87000 1.000 21.41558 321 LYS A N 1
ATOM 2304 C CA . LYS A 1 321 ? -21.55800 -2.92900 1.45600 1.000 20.97539 321 LYS A CA 1
ATOM 2305 C C . LYS A 1 321 ? -20.51000 -3.15200 0.37200 1.000 23.24970 321 LYS A C 1
ATOM 2306 O O . LYS A 1 321 ? -19.35600 -2.72500 0.48700 1.000 21.63381 321 LYS A O 1
ATOM 2312 N N . ASN A 1 322 ? -20.88600 -3.87700 -0.68700 1.000 18.45300 322 ASN A N 1
ATOM 2313 C CA . ASN A 1 322 ? -19.90700 -4.27000 -1.68900 1.000 21.20900 322 ASN A CA 1
ATOM 2314 C C . ASN A 1 322 ? -19.74400 -3.19400 -2.76500 1.000 21.78956 322 ASN A C 1
ATOM 2315 O O . ASN A 1 322 ? -20.67000 -2.44100 -3.07900 1.000 20.70015 322 ASN A O 1
ATOM 2320 N N . VAL A 1 323 ? -18.53100 -3.11900 -3.32200 1.000 18.53640 323 VAL A N 1
ATOM 2321 C CA . VAL A 1 323 ? -18.26700 -2.17700 -4.39900 1.000 19.69820 323 VAL A CA 1
ATOM 2322 C C . VAL A 1 323 ? -18.43000 -2.84200 -5.75300 1.000 20.00462 323 VAL A C 1
ATOM 2323 O O . VAL A 1 323 ? -18.27300 -2.18400 -6.78500 1.000 19.64521 323 VAL A O 1
ATOM 2327 N N . GLY A 1 324 ? -18.75700 -4.12500 -5.77800 1.000 19.09274 324 GLY A N 1
ATOM 2328 C CA . GLY A 1 324 ? -18.89700 -4.83800 -7.03400 1.000 19.50894 324 GLY A CA 1
ATOM 2329 C C . GLY A 1 324 ? -18.80600 -6.32900 -6.78000 1.000 19.97221 324 GLY A C 1
ATOM 2330 O O . GLY A 1 324 ? -18.91000 -6.78600 -5.64500 1.000 18.28484 324 GLY A O 1
ATOM 2331 N N . TYR A 1 325 ? -18.60100 -7.05900 -7.85900 1.000 17.27555 325 TYR A N 1
ATOM 2332 C CA . TYR A 1 325 ? -18.50300 -8.50400 -7.80300 1.000 17.88709 325 TYR A CA 1
ATOM 2333 C C . TYR A 1 325 ? -17.32600 -8.93900 -8.65100 1.000 19.38794 325 TYR A C 1
ATOM 2334 O O . TYR A 1 325 ? -17.06600 -8.36000 -9.71300 1.000 20.50582 325 TYR A O 1
ATOM 2343 N N . ARG A 1 326 ? -16.63300 -9.96900 -8.19700 1.000 18.88950 326 ARG A N 1
ATOM 2344 C CA . ARG A 1 326 ? -15.68400 -10.68400 -9.03000 1.000 20.55619 326 ARG A CA 1
ATOM 2345 C C . ARG A 1 326 ? -16.38200 -11.91100 -9.58800 1.000 22.34553 326 ARG A C 1
ATOM 2346 O O . ARG A 1 326 ? -17.08900 -12.60500 -8.85300 1.000 19.74230 326 ARG A O 1
ATOM 2354 N N . LEU A 1 327 ? -16.21900 -12.14500 -10.89500 1.000 20.22033 327 LEU A N 1
ATOM 2355 C CA . LEU A 1 327 ? -16.69500 -13.34600 -11.57000 1.000 20.76850 327 LEU A CA 1
ATOM 2356 C C . LEU A 1 327 ? -15.49000 -14.11300 -12.07200 1.000 22.64009 327 LEU A C 1
ATOM 2357 O O . LEU A 1 327 ? -14.73900 -13.61200 -12.91900 1.000 22.18552 327 LEU A O 1
ATOM 2362 N N . GLU A 1 328 ? -15.32000 -15.33100 -11.58600 1.000 20.87865 328 GLU A N 1
ATOM 2363 C CA . GLU A 1 328 ? -14.24600 -16.19500 -12.05000 1.000 19.14341 328 GLU A CA 1
ATOM 2364 C C . GLU A 1 328 ? -14.88700 -17.38100 -12.75200 1.000 20.68263 328 GLU A C 1
ATOM 2365 O O . GLU A 1 328 ? -15.53300 -18.20800 -12.10600 1.000 21.11673 328 GLU A O 1
ATOM 2371 N N . PHE A 1 329 ? -14.72200 -17.45900 -14.06800 1.000 18.99579 329 PHE A N 1
ATOM 2372 C CA . PHE A 1 329 ? -15.24500 -18.58900 -14.82600 1.000 19.19042 329 PHE A CA 1
ATOM 2373 C C . PHE A 1 329 ? -14.15700 -19.63200 -14.98600 1.000 19.55866 329 PHE A C 1
ATOM 2374 O O . PHE A 1 329 ? -12.99200 -19.29400 -15.18800 1.000 22.06564 329 PHE A O 1
ATOM 2382 N N . ARG A 1 330 ? -14.53700 -20.89800 -14.90600 1.000 19.21925 330 ARG A N 1
ATOM 2383 C CA . ARG A 1 330 ? -13.60700 -21.98600 -15.15600 1.000 19.97581 330 ARG A CA 1
ATOM 2384 C C . ARG A 1 330 ? -14.13600 -22.85300 -16.28500 1.000 20.74484 330 ARG A C 1
ATOM 2385 O O . ARG A 1 330 ? -15.34400 -23.08300 -16.39400 1.000 19.75553 330 ARG A O 1
ATOM 2393 N N . SER A 1 331 ? -13.22400 -23.34200 -17.10400 1.000 20.51873 331 SER A N 1
ATOM 2394 C CA . SER A 1 331 ? -13.54100 -24.31300 -18.13700 1.000 23.97632 331 SER A CA 1
ATOM 2395 C C . SER A 1 331 ? -12.95500 -25.66900 -17.75900 1.000 22.20638 331 SER A C 1
ATOM 2396 O O . SER A 1 331 ? -11.76700 -25.76100 -17.43200 1.000 24.54013 331 SER A O 1
ATOM 2399 N N . ALA A 1 332 ? -13.78400 -26.71500 -17.80700 1.000 24.79182 332 ALA A N 1
ATOM 2400 C CA . ALA A 1 332 ? -13.29500 -28.08900 -17.70700 1.000 24.93964 332 ALA A CA 1
ATOM 2401 C C . ALA A 1 332 ? -12.81400 -28.62700 -19.05500 1.000 28.00441 332 ALA A C 1
ATOM 2402 O O . ALA A 1 332 ? -12.58200 -29.83900 -19.18900 1.000 26.57131 332 ALA A O 1
ATOM 2404 N N . GLY A 1 333 ? -12.68500 -27.75200 -20.04800 1.000 26.39228 333 GLY A N 1
ATOM 2405 C CA . GLY A 1 333 ? -12.10700 -28.10200 -21.32400 1.000 25.87191 333 GLY A CA 1
ATOM 2406 C C . GLY A 1 333 ? -10.63800 -28.42100 -21.17400 1.000 27.48219 333 GLY A C 1
ATOM 2407 O O . GLY A 1 333 ? -10.01800 -28.16000 -20.13000 1.000 28.05763 333 GLY A O 1
ATOM 2408 N N . PRO A 1 334 ? -10.05000 -28.98700 -22.22900 1.000 26.44904 334 PRO A N 1
ATOM 2409 C CA . PRO A 1 334 ? -8.67400 -29.49300 -22.13000 1.000 25.74537 334 PRO A CA 1
ATOM 2410 C C . PRO A 1 334 ? -7.64500 -28.43600 -21.79200 1.000 26.06166 334 PRO A C 1
ATOM 2411 O O . PRO A 1 334 ? -6.58400 -28.77400 -21.25300 1.000 25.65746 334 PRO A O 1
ATOM 2415 N N . GLU A 1 335 ? -7.89200 -27.17600 -22.14100 1.000 21.84103 335 GLU A N 1
ATOM 2416 C CA . GLU A 1 335 ? -6.91200 -26.14400 -21.84400 1.000 25.58664 335 GLU A CA 1
ATOM 2417 C C . GLU A 1 335 ? -7.02800 -25.62100 -20.41700 1.000 25.59762 335 GLU A C 1
ATOM 2418 O O . GLU A 1 335 ? -6.12600 -24.90000 -19.96600 1.000 25.62055 335 GLU A O 1
ATOM 2424 N N . ARG A 1 336 ? -8.09900 -25.96900 -19.71100 1.000 24.66753 336 ARG A N 1
ATOM 2425 C CA . ARG A 1 336 ? -8.26900 -25.60300 -18.30200 1.000 28.35049 336 ARG A CA 1
ATOM 2426 C C . ARG A 1 336 ? -8.11800 -24.10400 -18.11200 1.000 27.78042 336 ARG A C 1
ATOM 2427 O O . ARG A 1 336 ? -7.33700 -23.63800 -17.28700 1.000 28.33910 336 ARG A O 1
ATOM 2435 N N . GLU A 1 337 ? -8.84200 -23.34500 -18.92300 1.000 25.58881 337 GLU A N 1
ATOM 2436 C CA . GLU A 1 337 ? -8.75500 -21.90500 -18.84100 1.000 25.72269 337 GLU A CA 1
ATOM 2437 C C . GLU A 1 337 ? -9.61000 -21.39700 -17.69200 1.000 25.45554 337 GLU A C 1
ATOM 2438 O O . GLU A 1 337 ? -10.63900 -21.98500 -17.33900 1.000 23.07490 337 GLU A O 1
ATOM 2444 N N . LYS A 1 338 ? -9.14900 -20.30800 -17.09300 1.000 25.43742 338 LYS A N 1
ATOM 2445 C CA . LYS A 1 338 ? -9.90900 -19.53400 -16.12700 1.000 22.85454 338 LYS A CA 1
ATOM 2446 C C . LYS A 1 338 ? -9.93200 -18.09500 -16.59600 1.000 21.21199 338 LYS A C 1
ATOM 2447 O O . LYS A 1 338 ? -8.92000 -17.56800 -17.06800 1.000 24.55204 338 LYS A O 1
ATOM 2453 N N . TRP A 1 339 ? -11.08500 -17.46500 -16.47100 1.000 18.68785 339 TRP A N 1
ATOM 2454 C CA . TRP A 1 339 ? -11.20800 -16.04400 -16.72200 1.000 21.32940 339 TRP A CA 1
ATOM 2455 C C . TRP A 1 339 ? -11.71200 -15.38400 -15.44800 1.000 24.86380 339 TRP A C 1
ATOM 2456 O O . TRP A 1 339 ? -12.57500 -15.93500 -14.75800 1.000 24.40569 339 TRP A O 1
ATOM 2467 N N . SER A 1 340 ? -11.16300 -14.22000 -15.13100 1.000 21.14844 340 SER A N 1
ATOM 2468 C CA . SER A 1 340 ? -11.58200 -13.47300 -13.95200 1.000 22.66842 340 SER A CA 1
ATOM 2469 C C . SER A 1 340 ? -11.92700 -12.06100 -14.37400 1.000 22.92666 340 SER A C 1
ATOM 2470 O O . SER A 1 340 ? -11.16100 -11.42400 -15.10900 1.000 22.49155 340 SER A O 1
ATOM 2473 N N . PHE A 1 341 ? -13.08500 -11.58300 -13.93500 1.000 19.37428 341 PHE A N 1
ATOM 2474 C CA . PHE A 1 341 ? -13.52100 -10.23500 -14.24000 1.000 20.37067 341 PHE A CA 1
ATOM 2475 C C . PHE A 1 341 ? -13.95100 -9.55500 -12.96100 1.000 20.00338 341 PHE A C 1
ATOM 2476 O O . PHE A 1 341 ? -14.60500 -10.16300 -12.10700 1.000 20.29965 341 PHE A O 1
ATOM 2484 N N . ASP A 1 342 ? -13.59400 -8.29000 -12.84400 1.000 21.28575 342 ASP A N 1
ATOM 2485 C CA . ASP A 1 342 ? -14.10400 -7.45600 -11.77200 1.000 24.19505 342 ASP A CA 1
ATOM 2486 C C . ASP A 1 342 ? -15.18700 -6.57400 -12.35100 1.000 22.99197 342 ASP A C 1
ATOM 2487 O O . ASP A 1 342 ? -14.97600 -5.90700 -13.37600 1.000 20.83190 342 ASP A O 1
ATOM 2492 N N . LEU A 1 343 ? -16.34900 -6.60700 -11.72800 1.000 16.10009 343 LEU A N 1
ATOM 2493 C CA . LEU A 1 343 ? -17.49300 -5.81500 -12.15200 1.000 19.33646 343 LEU A CA 1
ATOM 2494 C C . LEU A 1 343 ? -17.72100 -4.79900 -11.04800 1.000 22.31266 343 LEU A C 1
ATOM 2495 O O . LEU A 1 343 ? -18.25600 -5.14000 -9.98900 1.000 19.59566 343 LEU A O 1
ATOM 2500 N N . ARG A 1 344 ? -17.29800 -3.56200 -11.26900 1.000 19.11435 344 ARG A N 1
ATOM 2501 C CA . ARG A 1 344 ? -17.31900 -2.57600 -10.19800 1.000 20.87046 344 ARG A CA 1
ATOM 2502 C C . ARG A 1 344 ? -18.46200 -1.60800 -10.41800 1.000 21.15254 344 ARG A C 1
ATOM 2503 O O . ARG A 1 344 ? -18.68700 -1.14600 -11.54100 1.000 19.24581 344 ARG A O 1
ATOM 2511 N N . HIS A 1 345 ? -19.18900 -1.32500 -9.33200 1.000 19.59491 345 HIS A N 1
ATOM 2512 C CA . HIS A 1 345 ? -20.36300 -0.46500 -9.37300 1.000 19.70294 345 HIS A CA 1
ATOM 2513 C C . HIS A 1 345 ? -19.99200 0.91900 -9.88000 1.000 22.98876 345 HIS A C 1
ATOM 2514 O O . HIS A 1 345 ? -19.25100 1.65100 -9.21100 1.000 20.96569 345 HIS A O 1
ATOM 2521 N N . HIS A 1 346 ? -20.51900 1.28000 -11.04700 1.000 21.91279 346 HIS A N 1
ATOM 2522 C CA . HIS A 1 346 ? -20.24000 2.56200 -11.66900 1.000 21.45541 346 HIS A CA 1
ATOM 2523 C C . HIS A 1 346 ? -21.38100 3.54800 -11.50300 1.000 22.81850 346 HIS A C 1
ATOM 2524 O O . HIS A 1 346 ? -21.14400 4.71700 -11.20700 1.000 23.35354 346 HIS A O 1
ATOM 2531 N N . GLN A 1 347 ? -22.61600 3.09700 -11.66200 1.000 20.98365 347 GLN A N 1
ATOM 2532 C CA . GLN A 1 347 ? -23.76800 3.96800 -11.52300 1.000 23.26023 347 GLN A CA 1
ATOM 2533 C C . GLN A 1 347 ? -24.83200 3.22500 -10.75200 1.000 20.92197 347 GLN A C 1
ATOM 2534 O O . GLN A 1 347 ? -25.17300 2.09400 -11.10700 1.000 20.77220 347 GLN A O 1
ATOM 2540 N N . ALA A 1 348 ? -25.36500 3.87700 -9.72600 1.000 21.81118 348 ALA A N 1
ATOM 2541 C CA . ALA A 1 348 ? -26.47700 3.33100 -8.96000 1.000 25.04850 348 ALA A CA 1
ATOM 2542 C C . ALA A 1 348 ? -27.74600 3.43300 -9.79000 1.000 26.15049 348 ALA A C 1
ATOM 2543 O O . ALA A 1 348 ? -28.21000 4.53100 -10.09800 1.000 26.43171 348 ALA A O 1
ATOM 2545 N N . TRP A 1 349 ? -28.31000 2.29000 -10.14600 1.000 24.71446 349 TRP A N 1
ATOM 2546 C CA . TRP A 1 349 ? -29.43300 2.24700 -11.06800 1.000 23.70173 349 TRP A CA 1
ATOM 2547 C C . TRP A 1 349 ? -30.76000 2.20900 -10.31800 1.000 28.67891 349 TRP A C 1
ATOM 2548 O O . TRP A 1 349 ? -31.62300 3.07300 -10.50900 1.000 27.24973 349 TRP A O 1
ATOM 2559 N N . TRP A 1 350 ? -30.94000 1.20200 -9.46800 1.000 24.22821 350 TRP A N 1
ATOM 2560 C CA . TRP A 1 350 ? -32.08300 1.13900 -8.57700 1.000 23.78665 350 TRP A CA 1
ATOM 2561 C C . TRP A 1 350 ? -31.59900 0.63400 -7.22900 1.000 25.36082 350 TRP A C 1
ATOM 2562 O O . TRP A 1 350 ? -30.51800 0.05400 -7.11300 1.000 24.80244 350 TRP A O 1
ATOM 2573 N N . ALA A 1 351 ? -32.39500 0.90100 -6.20400 1.000 23.78565 351 ALA A N 1
ATOM 2574 C CA . ALA A 1 351 ? -32.07900 0.45300 -4.85000 1.000 25.69931 351 ALA A CA 1
ATOM 2575 C C . ALA A 1 351 ? -33.37200 0.48400 -4.06800 1.000 30.04678 351 ALA A C 1
ATOM 2576 O O . ALA A 1 351 ? -33.96800 1.55500 -3.91100 1.000 28.42980 351 ALA A O 1
ATOM 2578 N N . LYS A 1 352 ? -33.82900 -0.67600 -3.61900 1.000 27.36208 352 LYS A N 1
ATOM 2579 C CA . LYS A 1 352 ? -35.04100 -0.71600 -2.82800 1.000 31.80627 352 LYS A CA 1
ATOM 2580 C C . LYS A 1 352 ? -34.90400 -1.76000 -1.73100 1.000 30.40544 352 LYS A C 1
ATOM 2581 O O . LYS A 1 352 ? -34.23100 -2.78500 -1.91900 1.000 26.72386 352 LYS A O 1
ATOM 2587 N N . PRO A 1 353 ? -35.51900 -1.52100 -0.57300 1.000 30.97159 353 PRO A N 1
ATOM 2588 C CA . PRO A 1 353 ? -35.45100 -2.49600 0.52400 1.000 26.97411 353 PRO A CA 1
ATOM 2589 C C . PRO A 1 353 ? -36.18900 -3.77500 0.18100 1.000 28.84103 353 PRO A C 1
ATOM 2590 O O . PRO A 1 353 ? -37.21100 -3.75900 -0.50900 1.000 30.81494 353 PRO A O 1
ATOM 2594 N N . THR A 1 354 ? -35.66600 -4.90100 0.67000 1.000 25.75000 354 THR A N 1
ATOM 2595 C CA . THR A 1 354 ? -36.39000 -6.16500 0.60700 1.000 25.50188 354 THR A CA 1
ATOM 2596 C C . THR A 1 354 ? -36.76900 -6.64900 2.00300 1.000 27.68471 354 THR A C 1
ATOM 2597 O O . THR A 1 354 ? -37.13400 -7.81300 2.17400 1.000 29.55901 354 THR A O 1
ATOM 2601 N N . SER A 1 355 ? -36.62700 -5.79100 2.99700 1.000 27.44661 355 SER A N 1
ATOM 2602 C CA . SER A 1 355 ? -37.03700 -6.07000 4.36300 1.000 32.01394 355 SER A CA 1
ATOM 2603 C C . SER A 1 355 ? -37.20900 -4.73300 5.05100 1.000 35.53107 355 SER A C 1
ATOM 2604 O O . SER A 1 355 ? -36.82000 -3.69100 4.52200 1.000 32.35335 355 SER A O 1
ATOM 2607 N N . ARG A 1 356 ? -37.76900 -4.77300 6.25800 1.000 33.08805 356 ARG A N 1
ATOM 2608 C CA . ARG A 1 356 ? -37.73300 -3.60400 7.11500 1.000 33.68102 356 ARG A CA 1
ATOM 2609 C C . ARG A 1 356 ? -36.28100 -3.21700 7.41200 1.000 35.68526 356 ARG A C 1
ATOM 2610 O O . ARG A 1 356 ? -35.39500 -4.07800 7.45400 1.000 35.80220 356 ARG A O 1
ATOM 2618 N N . PRO A 1 357 ? -36.00400 -1.92300 7.62000 1.000 38.60414 357 PRO A N 1
ATOM 2619 C CA . PRO A 1 357 ? -34.61300 -1.48400 7.82200 1.000 43.84347 357 PRO A CA 1
ATOM 2620 C C . PRO A 1 357 ? -34.04000 -1.92600 9.16300 1.000 41.54609 357 PRO A C 1
ATOM 2621 O O . PRO A 1 357 ? -34.75000 -2.51200 9.98600 1.000 41.20210 357 PRO A O 1
ATOM 2625 N N . GLY A 1 358 ? -32.75800 -1.64600 9.39500 1.000 37.48787 358 GLY A N 1
ATOM 2626 C CA . GLY A 1 358 ? -32.10700 -2.02900 10.62700 1.000 36.42460 358 GLY A CA 1
ATOM 2627 C C . GLY A 1 358 ? -30.96000 -2.99800 10.40000 1.000 40.56812 358 GLY A C 1
ATOM 2628 O O . GLY A 1 358 ? -30.53500 -3.24100 9.25700 1.000 34.04838 358 GLY A O 1
ATOM 2629 N N . PRO A 1 359 ? -30.44400 -3.57800 11.49400 1.000 34.64925 359 PRO A N 1
ATOM 2630 C CA . PRO A 1 359 ? -29.23100 -4.41200 11.39500 1.000 32.68265 359 PRO A CA 1
ATOM 2631 C C . PRO A 1 359 ? -29.40600 -5.64500 10.53700 1.000 31.55889 359 PRO A C 1
ATOM 2632 O O . PRO A 1 359 ? -28.40700 -6.18300 10.03500 1.000 30.64281 359 PRO A O 1
ATOM 2636 N N . ASP A 1 360 ? -30.63600 -6.12500 10.37000 1.000 28.51405 360 ASP A N 1
ATOM 2637 C CA . ASP A 1 360 ? -30.91000 -7.26600 9.51400 1.000 28.05938 360 ASP A CA 1
ATOM 2638 C C . ASP A 1 360 ? -31.36000 -6.83900 8.12100 1.000 29.06523 360 ASP A C 1
ATOM 2639 O O . ASP A 1 360 ? -31.74500 -7.69700 7.32200 1.000 27.10356 360 ASP A O 1
ATOM 2644 N N . GLY A 1 361 ? -31.29900 -5.54200 7.82000 1.000 28.65730 361 GLY A N 1
ATOM 2645 C CA . GLY A 1 361 ? -31.91700 -5.02600 6.61000 1.000 27.20820 361 GLY A CA 1
ATOM 2646 C C . GLY A 1 361 ? -31.23700 -5.54800 5.35300 1.000 26.05840 361 GLY A C 1
ATOM 2647 O O . GLY A 1 361 ? -30.02600 -5.77200 5.31500 1.000 23.25770 361 GLY A O 1
ATOM 2648 N N . THR A 1 362 ? -32.04300 -5.77000 4.32500 1.000 23.86505 362 THR A N 1
ATOM 2649 C CA . THR A 1 362 ? -31.56700 -6.28600 3.05200 1.000 23.00464 362 THR A CA 1
ATOM 2650 C C . THR A 1 362 ? -32.17900 -5.45600 1.93700 1.000 24.52797 362 THR A C 1
ATOM 2651 O O . THR A 1 362 ? -33.14300 -4.70600 2.13800 1.000 23.85682 362 THR A O 1
ATOM 2655 N N . GLY A 1 363 ? -31.62700 -5.61100 0.74200 1.000 21.97267 363 GLY A N 1
ATOM 2656 C CA . GLY A 1 363 ? -32.08000 -4.76300 -0.33400 1.000 23.21504 363 GLY A CA 1
ATOM 2657 C C . GLY A 1 363 ? -31.89500 -5.42300 -1.68000 1.000 23.15460 363 GLY A C 1
ATOM 2658 O O . GLY A 1 363 ? -31.36900 -6.53300 -1.80100 1.000 22.27814 363 GLY A O 1
ATOM 2659 N N . ASN A 1 364 ? -32.35200 -4.69600 -2.69500 1.000 23.45215 364 ASN A N 1
ATOM 2660 C CA . ASN A 1 364 ? -32.35400 -5.11200 -4.08900 1.000 23.04370 364 ASN A CA 1
ATOM 2661 C C . ASN A 1 364 ? -31.77000 -3.92500 -4.84700 1.000 25.87482 364 ASN A C 1
ATOM 2662 O O . ASN A 1 364 ? -32.38200 -2.85400 -4.88700 1.000 22.52100 364 ASN A O 1
ATOM 2667 N N . SER A 1 365 ? -30.55700 -4.08300 -5.36800 1.000 21.81759 365 SER A N 1
ATOM 2668 C CA . SER A 1 365 ? -29.83000 -2.97200 -5.95300 1.000 18.60726 365 SER A CA 1
ATOM 2669 C C . SER A 1 365 ? -29.42200 -3.33800 -7.36700 1.000 23.53933 365 SER A C 1
ATOM 2670 O O . SER A 1 365 ? -28.93400 -4.44600 -7.62200 1.000 22.76561 365 SER A O 1
ATOM 2673 N N . GLY A 1 366 ? -29.61300 -2.39900 -8.27800 1.000 22.54575 366 GLY A N 1
ATOM 2674 C CA . GLY A 1 366 ? -29.16100 -2.54300 -9.65200 1.000 18.29676 366 GLY A CA 1
ATOM 2675 C C . GLY A 1 366 ? -28.04200 -1.54500 -9.88600 1.000 20.81965 366 GLY A C 1
ATOM 2676 O O . GLY A 1 366 ? -28.06700 -0.43000 -9.34500 1.000 22.15130 366 GLY A O 1
ATOM 2677 N N . PHE A 1 367 ? -27.07700 -1.94800 -10.70100 1.000 19.61886 367 PHE A N 1
ATOM 2678 C CA . PHE A 1 367 ? -25.93500 -1.11400 -11.02800 1.000 20.76227 367 PHE A CA 1
ATOM 2679 C C . PHE A 1 367 ? -25.57700 -1.28100 -12.49500 1.000 20.60030 367 PHE A C 1
ATOM 2680 O O . PHE A 1 367 ? -25.67400 -2.37800 -13.05600 1.000 20.06738 367 PHE A O 1
ATOM 2688 N N . VAL A 1 368 ? -25.11700 -0.19100 -13.09300 1.000 20.74903 368 VAL A N 1
ATOM 2689 C CA . VAL A 1 368 ? -24.25200 -0.28800 -14.26300 1.000 20.32901 368 VAL A CA 1
ATOM 2690 C C . VAL A 1 368 ? -22.84000 -0.51100 -13.74800 1.000 20.15756 368 VAL A C 1
ATOM 2691 O O . VAL A 1 368 ? -22.37800 0.21100 -12.85700 1.000 21.38676 368 VAL A O 1
ATOM 2695 N N . VAL A 1 369 ? -22.15400 -1.51600 -14.27600 1.000 18.36991 369 VAL A N 1
ATOM 2696 C CA . VAL A 1 369 ? -20.84300 -1.85800 -13.74900 1.000 18.95164 369 VAL A CA 1
ATOM 2697 C C . VAL A 1 369 ? -19.80100 -1.62800 -14.82800 1.000 20.82517 369 VAL A C 1
ATOM 2698 O O . VAL A 1 369 ? -20.04400 -1.86000 -16.01200 1.000 20.00618 369 VAL A O 1
ATOM 2702 N N . GLU A 1 370 ? -18.62000 -1.20400 -14.40300 1.000 21.68493 370 GLU A N 1
ATOM 2703 C CA . GLU A 1 370 ? -17.45400 -1.21400 -15.26600 1.000 22.14862 370 GLU A CA 1
ATOM 2704 C C . GLU A 1 370 ? -16.75400 -2.55500 -15.09500 1.000 22.86053 370 GLU A C 1
ATOM 2705 O O . GLU A 1 370 ? -16.60000 -3.04800 -13.97300 1.000 21.58577 370 GLU A O 1
ATOM 2711 N N . VAL A 1 371 ? -16.32700 -3.14300 -16.20900 1.000 23.29808 371 VAL A N 1
ATOM 2712 C CA . VAL A 1 371 ? -15.83200 -4.51700 -16.24700 1.000 21.33827 371 VAL A CA 1
ATOM 2713 C C . VAL A 1 371 ? -14.37400 -4.50600 -16.68200 1.000 25.14393 371 VAL A C 1
ATOM 2714 O O . VAL A 1 371 ? -14.02400 -3.87500 -17.68600 1.000 22.11864 371 VAL A O 1
ATOM 2718 N N . THR A 1 372 ? -13.52900 -5.20600 -15.93000 1.000 20.75571 372 THR A N 1
ATOM 2719 C CA . THR A 1 372 ? -12.12000 -5.38700 -16.25300 1.000 22.49365 372 THR A CA 1
ATOM 2720 C C . THR A 1 372 ? -11.73200 -6.84000 -16.01600 1.000 25.95622 372 THR A C 1
ATOM 2721 O O . THR A 1 372 ? -12.33000 -7.51700 -15.18500 1.000 24.72676 372 THR A O 1
ATOM 2725 N N . GLY A 1 373 ? -10.74300 -7.32400 -16.77000 1.000 26.93969 373 GLY A N 1
ATOM 2726 C CA . GLY A 1 373 ? -10.17000 -8.63000 -16.50000 1.000 25.92875 373 GLY A CA 1
ATOM 2727 C C . GLY A 1 373 ? -9.80600 -9.42100 -17.74200 1.000 29.21339 373 GLY A C 1
ATOM 2728 O O . GLY A 1 373 ? -9.34800 -8.84800 -18.73600 1.000 27.62594 373 GLY A O 1
ATOM 2729 N N . GLY A 1 374 ? -9.98600 -10.73600 -17.70600 1.000 23.90079 374 GLY A N 1
ATOM 2730 C CA . GLY A 1 374 ? -9.67400 -11.55300 -18.86000 1.000 28.90776 374 GLY A CA 1
ATOM 2731 C C . GLY A 1 374 ? -9.11000 -12.89200 -18.43500 1.000 27.81811 374 GLY A C 1
ATOM 2732 O O . GLY A 1 374 ? -9.28800 -13.32300 -17.29700 1.000 24.30375 374 GLY A O 1
ATOM 2733 N N . LEU A 1 375 ? -8.40000 -13.52500 -19.36700 1.000 24.23754 375 LEU A N 1
ATOM 2734 C CA . LEU A 1 375 ? -7.85900 -14.86500 -19.16600 1.000 25.34194 375 LEU A CA 1
ATOM 2735 C C . LEU A 1 375 ? -6.79600 -14.86700 -18.07300 1.000 28.45815 375 LEU A C 1
ATOM 2736 O O . LEU A 1 375 ? -5.79700 -14.14500 -18.16100 1.000 28.34016 375 LEU A O 1
ATOM 2741 N N . VAL A 1 376 ? -7.00600 -15.69200 -17.04600 1.000 25.25935 376 VAL A N 1
ATOM 2742 C CA . VAL A 1 376 ? -6.04600 -15.79000 -15.95400 1.000 28.24490 376 VAL A CA 1
ATOM 2743 C C . VAL A 1 376 ? -4.74600 -16.38200 -16.47600 1.000 30.38272 376 VAL A C 1
ATOM 2744 O O . VAL A 1 376 ? -4.75100 -17.29100 -17.32300 1.000 29.83442 376 VAL A O 1
ATOM 2748 N N . GLY A 1 377 ? -3.62200 -15.86400 -15.97700 1.000 36.08983 377 GLY A N 1
ATOM 2749 C CA . GLY A 1 377 ? -2.31500 -16.31000 -16.42200 1.000 36.38736 377 GLY A CA 1
ATOM 2750 C C . GLY A 1 377 ? -1.84800 -15.69700 -17.72100 1.000 43.51164 377 GLY A C 1
ATOM 2751 O O . GLY A 1 377 ? -0.84000 -16.14600 -18.28300 1.000 45.39265 377 GLY A O 1
ATOM 2752 N N . SER A 1 378 ? -2.55100 -14.69500 -18.22600 1.000 38.47449 378 SER A N 1
ATOM 2753 C CA . SER A 1 378 ? -2.19600 -14.05600 -19.47600 1.000 37.72085 378 SER A CA 1
ATOM 2754 C C . SER A 1 378 ? -2.04700 -12.56300 -19.24500 1.000 37.23851 378 SER A C 1
ATOM 2755 O O . SER A 1 378 ? -2.34900 -12.03900 -18.17100 1.000 37.85739 378 SER A O 1
ATOM 2758 N N . GLU A 1 379 ? -1.58000 -11.88100 -20.28400 1.000 39.10746 379 GLU A N 1
ATOM 2759 C CA . GLU A 1 379 ? -1.45100 -10.43300 -20.26100 1.000 42.91609 379 GLU A CA 1
ATOM 2760 C C . GLU A 1 379 ? -2.76800 -9.73300 -20.55900 1.000 43.07417 379 GLU A C 1
ATOM 2761 O O . GLU A 1 379 ? -2.82400 -8.49800 -20.53000 1.000 44.25908 379 GLU A O 1
ATOM 2767 N N . GLU A 1 380 ? -3.82300 -10.49400 -20.82800 1.000 37.87710 380 GLU A N 1
ATOM 2768 C CA . GLU A 1 380 ? -5.08400 -9.91300 -21.25400 1.000 37.73850 380 GLU A CA 1
ATOM 2769 C C . GLU A 1 380 ? -5.66800 -9.02400 -20.16200 1.000 36.23028 380 GLU A C 1
ATOM 2770 O O . GLU A 1 380 ? -5.70700 -9.39400 -18.98300 1.000 33.51342 380 GLU A O 1
ATOM 2776 N N . SER A 1 381 ? -6.11800 -7.84200 -20.56200 1.000 32.79175 381 SER A N 1
ATOM 2777 C CA . SER A 1 381 ? -6.76800 -6.91100 -19.64700 1.000 35.58052 381 SER A CA 1
ATOM 2778 C C . SER A 1 381 ? -7.83500 -6.17900 -20.46100 1.000 34.15663 381 SER A C 1
ATOM 2779 O O . SER A 1 381 ? -7.56100 -5.13400 -21.05300 1.000 35.72066 381 SER A O 1
ATOM 2782 N N . VAL A 1 382 ? -9.04200 -6.74700 -20.49800 1.000 27.34319 382 VAL A N 1
ATOM 2783 C CA . VAL A 1 382 ? -10.10800 -6.18600 -21.32700 1.000 27.12876 382 VAL A CA 1
ATOM 2784 C C . VAL A 1 382 ? -10.89900 -5.17700 -20.50600 1.000 28.88769 382 VAL A C 1
ATOM 2785 O O . VAL A 1 382 ? -10.77100 -5.11000 -19.27800 1.000 25.87002 382 VAL A O 1
ATOM 2789 N N . HIS A 1 383 ? -11.70800 -4.37000 -21.17900 1.000 24.35019 383 HIS A N 1
ATOM 2790 C CA . HIS A 1 383 ? -12.48400 -3.33000 -20.52300 1.000 27.18222 383 HIS A CA 1
ATOM 2791 C C . HIS A 1 383 ? -13.87200 -3.28900 -21.13000 1.000 28.96061 383 HIS A C 1
ATOM 2792 O O . HIS A 1 383 ? -14.02700 -3.36200 -22.35000 1.000 28.91106 383 HIS A O 1
ATOM 2799 N N . GLY A 1 384 ? -14.87800 -3.18300 -20.28400 1.000 24.63395 384 GLY A N 1
ATOM 2800 C CA . GLY A 1 384 ? -16.22100 -3.14500 -20.80300 1.000 24.67797 384 GLY A CA 1
ATOM 2801 C C . GLY A 1 384 ? -17.20500 -2.70500 -19.75700 1.000 26.42111 384 GLY A C 1
ATOM 2802 O O . GLY A 1 384 ? -16.84400 -2.10400 -18.74200 1.000 22.77835 384 GLY A O 1
ATOM 2803 N N . TRP A 1 385 ? -18.46200 -3.03200 -20.02800 1.000 23.76726 385 TRP A N 1
ATOM 2804 C CA . TRP A 1 385 ? -19.59000 -2.49800 -19.29200 1.000 23.65707 385 TRP A CA 1
ATOM 2805 C C . TRP A 1 385 ? -20.63800 -3.58700 -19.15300 1.000 20.77344 385 TRP A C 1
ATOM 2806 O O . TRP A 1 385 ? -20.71200 -4.51800 -19.95500 1.000 20.47781 385 TRP A O 1
ATOM 2817 N N . GLY A 1 386 ? -21.46300 -3.44900 -18.13400 1.000 22.61027 386 GLY A N 1
ATOM 2818 C CA . GLY A 1 386 ? -22.50500 -4.42600 -17.92700 1.000 22.05092 386 GLY A CA 1
ATOM 2819 C C . GLY A 1 386 ? -23.48000 -3.92500 -16.89600 1.000 21.81090 386 GLY A C 1
ATOM 2820 O O . GLY A 1 386 ? -23.43000 -2.76800 -16.47300 1.000 18.35106 386 GLY A O 1
ATOM 2821 N N . MET A 1 387 ? -24.38000 -4.80700 -16.49700 1.000 21.87815 387 MET A N 1
ATOM 2822 C CA . MET A 1 387 ? -25.29800 -4.45600 -15.43800 1.000 21.77061 387 MET A CA 1
ATOM 2823 C C . MET A 1 387 ? -25.30300 -5.59600 -14.44000 1.000 23.37751 387 MET A C 1
ATOM 2824 O O . MET A 1 387 ? -25.02600 -6.74700 -14.79200 1.000 21.27602 387 MET A O 1
ATOM 2829 N N . THR A 1 388 ? -25.58600 -5.26700 -13.18200 1.000 22.46435 388 THR A N 1
ATOM 2830 C CA . THR A 1 388 ? -25.81400 -6.28300 -12.17800 1.000 20.30082 388 THR A CA 1
ATOM 2831 C C . THR A 1 388 ? -27.10600 -5.96700 -11.44500 1.000 21.36752 388 THR A C 1
ATOM 2832 O O . THR A 1 388 ? -27.49200 -4.80400 -11.29000 1.000 21.38515 388 THR A O 1
ATOM 2836 N N . GLY A 1 389 ? -27.78500 -7.02700 -11.03400 1.000 17.38621 389 GLY A N 1
ATOM 2837 C CA . GLY A 1 389 ? -28.91400 -6.92000 -10.14500 1.000 17.91473 389 GLY A CA 1
ATOM 2838 C C . GLY A 1 389 ? -28.53500 -7.73700 -8.93400 1.000 21.56045 389 GLY A C 1
ATOM 2839 O O . GLY A 1 389 ? -28.27100 -8.93500 -9.06200 1.000 20.04643 389 GLY A O 1
ATOM 2840 N N . GLU A 1 390 ? -28.47600 -7.10100 -7.76600 1.000 19.29968 390 GLU A N 1
ATOM 2841 C CA . GLU A 1 390 ? -27.88400 -7.70000 -6.57100 1.000 20.78853 390 GLU A CA 1
ATOM 2842 C C . GLU A 1 390 ? -28.96200 -7.70000 -5.50400 1.000 20.44078 390 GLU A C 1
ATOM 2843 O O . GLU A 1 390 ? -29.28700 -6.64500 -4.95300 1.000 20.31139 390 GLU A O 1
ATOM 2849 N N . VAL A 1 391 ? -29.53600 -8.87200 -5.23700 1.000 21.24580 391 VAL A N 1
ATOM 2850 C CA . VAL A 1 391 ? -30.69400 -8.98600 -4.35900 1.000 21.60748 391 VAL A CA 1
ATOM 2851 C C . VAL A 1 391 ? -30.28400 -9.71500 -3.09100 1.000 21.37245 391 VAL A C 1
ATOM 2852 O O . VAL A 1 391 ? -29.62200 -10.75600 -3.14000 1.000 22.78196 391 VAL A O 1
ATOM 2856 N N . GLU A 1 392 ? -30.70700 -9.16800 -1.96600 1.000 25.15621 392 GLU A N 1
ATOM 2857 C CA . GLU A 1 392 ? -30.41300 -9.65000 -0.63500 1.000 24.17658 392 GLU A CA 1
ATOM 2858 C C . GLU A 1 392 ? -31.74700 -10.01300 0.00100 1.000 27.83954 392 GLU A C 1
ATOM 2859 O O . GLU A 1 392 ? -32.73000 -9.27700 -0.15800 1.000 25.96327 392 GLU A O 1
ATOM 2865 N N . LEU A 1 393 ? -31.80400 -11.14200 0.69900 1.000 23.66097 393 LEU A N 1
ATOM 2866 C CA . LEU A 1 393 ? -33.02900 -11.49800 1.39600 1.000 24.51462 393 LEU A CA 1
ATOM 2867 C C . LEU A 1 393 ? -32.68100 -11.98000 2.79400 1.000 27.16628 393 LEU A C 1
ATOM 2868 O O . LEU A 1 393 ? -31.57100 -12.43800 3.07000 1.000 22.42902 393 LEU A O 1
ATOM 2873 N N . SER A 1 394 ? -33.67200 -11.91100 3.66700 1.000 27.32830 394 SER A N 1
ATOM 2874 C CA . SER A 1 394 ? -33.43700 -12.21900 5.06500 1.000 28.88306 394 SER A CA 1
ATOM 2875 C C . SER A 1 394 ? -32.97700 -13.66000 5.24200 1.000 26.18603 394 SER A C 1
ATOM 2876 O O . SER A 1 394 ? -33.33500 -14.54700 4.46700 1.000 27.33145 394 SER A O 1
ATOM 2879 N N . ASP A 1 395 ? -32.14000 -13.88300 6.26300 1.000 24.64197 395 ASP A N 1
ATOM 2880 C CA . ASP A 1 395 ? -31.73100 -15.24300 6.60200 1.000 28.51348 395 ASP A CA 1
ATOM 2881 C C . ASP A 1 395 ? -32.87400 -16.06700 7.19800 1.000 28.82490 395 ASP A C 1
ATOM 2882 O O . ASP A 1 395 ? -32.81600 -17.29700 7.15800 1.000 28.00292 395 ASP A O 1
ATOM 2887 N N . GLY A 1 396 ? -33.92200 -15.43200 7.70300 1.000 28.88688 396 GLY A N 1
ATOM 2888 C CA . GLY A 1 396 ? -35.09600 -16.15300 8.14900 1.000 34.92998 396 GLY A CA 1
ATOM 2889 C C . GLY A 1 396 ? -34.99100 -16.59800 9.60000 1.000 38.07059 396 GLY A C 1
ATOM 2890 O O . GLY A 1 396 ? -33.91700 -16.62800 10.19800 1.000 30.54562 396 GLY A O 1
ATOM 2891 N N . HIS A 1 397 ? -36.14300 -16.95600 10.16700 1.000 38.29989 397 HIS A N 1
ATOM 2892 C CA . HIS A 1 397 ? -36.19000 -17.44400 11.54200 1.000 43.19503 397 HIS A CA 1
ATOM 2893 C C . HIS A 1 397 ? -35.52500 -18.81400 11.64800 1.000 43.98694 397 HIS A C 1
ATOM 2894 O O . HIS A 1 397 ? -35.70100 -19.67400 10.78100 1.000 46.46760 397 HIS A O 1
#

Radius of gyration: 19.56 Å; Cα contacts (8 Å, |Δi|>4): 1136; chains: 1; bounding box: 59×49×47 Å

Sequence (378 aa):
PFISLLQGDQFLADTPIPGSAVIPNSGNLFPKWADKLSPTAVETWLFDAMAEDGSAAFTVSFFRDGSQAPASFRAAINAAWSDGTVWSQHLVVPVSVVTSDGPDVGHGHVAGVWRTERTTASFDVAADLSTTTVVFDAPGRITGSLTHRSLGYPTLPQSDREAEVAPGAYWFRPIAMANATVDLTFHIDKTEKRMVLGPEQGAFGGMDRSWLPMVWGKEATDALFVRAQAGPYVMAVMRLVSKPHKYYQNTVNAALYRDGKIVSNALRSLPPDRRDTAATADAVRTEKLYDGDGLVAKYRDKNVGYRLEFRSAGPEREKWSFDLRHHQAWWAKPTSRPGPDGTGNSGFVVEVTGGLVGSEESVHGWGMTGEVELSDGH